Protein AF-A0A8J3FV67-F1 (afdb_monomer_lite)

Structure (mmCIF, N/CA/C/O backbone):
data_AF-A0A8J3FV67-F1
#
_entry.id   AF-A0A8J3FV67-F1
#
loop_
_atom_site.group_PDB
_atom_site.id
_atom_site.type_symbol
_atom_site.label_atom_id
_at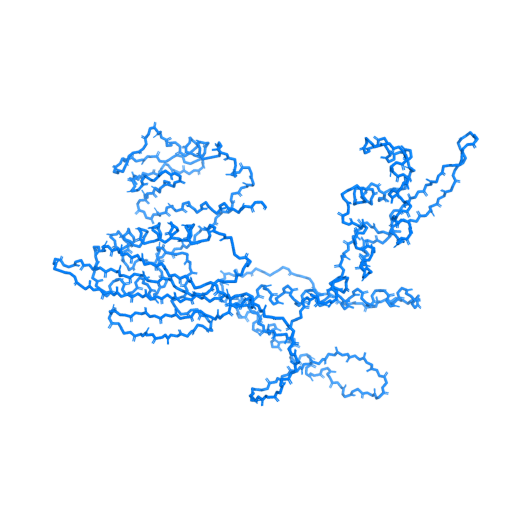om_site.label_alt_id
_atom_site.label_comp_id
_atom_site.label_asym_id
_atom_site.label_entity_id
_atom_site.label_seq_id
_atom_site.pdbx_PDB_ins_code
_atom_site.Cartn_x
_atom_site.Cartn_y
_atom_site.Cartn_z
_atom_site.occupancy
_atom_site.B_iso_or_equiv
_atom_site.auth_seq_id
_atom_site.auth_comp_id
_atom_site.auth_asym_id
_atom_site.auth_atom_id
_atom_site.pdbx_PDB_model_num
ATOM 1 N N . MET A 1 1 ? 13.327 -14.196 -26.461 1.00 86.81 1 MET A N 1
ATOM 2 C CA . MET A 1 1 ? 12.808 -13.284 -25.427 1.00 86.81 1 MET A CA 1
ATOM 3 C C . MET A 1 1 ? 11.926 -14.073 -24.479 1.00 86.81 1 MET A C 1
ATOM 5 O O . MET A 1 1 ? 11.136 -14.883 -24.948 1.00 86.81 1 MET A O 1
ATOM 9 N N . LEU A 1 2 ? 12.140 -13.904 -23.179 1.00 89.06 2 LEU A N 1
ATOM 10 C CA . LEU A 1 2 ? 11.308 -14.462 -22.111 1.00 89.06 2 LEU A CA 1
ATOM 11 C C . LEU A 1 2 ? 10.090 -13.562 -21.864 1.00 89.06 2 LEU A C 1
ATOM 13 O O . LEU A 1 2 ? 10.161 -12.369 -22.145 1.00 89.06 2 LEU A O 1
ATOM 17 N N . ASP A 1 3 ? 9.020 -14.090 -21.275 1.00 89.75 3 ASP A N 1
ATOM 18 C CA . ASP A 1 3 ? 7.900 -13.243 -20.839 1.00 89.75 3 ASP A CA 1
ATOM 19 C C . ASP A 1 3 ? 8.320 -12.378 -19.640 1.00 89.75 3 ASP A C 1
ATOM 21 O O . ASP A 1 3 ? 8.177 -11.158 -19.656 1.00 89.75 3 ASP A O 1
ATOM 25 N N . VAL A 1 4 ? 8.937 -13.000 -18.628 1.00 91.00 4 VAL A N 1
ATOM 26 C CA . VAL A 1 4 ? 9.458 -12.326 -17.431 1.00 91.00 4 VAL A CA 1
ATOM 27 C C . VAL A 1 4 ? 10.873 -12.818 -17.122 1.00 91.00 4 VAL A C 1
ATOM 29 O O . VAL A 1 4 ? 11.121 -14.025 -17.091 1.00 91.00 4 VAL A O 1
ATOM 32 N N . ALA A 1 5 ? 11.799 -11.895 -16.855 1.00 92.25 5 ALA A N 1
ATOM 33 C CA . ALA A 1 5 ? 13.128 -12.190 -16.316 1.00 92.25 5 ALA A CA 1
ATOM 34 C C . ALA A 1 5 ? 13.307 -11.616 -14.906 1.00 92.25 5 ALA A C 1
ATOM 36 O O . ALA A 1 5 ? 12.774 -10.558 -14.574 1.00 92.25 5 ALA A O 1
ATOM 37 N N . VAL A 1 6 ? 14.100 -12.305 -14.083 1.00 92.75 6 VAL A N 1
ATOM 38 C CA . VAL A 1 6 ? 14.437 -11.858 -12.726 1.00 92.75 6 VAL A CA 1
ATOM 39 C C . VAL A 1 6 ? 15.847 -11.278 -12.707 1.00 92.75 6 VAL A C 1
ATOM 41 O O . VAL A 1 6 ? 16.797 -11.922 -13.154 1.00 92.75 6 VAL A O 1
ATOM 44 N N . ILE A 1 7 ? 15.984 -10.071 -12.164 1.00 94.38 7 ILE A N 1
ATOM 45 C CA . ILE A 1 7 ? 17.262 -9.394 -11.951 1.00 94.38 7 ILE A CA 1
ATOM 46 C C . ILE A 1 7 ? 17.677 -9.610 -10.496 1.00 94.38 7 ILE A C 1
ATOM 48 O O . ILE A 1 7 ? 17.069 -9.067 -9.576 1.00 94.38 7 ILE A O 1
ATOM 52 N N . GLU A 1 8 ? 18.702 -10.434 -10.285 1.00 92.06 8 GLU A N 1
ATOM 53 C CA . GLU A 1 8 ? 19.262 -10.719 -8.954 1.00 92.06 8 GLU A CA 1
ATOM 54 C C . GLU A 1 8 ? 20.548 -9.931 -8.665 1.00 92.06 8 GLU A C 1
ATOM 56 O O . GLU A 1 8 ? 20.921 -9.787 -7.502 1.00 92.06 8 GLU A O 1
ATOM 61 N N . ASP A 1 9 ? 21.226 -9.453 -9.713 1.00 91.75 9 ASP A N 1
ATOM 62 C CA . ASP A 1 9 ? 22.490 -8.719 -9.632 1.00 91.75 9 ASP A CA 1
ATOM 63 C C . ASP A 1 9 ? 22.240 -7.230 -9.318 1.00 91.75 9 ASP A C 1
ATOM 65 O O . ASP A 1 9 ? 21.534 -6.572 -10.090 1.00 91.75 9 ASP A O 1
ATOM 69 N N . PRO A 1 10 ? 22.821 -6.673 -8.235 1.00 95.00 10 PRO A N 1
ATOM 70 C CA . PRO A 1 10 ? 22.651 -5.263 -7.883 1.00 95.00 10 PRO A CA 1
ATOM 71 C C . PRO A 1 10 ? 23.077 -4.303 -9.001 1.00 95.00 10 PRO A C 1
ATOM 73 O O . PRO A 1 10 ? 22.398 -3.310 -9.246 1.00 95.00 10 PRO A O 1
ATOM 76 N N . ALA A 1 11 ? 24.159 -4.615 -9.725 1.00 93.19 11 ALA A N 1
ATOM 77 C CA . ALA A 1 11 ? 24.654 -3.748 -10.793 1.00 93.19 11 ALA A CA 1
ATOM 78 C C . ALA A 1 11 ? 23.708 -3.741 -12.007 1.00 93.19 11 ALA A C 1
ATOM 80 O O . ALA A 1 11 ? 23.423 -2.688 -12.576 1.00 93.19 11 ALA A O 1
ATOM 81 N N . ALA A 1 12 ? 23.158 -4.899 -12.382 1.00 94.00 12 ALA A N 1
ATOM 82 C CA . ALA A 1 12 ? 22.106 -4.973 -13.391 1.00 94.00 12 ALA A CA 1
ATOM 83 C C . ALA A 1 12 ? 20.839 -4.209 -12.963 1.00 94.00 12 ALA A C 1
ATOM 85 O O . ALA A 1 12 ? 20.252 -3.510 -13.792 1.00 94.00 12 ALA A O 1
ATOM 86 N N . ALA A 1 13 ? 20.448 -4.290 -11.684 1.00 95.19 13 ALA A N 1
ATOM 87 C CA . ALA A 1 13 ? 19.302 -3.556 -11.145 1.00 95.19 13 ALA A CA 1
ATOM 88 C C . ALA A 1 13 ? 19.508 -2.034 -11.244 1.00 95.19 13 ALA A C 1
ATOM 90 O O . ALA A 1 13 ? 18.664 -1.337 -11.810 1.00 95.19 13 ALA A O 1
ATOM 91 N N . GLU A 1 14 ? 20.660 -1.527 -10.798 1.00 94.81 14 GLU A N 1
ATOM 92 C CA . GLU A 1 14 ? 21.040 -0.111 -10.919 1.00 94.81 14 GLU A CA 1
ATOM 93 C C . GLU A 1 14 ? 20.993 0.368 -12.378 1.00 94.81 14 GLU A C 1
ATOM 95 O O . GLU A 1 14 ? 20.478 1.445 -12.696 1.00 94.81 14 GLU A O 1
ATOM 100 N N . VAL A 1 15 ? 21.476 -0.461 -13.307 1.00 92.62 15 VAL A N 1
ATOM 101 C CA . VAL A 1 15 ? 21.395 -0.155 -14.734 1.00 92.62 15 VAL A CA 1
ATOM 102 C C . VAL A 1 15 ? 19.935 -0.061 -15.185 1.00 92.62 15 VAL A C 1
ATOM 104 O O . VAL A 1 15 ? 19.588 0.904 -15.861 1.00 92.62 15 VAL A O 1
ATOM 107 N N . THR A 1 16 ? 19.047 -0.974 -14.804 1.00 93.44 16 THR A N 1
ATOM 108 C CA . THR A 1 16 ? 17.641 -0.909 -15.247 1.00 93.44 16 THR A CA 1
ATOM 109 C C . THR A 1 16 ? 16.834 0.267 -14.705 1.00 93.44 16 THR A C 1
ATOM 111 O O . THR A 1 16 ? 15.879 0.670 -15.362 1.00 93.44 16 THR A O 1
ATOM 114 N N . LEU A 1 17 ? 17.219 0.847 -13.564 1.00 93.12 17 LEU A N 1
ATOM 115 C CA . LEU A 1 17 ? 16.479 1.947 -12.927 1.00 93.12 17 LEU A CA 1
ATOM 116 C C . LEU A 1 17 ? 16.639 3.307 -13.633 1.00 93.12 17 LEU A C 1
ATOM 118 O O . LEU A 1 17 ? 15.919 4.252 -13.326 1.00 93.12 17 LEU A O 1
ATOM 122 N N . ASP A 1 18 ? 17.552 3.427 -14.598 1.00 95.00 18 ASP A N 1
ATOM 123 C CA . ASP A 1 18 ? 17.661 4.635 -15.420 1.00 95.00 18 ASP A CA 1
ATOM 124 C C . ASP A 1 18 ? 16.475 4.742 -16.394 1.00 95.00 18 ASP A C 1
ATOM 126 O O . ASP A 1 18 ? 16.252 3.820 -17.188 1.00 95.00 18 ASP A O 1
ATOM 130 N N . PRO A 1 19 ? 15.754 5.880 -16.411 1.00 93.94 19 PRO A N 1
ATOM 131 C CA . PRO A 1 19 ? 14.555 6.041 -17.230 1.00 93.94 19 PRO A CA 1
ATOM 132 C C . PRO A 1 19 ? 14.777 5.833 -18.733 1.00 93.94 19 PRO A C 1
ATOM 134 O O . PRO A 1 19 ? 13.893 5.338 -19.432 1.00 93.94 19 PRO A O 1
ATOM 137 N N . VAL A 1 20 ? 15.950 6.195 -19.262 1.00 92.75 20 VAL A N 1
ATOM 138 C CA . VAL A 1 20 ? 16.276 5.994 -20.681 1.00 92.75 20 VAL A CA 1
ATOM 139 C C . VAL A 1 20 ? 16.516 4.515 -20.958 1.00 92.75 20 VAL A C 1
ATOM 141 O O . VAL A 1 20 ? 16.058 4.002 -21.976 1.00 92.75 20 VAL A O 1
ATOM 144 N N . ARG A 1 21 ? 17.206 3.814 -20.056 1.00 96.00 21 ARG A N 1
ATOM 145 C CA . ARG A 1 21 ? 17.476 2.375 -20.189 1.00 96.00 21 ARG A CA 1
ATOM 146 C C . ARG A 1 21 ? 16.203 1.541 -20.053 1.00 96.00 21 ARG A C 1
ATOM 148 O O . ARG A 1 21 ? 16.010 0.639 -20.863 1.00 96.00 21 ARG A O 1
ATOM 155 N N . ALA A 1 22 ? 15.304 1.896 -19.136 1.00 95.69 22 ALA A N 1
ATOM 156 C CA . ALA A 1 22 ? 13.983 1.279 -19.024 1.00 95.69 22 ALA A CA 1
ATOM 157 C C . ALA A 1 22 ? 13.146 1.469 -20.303 1.00 95.69 22 ALA A C 1
ATOM 159 O O . ALA A 1 22 ? 12.602 0.504 -20.837 1.00 95.69 22 ALA A O 1
ATOM 160 N N . ARG A 1 23 ? 13.115 2.689 -20.862 1.00 95.56 23 ARG A N 1
ATOM 161 C CA . ARG A 1 23 ? 12.434 2.960 -22.142 1.00 95.56 23 ARG A CA 1
ATOM 162 C C . ARG A 1 23 ? 13.046 2.181 -23.302 1.00 95.56 23 ARG A C 1
ATOM 164 O O . ARG A 1 23 ? 12.312 1.634 -24.113 1.00 95.56 23 ARG A O 1
ATOM 171 N N . LEU A 1 24 ? 14.375 2.094 -23.373 1.00 96.62 24 LEU A N 1
ATOM 172 C CA . LEU A 1 24 ? 15.054 1.295 -24.395 1.00 96.62 24 LEU A CA 1
ATOM 173 C C . LEU A 1 24 ? 14.692 -0.189 -24.299 1.00 96.62 24 LEU A C 1
ATOM 175 O O . LEU A 1 24 ? 14.507 -0.808 -25.338 1.00 96.62 24 LEU A O 1
ATOM 179 N N . LEU A 1 25 ? 14.576 -0.755 -23.092 1.00 96.88 25 LEU A N 1
ATOM 180 C CA . LEU A 1 25 ? 14.132 -2.142 -22.910 1.00 96.88 25 LEU A CA 1
ATOM 181 C C . LEU A 1 25 ? 12.692 -2.352 -23.391 1.00 96.88 25 LEU A C 1
ATOM 183 O O . LEU A 1 25 ? 12.434 -3.353 -24.051 1.00 96.88 25 LEU A O 1
ATOM 187 N N . ALA A 1 26 ? 11.792 -1.401 -23.122 1.00 95.38 26 ALA A N 1
ATOM 188 C CA . ALA A 1 26 ? 10.411 -1.461 -23.599 1.00 95.38 26 ALA A CA 1
ATOM 189 C C . ALA A 1 26 ? 10.320 -1.409 -25.137 1.00 95.38 26 ALA A C 1
ATOM 191 O O . ALA A 1 26 ? 9.666 -2.253 -25.743 1.00 95.38 26 ALA A O 1
ATOM 192 N N . GLU A 1 27 ? 11.031 -0.475 -25.779 1.00 95.75 27 GLU A N 1
ATOM 193 C CA . GLU A 1 27 ? 11.089 -0.370 -27.249 1.00 95.75 27 GLU A CA 1
ATOM 194 C C . GLU A 1 27 ? 11.734 -1.607 -27.895 1.00 95.75 27 GLU A C 1
ATOM 196 O O . GLU A 1 27 ? 11.354 -2.028 -28.986 1.00 95.75 27 GLU A O 1
ATOM 201 N N . LEU A 1 28 ? 12.704 -2.217 -27.207 1.00 97.19 28 LEU A N 1
ATOM 202 C CA . LEU A 1 28 ? 13.405 -3.420 -27.655 1.00 97.19 28 LEU A CA 1
ATOM 203 C C . LEU A 1 28 ? 12.631 -4.727 -27.429 1.00 97.19 28 LEU A C 1
ATOM 205 O O . LEU A 1 28 ? 13.199 -5.802 -27.657 1.00 97.19 28 LEU A O 1
ATOM 209 N N . GLY A 1 29 ? 11.354 -4.658 -27.035 1.00 93.94 29 GLY A N 1
ATOM 210 C CA . GLY A 1 29 ? 10.435 -5.790 -27.183 1.00 93.94 29 GLY A CA 1
ATOM 211 C C . GLY A 1 29 ? 10.393 -6.283 -28.636 1.00 93.94 29 GLY A C 1
ATOM 212 O O . GLY A 1 29 ? 10.384 -7.489 -28.890 1.00 93.94 29 GLY A O 1
ATOM 213 N N . GLU A 1 30 ? 10.520 -5.352 -29.588 1.00 93.62 30 GLU A N 1
ATOM 214 C CA . GLU A 1 30 ? 10.780 -5.644 -30.995 1.00 93.62 30 GLU A CA 1
ATOM 215 C C . GLU A 1 30 ? 12.253 -5.381 -31.367 1.00 93.62 30 GLU A C 1
ATOM 217 O O . GLU A 1 30 ? 12.864 -4.436 -30.864 1.00 93.62 30 GLU A O 1
ATOM 222 N N . PRO A 1 31 ? 12.872 -6.191 -32.254 1.00 96.38 31 PRO A N 1
ATOM 223 C CA . PRO A 1 31 ? 14.256 -5.976 -32.663 1.00 96.38 31 PRO A CA 1
ATOM 224 C C . PRO A 1 31 ? 14.484 -4.587 -33.267 1.00 96.38 31 PRO A C 1
ATOM 226 O O . PRO A 1 31 ? 13.854 -4.214 -34.257 1.00 96.38 31 PRO A O 1
ATOM 229 N N . GLY A 1 32 ? 15.444 -3.846 -32.718 1.00 95.06 32 GLY A N 1
ATOM 230 C CA . GLY A 1 32 ? 15.723 -2.466 -33.106 1.00 95.06 32 GLY A CA 1
ATOM 231 C C . GLY A 1 32 ? 17.213 -2.155 -33.165 1.00 95.06 32 GLY A C 1
ATOM 232 O O . GLY A 1 32 ? 18.038 -2.800 -32.516 1.00 95.06 32 GLY A O 1
ATOM 233 N N . SER A 1 33 ? 17.577 -1.143 -33.951 1.00 94.94 33 SER A N 1
ATOM 234 C CA . SER A 1 33 ? 18.944 -0.628 -34.006 1.00 94.94 33 SER A CA 1
ATOM 235 C C . SER A 1 33 ? 19.088 0.642 -33.174 1.00 94.94 33 SER A C 1
ATOM 237 O O . SER A 1 33 ? 18.120 1.344 -32.886 1.00 94.94 33 SER A O 1
ATOM 239 N N . ALA A 1 34 ? 20.327 1.023 -32.854 1.00 92.31 34 ALA A N 1
ATOM 240 C CA . ALA A 1 34 ? 20.583 2.315 -32.216 1.00 92.31 34 ALA A CA 1
ATOM 241 C C . ALA A 1 34 ? 20.046 3.503 -33.041 1.00 92.31 34 ALA A C 1
ATOM 243 O O . ALA A 1 34 ? 19.764 4.557 -32.481 1.00 92.31 34 ALA A O 1
ATOM 244 N N . THR A 1 35 ? 19.923 3.350 -34.364 1.00 91.44 35 THR A N 1
ATOM 245 C CA . THR A 1 35 ? 19.388 4.381 -35.260 1.00 91.44 35 THR A CA 1
ATOM 246 C C . THR A 1 35 ? 17.874 4.505 -35.115 1.00 91.44 35 THR A C 1
ATOM 248 O O . THR A 1 35 ? 17.374 5.618 -34.966 1.00 91.44 35 THR A O 1
ATOM 251 N N . THR A 1 36 ? 17.149 3.383 -35.134 1.00 92.81 36 THR A N 1
ATOM 252 C CA . THR A 1 36 ? 15.683 3.388 -35.014 1.00 92.81 36 THR A CA 1
ATOM 253 C C . THR A 1 36 ? 15.250 3.848 -33.623 1.00 92.81 36 THR A C 1
ATOM 255 O O . THR A 1 36 ? 14.375 4.699 -33.504 1.00 92.81 36 THR A O 1
ATOM 258 N N . LEU A 1 37 ? 15.944 3.385 -32.579 1.00 94.44 37 LEU A N 1
ATOM 259 C CA . LEU A 1 37 ? 15.682 3.768 -31.188 1.00 94.44 37 LEU A CA 1
ATOM 260 C C . LEU A 1 37 ? 15.995 5.246 -30.914 1.00 94.44 37 LEU A C 1
ATOM 262 O O . LEU A 1 37 ? 15.260 5.912 -30.191 1.00 94.44 37 LEU A O 1
ATOM 266 N N . ALA A 1 38 ? 17.064 5.789 -31.507 1.00 91.75 38 ALA A N 1
ATOM 267 C CA . ALA A 1 38 ? 17.389 7.212 -31.397 1.00 91.75 38 ALA A CA 1
ATOM 268 C C . ALA A 1 38 ? 16.287 8.104 -31.979 1.00 91.75 38 ALA A C 1
ATOM 270 O O . ALA A 1 38 ? 15.934 9.109 -31.361 1.00 91.75 38 ALA A O 1
ATOM 271 N N . ALA A 1 39 ? 15.730 7.717 -33.131 1.00 88.44 39 ALA A N 1
ATOM 272 C CA . ALA A 1 39 ? 14.625 8.435 -33.755 1.00 88.44 39 ALA A CA 1
ATOM 273 C C . ALA A 1 39 ? 13.350 8.379 -32.896 1.00 88.44 39 ALA A C 1
ATOM 275 O O . ALA A 1 39 ? 12.750 9.422 -32.655 1.00 88.44 39 ALA A O 1
ATOM 276 N N . GLY A 1 40 ? 12.981 7.199 -32.384 1.00 88.19 40 GLY A N 1
ATOM 277 C CA . GLY A 1 40 ? 11.785 7.031 -31.545 1.00 88.19 40 GLY A CA 1
ATOM 278 C C . GLY A 1 40 ? 11.864 7.752 -30.195 1.00 88.19 40 GLY A C 1
ATOM 279 O O . GLY A 1 40 ? 10.870 8.289 -29.716 1.00 88.19 40 GLY A O 1
ATOM 280 N N . LEU A 1 41 ? 13.055 7.823 -29.592 1.00 87.25 41 LEU A N 1
ATOM 281 C CA . LEU A 1 41 ? 13.251 8.434 -28.271 1.00 87.25 41 LEU A CA 1
ATOM 282 C C . LEU A 1 41 ? 13.661 9.914 -28.317 1.00 87.25 41 LEU A C 1
ATOM 284 O O . LEU A 1 41 ? 13.767 10.536 -27.260 1.00 87.25 41 LEU A O 1
ATOM 288 N N . GLY A 1 42 ? 13.928 10.477 -29.500 1.00 89.62 42 GLY A N 1
ATOM 289 C CA . GLY A 1 42 ? 14.416 11.853 -29.642 1.00 89.62 42 GLY A CA 1
ATOM 290 C C . GLY A 1 42 ? 15.800 12.078 -29.018 1.00 89.62 42 GLY A C 1
ATOM 291 O O . GLY A 1 42 ? 16.091 13.164 -28.520 1.00 89.62 42 GLY A O 1
ATOM 292 N N . LEU A 1 43 ? 16.656 11.050 -28.999 1.00 89.12 43 LEU A N 1
ATOM 293 C CA . LEU A 1 43 ? 17.969 11.085 -28.346 1.00 89.12 43 LEU A CA 1
ATOM 294 C C . LEU A 1 43 ? 19.119 10.981 -29.356 1.00 89.12 43 LEU A C 1
ATOM 296 O O . LEU A 1 43 ? 19.002 10.275 -30.358 1.00 89.12 43 LEU A O 1
ATOM 300 N N . PRO A 1 44 ? 20.292 11.588 -29.082 1.00 87.50 44 PRO A N 1
ATOM 301 C CA . PRO A 1 44 ? 21.468 11.398 -29.924 1.00 87.50 44 PRO A CA 1
ATOM 302 C C . PRO A 1 44 ? 21.887 9.923 -30.007 1.00 87.50 44 PRO A C 1
ATOM 304 O O . PRO A 1 44 ? 22.004 9.237 -28.987 1.00 87.50 44 PRO A O 1
ATOM 307 N N . ARG A 1 45 ? 22.225 9.444 -31.214 1.00 86.88 45 ARG A N 1
ATOM 308 C CA . ARG A 1 45 ? 22.625 8.042 -31.460 1.00 86.88 45 ARG A CA 1
ATOM 309 C C . ARG A 1 45 ? 23.784 7.575 -30.573 1.00 86.88 45 ARG A C 1
ATOM 311 O O . ARG A 1 45 ? 23.834 6.412 -30.180 1.00 86.88 45 ARG A O 1
ATOM 318 N N . GLN A 1 46 ? 24.733 8.458 -30.257 1.00 83.81 46 GLN A N 1
ATOM 319 C CA . GLN A 1 46 ? 25.856 8.139 -29.367 1.00 83.81 46 GLN A CA 1
ATOM 320 C C . GLN A 1 46 ? 25.387 7.843 -27.935 1.00 83.81 46 GLN A C 1
ATOM 322 O O . GLN A 1 46 ? 25.868 6.890 -27.325 1.00 83.81 46 GLN A O 1
ATOM 327 N N . LYS A 1 47 ? 24.402 8.600 -27.432 1.00 85.12 47 LYS A N 1
ATOM 328 C CA . LYS A 1 47 ? 23.797 8.386 -26.112 1.00 85.12 47 LYS A CA 1
ATOM 329 C C . LYS A 1 47 ? 23.024 7.067 -26.070 1.00 85.12 47 LYS A C 1
ATOM 331 O O . LYS A 1 47 ? 23.205 6.284 -25.146 1.00 85.12 47 LYS A O 1
ATOM 336 N N . VAL A 1 48 ? 22.250 6.765 -27.115 1.00 92.38 48 VAL A N 1
ATOM 337 C CA . VAL A 1 48 ? 21.568 5.465 -27.247 1.00 92.38 48 VAL A CA 1
ATOM 338 C C . VAL A 1 48 ? 22.571 4.309 -27.262 1.00 92.38 48 VAL A C 1
ATOM 340 O O . VAL A 1 48 ? 22.410 3.359 -26.507 1.00 92.38 48 VAL A O 1
ATOM 343 N N . ASN A 1 49 ? 23.655 4.402 -28.041 1.00 88.00 49 ASN A N 1
ATOM 344 C CA . ASN A 1 49 ? 24.697 3.368 -28.048 1.00 88.00 49 ASN A CA 1
ATOM 345 C C . ASN A 1 49 ? 25.338 3.169 -26.670 1.00 88.00 49 ASN A C 1
ATOM 347 O O . ASN A 1 49 ? 25.566 2.029 -26.277 1.00 88.00 49 ASN A O 1
ATOM 351 N N . TYR A 1 50 ? 25.610 4.245 -25.929 1.00 89.56 50 TYR A N 1
ATOM 352 C CA . TYR A 1 50 ? 26.121 4.149 -24.560 1.00 89.56 50 TYR A CA 1
ATOM 353 C C . TYR A 1 50 ? 25.185 3.320 -23.665 1.00 89.56 50 TYR A C 1
ATOM 355 O O . TYR A 1 50 ? 25.629 2.367 -23.022 1.00 89.56 50 TYR A O 1
ATOM 363 N N . HIS A 1 51 ? 23.885 3.619 -23.690 1.00 93.06 51 HIS A N 1
ATOM 364 C CA . HIS A 1 51 ? 22.885 2.896 -22.906 1.00 93.06 51 HIS A CA 1
ATOM 365 C C . HIS A 1 51 ? 22.716 1.437 -23.356 1.00 93.06 51 HIS A C 1
ATOM 367 O O . HIS A 1 51 ? 22.670 0.545 -22.513 1.00 93.06 51 HIS A O 1
ATOM 373 N N . LEU A 1 52 ? 22.707 1.170 -24.666 1.00 94.31 52 LEU A N 1
ATOM 374 C CA . LEU A 1 52 ? 22.630 -0.191 -25.210 1.00 94.31 52 LEU A CA 1
ATOM 375 C C . LEU A 1 52 ? 23.831 -1.043 -24.799 1.00 94.31 52 LEU A C 1
ATOM 377 O O . LEU A 1 52 ? 23.659 -2.199 -24.434 1.00 94.31 52 LEU A O 1
ATOM 381 N N . ARG A 1 53 ? 25.043 -0.474 -24.793 1.00 90.94 53 ARG A N 1
ATOM 382 C CA . ARG A 1 53 ? 26.245 -1.177 -24.316 1.00 90.94 53 ARG A CA 1
ATOM 383 C C . ARG A 1 53 ? 26.196 -1.467 -22.822 1.00 90.94 53 ARG A C 1
ATOM 385 O O . ARG A 1 53 ? 26.687 -2.511 -22.403 1.00 90.94 53 ARG A O 1
ATOM 392 N N . ALA A 1 54 ? 25.628 -0.563 -22.024 1.00 90.81 54 ALA A N 1
ATOM 393 C CA . ALA A 1 54 ? 25.411 -0.812 -20.603 1.00 90.81 54 ALA A CA 1
ATOM 394 C C . ALA A 1 54 ? 24.421 -1.969 -20.398 1.00 90.81 54 ALA A C 1
ATOM 396 O O . ALA A 1 54 ? 24.744 -2.916 -19.692 1.00 90.81 54 ALA A O 1
ATOM 397 N N . LEU A 1 55 ? 23.272 -1.946 -21.079 1.00 94.62 55 LEU A N 1
ATOM 398 C CA . LEU A 1 55 ? 22.274 -3.019 -21.021 1.00 94.62 55 LEU A CA 1
ATOM 399 C C . LEU A 1 55 ? 22.832 -4.372 -21.497 1.00 94.62 55 LEU A C 1
ATOM 401 O O . LEU A 1 55 ? 22.620 -5.394 -20.848 1.00 94.62 55 LEU A O 1
ATOM 405 N N . GLU A 1 56 ? 23.589 -4.379 -22.597 1.00 95.25 56 GLU A N 1
ATOM 406 C CA . GLU A 1 56 ? 24.195 -5.585 -23.181 1.00 95.25 56 GLU A CA 1
ATOM 407 C C . GLU A 1 56 ? 25.218 -6.211 -22.223 1.00 95.25 56 GLU A C 1
ATOM 409 O O . GLU A 1 56 ? 25.259 -7.429 -22.065 1.00 95.25 56 GLU A O 1
ATOM 414 N N . ARG A 1 57 ? 25.998 -5.383 -21.510 1.00 93.31 57 ARG A N 1
ATOM 415 C CA . ARG A 1 57 ? 26.978 -5.846 -20.513 1.00 93.31 57 ARG A CA 1
ATOM 416 C C . ARG A 1 57 ? 26.335 -6.640 -19.374 1.00 93.31 57 ARG A C 1
ATOM 418 O O . ARG A 1 57 ? 26.962 -7.565 -18.868 1.00 93.31 57 ARG A O 1
ATOM 425 N N . HIS A 1 58 ? 25.108 -6.291 -18.993 1.00 93.81 58 HIS A N 1
ATOM 426 C CA . HIS A 1 58 ? 24.345 -6.993 -17.957 1.00 93.81 58 HIS A CA 1
ATOM 427 C C . HIS A 1 58 ? 23.396 -8.061 -18.529 1.00 93.81 58 HIS A C 1
ATOM 429 O O . HIS A 1 58 ? 22.588 -8.616 -17.791 1.00 93.81 58 HIS A O 1
ATOM 435 N N . GLY A 1 59 ? 23.482 -8.372 -19.831 1.00 93.62 59 GLY A N 1
ATOM 436 C CA . GLY A 1 59 ? 22.648 -9.397 -20.470 1.00 93.62 59 GLY A CA 1
ATOM 437 C C . GLY A 1 59 ? 21.162 -9.034 -20.540 1.00 93.62 59 GLY A C 1
ATOM 438 O O . GLY A 1 59 ? 20.309 -9.916 -20.616 1.00 93.62 59 GLY A O 1
ATOM 439 N N . LEU A 1 60 ? 20.832 -7.743 -20.488 1.00 96.12 60 LEU A N 1
ATOM 440 C CA . LEU A 1 60 ? 19.452 -7.256 -20.575 1.00 96.12 60 LEU A CA 1
ATOM 441 C C . LEU A 1 60 ? 19.002 -7.090 -22.032 1.00 96.12 60 LEU A C 1
ATOM 443 O O . LEU A 1 60 ? 17.812 -7.124 -22.324 1.00 96.12 60 LEU A O 1
ATOM 447 N N . VAL A 1 61 ? 19.958 -6.961 -22.954 1.00 97.50 61 VAL A N 1
ATOM 448 C CA . VAL A 1 61 ? 19.723 -6.996 -24.401 1.00 97.50 61 VAL A CA 1
ATOM 449 C C . VAL A 1 61 ? 20.703 -7.956 -25.066 1.00 97.50 61 VAL A C 1
ATOM 451 O O . VAL A 1 61 ? 21.834 -8.116 -24.606 1.00 97.50 61 VAL A O 1
ATOM 454 N N . GLU A 1 62 ? 20.272 -8.573 -26.159 1.00 96.88 62 GLU A N 1
ATOM 455 C CA . GLU A 1 62 ? 21.059 -9.502 -26.966 1.00 96.88 62 GLU A CA 1
ATOM 456 C C . GLU A 1 62 ? 21.118 -9.055 -28.431 1.00 96.88 62 GLU A C 1
ATOM 458 O O . GLU A 1 62 ? 20.202 -8.409 -28.946 1.00 96.88 62 GLU A O 1
ATOM 463 N N . LEU A 1 63 ? 22.217 -9.389 -29.108 1.00 97.31 63 LEU A N 1
ATOM 464 C CA . LEU A 1 63 ? 22.387 -9.159 -30.540 1.00 97.31 63 LEU A CA 1
ATOM 465 C C . LEU A 1 63 ? 21.610 -10.214 -31.325 1.00 97.31 63 LEU A C 1
ATOM 467 O O . LEU A 1 63 ? 21.907 -11.401 -31.231 1.00 97.31 63 LEU A O 1
ATOM 471 N N . VAL A 1 64 ? 20.643 -9.760 -32.119 1.00 96.75 64 VAL A N 1
ATOM 472 C CA . VAL A 1 64 ? 19.836 -10.612 -32.998 1.00 96.75 64 VAL A CA 1
ATOM 473 C C . VAL A 1 64 ? 20.552 -10.828 -34.325 1.00 96.75 64 VAL A C 1
ATOM 475 O O . VAL A 1 64 ? 20.735 -11.962 -34.754 1.00 96.75 64 VAL A O 1
ATOM 478 N N . GLU A 1 65 ? 20.976 -9.740 -34.970 1.00 94.81 65 GLU A N 1
ATOM 479 C CA . GLU A 1 65 ? 21.721 -9.795 -36.228 1.00 94.81 65 GLU A CA 1
ATOM 480 C C . GLU A 1 65 ? 22.594 -8.551 -36.431 1.00 94.81 65 GLU A C 1
ATOM 482 O O . GLU A 1 65 ? 22.375 -7.492 -35.836 1.00 94.81 65 GLU A O 1
ATOM 487 N N . GLU A 1 66 ? 23.579 -8.671 -37.319 1.00 95.00 66 GLU A N 1
ATOM 488 C CA . GLU A 1 66 ? 24.306 -7.532 -37.871 1.00 95.00 66 GLU A CA 1
ATOM 489 C C . GLU A 1 66 ? 23.945 -7.374 -39.349 1.00 95.00 66 GLU A C 1
ATOM 491 O O . GLU A 1 66 ? 24.132 -8.285 -40.155 1.00 95.00 66 GLU A O 1
ATOM 496 N N . ARG A 1 67 ? 23.436 -6.198 -39.720 1.00 89.69 67 ARG A N 1
ATOM 497 C CA . ARG A 1 67 ? 23.047 -5.863 -41.092 1.00 89.69 67 ARG A CA 1
ATOM 498 C C . ARG A 1 67 ? 24.030 -4.861 -41.684 1.00 89.69 67 ARG A C 1
ATOM 500 O O . ARG A 1 67 ? 24.394 -3.880 -41.044 1.00 89.69 67 ARG A O 1
ATOM 507 N N . ARG A 1 68 ? 24.432 -5.048 -42.942 1.00 84.00 68 ARG A N 1
ATOM 508 C CA . ARG A 1 68 ? 25.180 -4.018 -43.682 1.00 84.00 68 ARG A CA 1
ATOM 509 C C . ARG A 1 68 ? 24.225 -3.008 -44.310 1.00 84.00 68 ARG A C 1
ATOM 511 O O . ARG A 1 68 ? 23.342 -3.385 -45.075 1.00 84.00 68 ARG A O 1
ATOM 518 N N . LYS A 1 69 ? 24.442 -1.722 -44.032 1.00 75.75 69 LYS A N 1
ATOM 519 C CA . LYS A 1 69 ? 23.749 -0.598 -44.672 1.00 75.75 69 LYS A CA 1
ATOM 520 C C . LYS A 1 69 ? 24.799 0.368 -45.224 1.00 75.75 69 LYS A C 1
ATOM 522 O O . LYS A 1 69 ? 25.357 1.188 -44.495 1.00 75.75 69 LYS A O 1
ATOM 527 N N . GLY A 1 70 ? 25.115 0.226 -46.513 1.00 78.38 70 GLY A N 1
ATOM 528 C CA . GLY A 1 70 ? 26.270 0.889 -47.132 1.00 78.38 70 GLY A CA 1
ATOM 529 C C . GLY A 1 70 ? 27.593 0.365 -46.557 1.00 78.38 70 GLY A C 1
ATOM 530 O O . GLY A 1 70 ? 27.758 -0.844 -46.406 1.00 78.38 70 GLY A O 1
ATOM 531 N N . ASN A 1 71 ? 28.506 1.269 -46.182 1.00 80.00 71 ASN A N 1
ATOM 532 C CA . ASN A 1 71 ? 29.786 0.927 -45.535 1.00 80.00 71 ASN A CA 1
ATOM 533 C C . ASN A 1 71 ? 29.683 0.736 -44.006 1.00 80.00 71 ASN A C 1
ATOM 535 O O . ASN A 1 71 ? 30.690 0.459 -43.358 1.00 80.00 71 ASN A O 1
ATOM 539 N N . CYS A 1 72 ? 28.493 0.890 -43.417 1.00 73.94 72 CYS A N 1
ATOM 540 C CA . CYS A 1 72 ? 28.282 0.789 -41.974 1.00 73.94 72 CYS A CA 1
ATOM 541 C C . CYS A 1 72 ? 27.600 -0.534 -41.599 1.00 73.94 72 CYS A C 1
ATOM 543 O O . CYS A 1 72 ? 26.607 -0.931 -42.214 1.00 73.94 72 CYS A O 1
ATOM 545 N N . THR A 1 73 ? 28.101 -1.179 -40.544 1.00 83.44 73 THR A N 1
ATOM 546 C CA . THR A 1 73 ? 27.436 -2.317 -39.897 1.00 83.44 73 THR A CA 1
ATOM 547 C C . THR A 1 73 ? 26.443 -1.801 -38.857 1.00 83.44 73 THR A C 1
ATOM 549 O O . THR A 1 73 ? 26.811 -1.078 -37.930 1.00 83.44 73 THR A O 1
ATOM 552 N N . GLU A 1 74 ? 25.177 -2.159 -39.019 1.00 89.31 74 GLU A N 1
ATOM 553 C CA . GLU A 1 74 ? 24.083 -1.860 -38.105 1.00 89.31 74 GLU A CA 1
ATOM 554 C C . GLU A 1 74 ? 23.798 -3.088 -37.232 1.00 89.31 74 GLU A C 1
ATOM 556 O O . GLU A 1 74 ? 23.582 -4.184 -37.742 1.00 89.31 74 GLU A O 1
ATOM 561 N N . ARG A 1 75 ? 23.819 -2.908 -35.908 1.00 93.88 75 ARG A N 1
ATOM 562 C CA . ARG A 1 75 ? 23.499 -3.960 -34.934 1.00 93.88 75 ARG A CA 1
ATOM 563 C C . ARG A 1 75 ? 22.014 -3.911 -34.618 1.00 93.88 75 ARG A C 1
ATOM 565 O O . ARG A 1 75 ? 21.531 -2.860 -34.191 1.00 93.88 75 ARG A O 1
ATOM 572 N N . ILE A 1 76 ? 21.330 -5.032 -34.802 1.00 96.75 76 ILE A N 1
ATOM 573 C CA . ILE A 1 76 ? 19.934 -5.213 -34.417 1.00 96.75 76 ILE A CA 1
ATOM 574 C C . ILE A 1 76 ? 19.920 -5.953 -33.083 1.00 96.75 76 ILE A C 1
ATOM 576 O O . ILE A 1 76 ? 20.398 -7.082 -32.985 1.00 96.75 76 ILE A O 1
ATOM 580 N N . LEU A 1 77 ? 19.420 -5.289 -32.048 1.00 97.50 77 LEU A N 1
ATOM 581 C CA . LEU A 1 77 ? 19.362 -5.794 -30.679 1.00 97.50 77 LEU A CA 1
ATOM 582 C C . LEU A 1 77 ? 17.910 -6.099 -30.306 1.00 97.50 77 LEU A C 1
ATOM 584 O O . LEU A 1 77 ? 16.993 -5.555 -30.917 1.00 97.50 77 LEU A O 1
ATOM 588 N N . ARG A 1 78 ? 17.706 -6.937 -29.292 1.00 98.06 78 ARG A N 1
ATOM 589 C CA . ARG A 1 78 ? 16.400 -7.211 -28.675 1.00 98.06 78 ARG A CA 1
ATOM 590 C C . ARG A 1 78 ? 16.559 -7.330 -27.161 1.00 98.06 78 ARG A C 1
ATOM 592 O O . ARG A 1 78 ? 17.615 -7.753 -26.694 1.00 98.06 78 ARG A O 1
ATOM 599 N N . ALA A 1 79 ? 15.531 -6.967 -26.399 1.00 98.06 79 ALA A N 1
ATOM 600 C CA . ALA A 1 79 ? 15.470 -7.226 -24.967 1.00 98.06 79 ALA A CA 1
ATOM 601 C C . ALA A 1 79 ? 15.441 -8.738 -24.683 1.00 98.06 79 ALA A C 1
ATOM 603 O O . ALA A 1 79 ? 14.847 -9.534 -25.415 1.00 98.06 79 ALA A O 1
ATOM 604 N N . THR A 1 80 ? 16.092 -9.162 -23.604 1.00 96.38 80 THR A N 1
ATOM 605 C CA . THR A 1 80 ? 16.098 -10.582 -23.226 1.00 96.38 80 THR A CA 1
ATOM 606 C C . THR A 1 80 ? 14.759 -11.046 -22.654 1.00 96.38 80 THR A C 1
ATOM 608 O O . THR A 1 80 ? 14.433 -12.234 -22.768 1.00 96.38 80 THR A O 1
ATOM 611 N N . ALA A 1 81 ? 13.941 -10.126 -22.133 1.00 96.06 81 ALA A N 1
ATOM 612 C CA . ALA A 1 81 ? 12.580 -10.379 -21.678 1.00 96.06 81 ALA A CA 1
ATOM 613 C C . ALA A 1 81 ? 11.619 -9.230 -22.017 1.00 96.06 81 ALA A C 1
ATOM 615 O O . ALA A 1 81 ? 12.044 -8.087 -22.158 1.00 96.06 81 ALA A O 1
ATOM 616 N N . ALA A 1 82 ? 10.325 -9.544 -22.103 1.00 95.00 82 ALA A N 1
ATOM 617 C CA . ALA A 1 82 ? 9.260 -8.557 -22.261 1.00 95.00 82 ALA A CA 1
ATOM 618 C C . ALA A 1 82 ? 9.019 -7.757 -20.970 1.00 95.00 82 ALA A C 1
ATOM 620 O O . ALA A 1 82 ? 8.551 -6.622 -21.008 1.00 95.00 82 ALA A O 1
ATOM 621 N N . SER A 1 83 ? 9.316 -8.344 -19.810 1.00 94.38 83 SER A N 1
ATOM 622 C CA . SER A 1 83 ? 9.181 -7.708 -18.499 1.00 94.38 83 SER A CA 1
ATOM 623 C C . SER A 1 83 ? 10.273 -8.171 -17.538 1.00 94.38 83 SER A C 1
ATOM 625 O O . SER A 1 83 ? 10.806 -9.277 -17.652 1.00 94.38 83 SER A O 1
ATOM 627 N N . TYR A 1 84 ? 10.602 -7.319 -16.567 1.00 93.81 84 TYR A N 1
ATOM 628 C CA . TYR A 1 84 ? 11.675 -7.553 -15.605 1.00 93.81 84 TYR A CA 1
ATOM 629 C C . TYR A 1 84 ? 11.170 -7.364 -14.177 1.00 93.81 84 TYR A C 1
ATOM 631 O O . TYR A 1 84 ? 10.460 -6.405 -13.886 1.00 93.81 84 TYR A O 1
ATOM 639 N N . VAL A 1 85 ? 11.574 -8.260 -13.279 1.00 94.75 85 VAL A N 1
ATOM 640 C CA . VAL A 1 85 ? 11.332 -8.155 -11.835 1.00 94.75 85 VAL A CA 1
ATOM 641 C C . VAL A 1 85 ? 12.676 -8.081 -11.124 1.00 94.75 85 VAL A C 1
ATOM 643 O O . VAL A 1 85 ? 13.528 -8.949 -11.315 1.00 94.75 85 VAL A O 1
ATOM 646 N N . ILE A 1 86 ? 12.873 -7.068 -10.282 1.00 95.19 86 ILE A N 1
ATOM 647 C CA . ILE A 1 86 ? 14.064 -6.974 -9.434 1.00 95.19 86 ILE A CA 1
ATOM 648 C C . ILE A 1 86 ? 13.831 -7.847 -8.200 1.00 95.19 86 ILE A C 1
ATOM 650 O O . ILE A 1 86 ? 12.915 -7.612 -7.414 1.00 95.19 86 ILE A O 1
ATOM 654 N N . SER A 1 87 ? 14.653 -8.883 -8.039 1.00 94.94 87 SER A N 1
ATOM 655 C CA . SER A 1 87 ? 14.618 -9.727 -6.848 1.00 94.94 87 SER A CA 1
ATOM 656 C C . SER A 1 87 ? 15.080 -8.917 -5.635 1.00 94.94 87 SER A C 1
ATOM 658 O O . SER A 1 87 ? 16.081 -8.203 -5.734 1.00 94.94 87 SER A O 1
ATOM 660 N N . PRO A 1 88 ? 14.472 -9.091 -4.449 1.00 94.44 88 PRO A N 1
ATOM 661 C CA . PRO A 1 88 ? 14.948 -8.431 -3.235 1.00 94.44 88 PRO A CA 1
ATOM 662 C C . PRO A 1 88 ? 16.374 -8.868 -2.848 1.00 94.44 88 PRO A C 1
ATOM 664 O O . PRO A 1 88 ? 17.034 -8.193 -2.066 1.00 94.44 88 PRO A O 1
ATOM 667 N N . SER A 1 89 ? 16.908 -9.948 -3.439 1.00 92.62 89 SER A N 1
ATOM 668 C CA . SER A 1 89 ? 18.326 -10.307 -3.299 1.00 92.62 89 SER A CA 1
ATOM 669 C C . SER A 1 89 ? 19.296 -9.285 -3.902 1.00 92.62 89 SER A C 1
ATOM 671 O O . SER A 1 89 ? 20.459 -9.293 -3.509 1.00 92.62 89 SER A O 1
ATOM 673 N N . ALA A 1 90 ? 18.845 -8.415 -4.814 1.00 93.56 90 ALA A N 1
ATOM 674 C CA . ALA A 1 90 ? 19.643 -7.298 -5.324 1.00 93.56 90 ALA A CA 1
ATOM 675 C C . ALA A 1 90 ? 19.924 -6.237 -4.236 1.00 93.56 90 ALA A C 1
ATOM 677 O O . ALA A 1 90 ? 20.876 -5.473 -4.351 1.00 93.56 90 ALA A O 1
ATOM 678 N N . LEU A 1 91 ? 19.139 -6.230 -3.151 1.00 92.00 91 LEU A N 1
ATOM 679 C CA . LEU A 1 91 ? 19.328 -5.406 -1.953 1.00 92.00 91 LEU A CA 1
ATOM 680 C C . LEU A 1 91 ? 19.473 -6.304 -0.713 1.00 92.00 91 LEU A C 1
ATOM 682 O O . LEU A 1 91 ? 18.728 -6.193 0.258 1.00 92.00 91 LEU A O 1
ATOM 686 N N . ALA A 1 92 ? 20.422 -7.244 -0.760 1.00 89.50 92 ALA A N 1
ATOM 687 C CA . ALA A 1 92 ? 20.522 -8.352 0.195 1.00 89.50 92 ALA A CA 1
ATOM 688 C C . ALA A 1 92 ? 20.561 -7.942 1.682 1.00 89.50 92 ALA A C 1
ATOM 690 O O . ALA A 1 92 ? 20.035 -8.680 2.517 1.00 89.50 92 ALA A O 1
ATOM 691 N N . GLU A 1 93 ? 21.168 -6.797 2.008 1.00 90.12 93 GLU A N 1
ATOM 692 C CA . GLU A 1 93 ? 21.305 -6.296 3.385 1.00 90.12 93 GLU A CA 1
ATOM 693 C C . GLU A 1 93 ? 19.978 -5.801 3.981 1.00 90.12 93 GLU A C 1
ATOM 695 O O . GLU A 1 93 ? 19.773 -5.899 5.190 1.00 90.12 93 GLU A O 1
ATOM 700 N N . VAL A 1 94 ? 19.059 -5.331 3.133 1.00 91.25 94 VAL A N 1
ATOM 701 C CA . VAL A 1 94 ? 17.774 -4.726 3.528 1.00 91.25 94 VAL A CA 1
ATOM 702 C C . VAL A 1 94 ? 16.565 -5.471 2.953 1.00 91.25 94 VAL A C 1
ATOM 704 O O . VAL A 1 94 ? 15.450 -4.957 2.957 1.00 91.25 94 VAL A O 1
ATOM 707 N N . GLN A 1 95 ? 16.758 -6.694 2.451 1.00 90.81 95 GLN A N 1
ATOM 708 C CA . GLN A 1 95 ? 15.660 -7.482 1.895 1.00 90.81 95 GLN A CA 1
ATOM 709 C C . GLN A 1 95 ? 14.599 -7.797 2.971 1.00 90.81 95 GLN A C 1
ATOM 711 O O . GLN A 1 95 ? 14.969 -8.151 4.098 1.00 90.81 95 GLN A O 1
ATOM 716 N N . PRO A 1 96 ? 13.294 -7.760 2.637 1.00 88.94 96 PRO A N 1
ATOM 717 C CA . PRO A 1 96 ? 12.244 -8.153 3.569 1.00 88.94 96 PRO A CA 1
ATOM 718 C C . PRO A 1 96 ? 12.434 -9.591 4.066 1.00 88.94 96 PRO A C 1
ATOM 720 O O . PRO A 1 96 ? 12.689 -10.511 3.280 1.00 88.94 96 PRO A O 1
ATOM 723 N N . ASP A 1 97 ? 12.284 -9.790 5.375 1.00 86.81 97 ASP A N 1
ATOM 724 C CA . ASP A 1 97 ? 12.371 -11.104 6.007 1.00 86.81 97 ASP A CA 1
ATOM 725 C C . ASP A 1 97 ? 11.079 -11.421 6.777 1.00 86.81 97 ASP A C 1
ATOM 727 O O . ASP A 1 97 ? 10.893 -10.938 7.897 1.00 86.81 97 ASP A O 1
ATOM 731 N N . PRO A 1 98 ? 10.192 -12.269 6.218 1.00 85.69 98 PRO A N 1
ATOM 732 C CA . PRO A 1 98 ? 8.929 -12.621 6.863 1.00 85.69 98 PRO A CA 1
ATOM 733 C C . PRO A 1 98 ? 9.103 -13.445 8.149 1.00 85.69 98 PRO A C 1
ATOM 735 O O . PRO A 1 98 ? 8.108 -13.728 8.814 1.00 85.69 98 PRO A O 1
ATOM 738 N N . ALA A 1 99 ? 10.325 -13.872 8.498 1.00 83.75 99 ALA A N 1
ATOM 739 C CA . ALA A 1 99 ? 10.608 -14.544 9.764 1.00 83.75 99 ALA A CA 1
ATOM 740 C C . ALA A 1 99 ? 10.824 -13.576 10.942 1.00 83.75 99 ALA A C 1
ATOM 742 O O . ALA A 1 99 ? 10.758 -14.026 12.083 1.00 83.75 99 ALA A O 1
ATOM 743 N N . ARG A 1 100 ? 11.082 -12.281 10.692 1.00 78.25 100 ARG A N 1
ATOM 744 C CA . ARG A 1 100 ? 11.372 -11.298 11.755 1.00 78.25 100 ARG A CA 1
ATOM 745 C C . ARG A 1 100 ? 10.153 -10.969 12.612 1.00 78.25 100 ARG A C 1
ATOM 747 O O . ARG A 1 100 ? 10.284 -10.883 13.826 1.00 78.25 100 ARG A O 1
ATOM 754 N N . SER A 1 101 ? 8.989 -10.821 11.984 1.00 72.19 101 SER A N 1
ATOM 755 C CA . SER A 1 101 ? 7.716 -10.566 12.664 1.00 72.19 101 SER A CA 1
ATOM 756 C C . SER A 1 101 ? 6.570 -11.228 11.891 1.00 72.19 101 SER A C 1
ATOM 758 O O . SER A 1 101 ? 6.036 -10.631 10.954 1.00 72.19 101 SER A O 1
ATOM 760 N N . PRO A 1 102 ? 6.260 -12.508 12.169 1.00 72.44 102 PRO A N 1
ATOM 761 C CA . PRO A 1 102 ? 5.192 -13.214 11.476 1.00 72.44 102 PRO A CA 1
ATOM 762 C C . PRO A 1 102 ? 3.802 -12.699 11.860 1.00 72.44 102 PRO A C 1
ATOM 764 O O . PRO A 1 102 ? 3.396 -12.868 13.005 1.00 72.44 102 PRO A O 1
ATOM 767 N N . ASP A 1 103 ? 3.060 -12.148 10.897 1.00 77.69 103 ASP A N 1
ATOM 768 C CA . ASP A 1 103 ? 1.697 -11.644 11.107 1.00 77.69 103 ASP A CA 1
ATOM 769 C C . ASP A 1 103 ? 0.822 -11.886 9.866 1.00 77.69 103 ASP A C 1
ATOM 771 O O . ASP A 1 103 ? 0.958 -11.220 8.844 1.00 77.69 103 ASP A O 1
ATOM 775 N N . GLN A 1 104 ? -0.100 -12.845 9.955 1.00 69.12 104 GLN A N 1
ATOM 776 C CA . GLN A 1 104 ? -0.919 -13.288 8.820 1.00 69.12 104 GLN A CA 1
ATOM 777 C C . GLN A 1 104 ? -1.974 -12.270 8.374 1.00 69.12 104 GLN A C 1
ATOM 779 O O . GLN A 1 104 ? -2.488 -12.396 7.263 1.00 69.12 104 GLN A O 1
ATOM 784 N N . LEU A 1 105 ? -2.290 -11.279 9.210 1.00 72.62 105 LEU A N 1
ATOM 785 C CA . LEU A 1 105 ? -3.270 -10.238 8.901 1.00 72.62 105 LEU A CA 1
ATOM 786 C C . LEU A 1 105 ? -2.599 -8.943 8.415 1.00 72.62 105 LEU A C 1
ATOM 788 O O . LEU A 1 105 ? -3.277 -8.043 7.922 1.00 72.62 105 LEU A O 1
ATOM 792 N N . SER A 1 106 ? -1.266 -8.860 8.482 1.00 80.56 106 SER A N 1
ATOM 793 C CA . SER A 1 106 ? -0.503 -7.683 8.071 1.00 80.56 106 SER A CA 1
ATOM 794 C C . SER A 1 106 ? -0.209 -7.647 6.575 1.00 80.56 106 SER A C 1
ATOM 796 O O . SER A 1 106 ? 0.460 -8.521 6.015 1.00 80.56 106 SER A O 1
ATOM 798 N N . ALA A 1 107 ? -0.591 -6.538 5.936 1.00 82.44 107 ALA A N 1
ATOM 799 C CA . ALA A 1 107 ? -0.192 -6.231 4.564 1.00 82.44 107 ALA A CA 1
ATOM 800 C C . ALA A 1 107 ? 1.341 -6.138 4.409 1.00 82.44 107 ALA A C 1
ATOM 802 O O . ALA A 1 107 ? 1.890 -6.566 3.394 1.00 82.44 107 ALA A O 1
ATOM 803 N N . ARG A 1 108 ? 2.062 -5.642 5.426 1.00 87.38 108 ARG A N 1
ATOM 804 C CA . ARG A 1 108 ? 3.536 -5.571 5.403 1.00 87.38 108 ARG A CA 1
ATOM 805 C C . ARG A 1 108 ? 4.170 -6.957 5.482 1.00 87.38 108 ARG A C 1
ATOM 807 O O . ARG A 1 108 ? 5.130 -7.237 4.765 1.00 87.38 108 ARG A O 1
ATOM 814 N N . TRP A 1 109 ? 3.620 -7.845 6.308 1.00 88.31 109 TRP A N 1
ATOM 815 C CA . TRP A 1 109 ? 4.077 -9.230 6.344 1.00 88.31 109 TRP A CA 1
ATOM 816 C C . TRP A 1 109 ? 3.765 -9.954 5.034 1.00 88.31 109 TRP A C 1
ATOM 818 O O . TRP A 1 109 ? 4.627 -10.660 4.512 1.00 88.31 109 TRP A O 1
ATOM 828 N N . LEU A 1 110 ? 2.588 -9.713 4.446 1.00 89.00 110 LEU A N 1
ATOM 829 C CA . LEU A 1 110 ? 2.240 -10.218 3.119 1.00 89.00 110 LEU A CA 1
ATOM 830 C C . LEU A 1 110 ? 3.253 -9.755 2.058 1.00 89.00 110 LEU A C 1
ATOM 832 O O . LEU A 1 110 ? 3.713 -10.581 1.269 1.00 89.00 110 LEU A O 1
ATOM 836 N N . LEU A 1 111 ? 3.688 -8.489 2.089 1.00 91.81 111 LEU A N 1
ATOM 837 C CA . LEU A 1 111 ? 4.773 -7.990 1.233 1.00 91.81 111 LEU A CA 1
ATOM 838 C C . LEU A 1 111 ? 6.096 -8.728 1.484 1.00 91.81 111 LEU A C 1
ATOM 840 O O . LEU A 1 111 ? 6.772 -9.108 0.530 1.00 91.81 111 LEU A O 1
ATOM 844 N N . ALA A 1 112 ? 6.464 -8.995 2.739 1.00 92.38 112 ALA A N 1
ATOM 845 C CA . ALA A 1 112 ? 7.673 -9.758 3.057 1.00 92.38 112 ALA A CA 1
ATOM 846 C C . ALA A 1 112 ? 7.592 -11.223 2.581 1.00 92.38 112 ALA A C 1
ATOM 848 O O . ALA A 1 112 ? 8.574 -11.788 2.087 1.00 92.38 112 ALA A O 1
ATOM 849 N N . VAL A 1 113 ? 6.413 -11.844 2.676 1.00 91.12 113 VAL A N 1
ATOM 850 C CA . VAL A 1 113 ? 6.141 -13.184 2.141 1.00 91.12 113 VAL A CA 1
ATOM 851 C C . VAL A 1 113 ? 6.215 -13.185 0.613 1.00 91.12 113 VAL A C 1
ATOM 853 O O . VAL A 1 113 ? 6.853 -14.077 0.048 1.00 91.12 113 VAL A O 1
ATOM 856 N N . ALA A 1 114 ? 5.640 -12.180 -0.050 1.00 92.69 114 ALA A N 1
ATOM 857 C CA . ALA A 1 114 ? 5.708 -12.008 -1.498 1.00 92.69 114 ALA A CA 1
ATOM 858 C C . ALA A 1 114 ? 7.149 -11.758 -1.975 1.00 92.69 114 ALA A C 1
ATOM 860 O O . ALA A 1 114 ? 7.601 -12.378 -2.934 1.00 92.69 114 ALA A O 1
ATOM 861 N N . ALA A 1 115 ? 7.926 -10.939 -1.263 1.00 93.88 115 ALA A N 1
ATOM 862 C CA . ALA A 1 115 ? 9.341 -10.715 -1.551 1.00 93.88 115 ALA A CA 1
ATOM 863 C C . ALA A 1 115 ? 10.150 -12.022 -1.455 1.00 93.88 115 ALA A C 1
ATOM 865 O O . ALA A 1 115 ? 10.948 -12.340 -2.342 1.00 93.88 115 ALA A O 1
ATOM 866 N N . ARG A 1 116 ? 9.901 -12.839 -0.421 1.00 94.38 116 ARG A N 1
ATOM 867 C CA . ARG A 1 116 ? 10.483 -14.187 -0.318 1.00 94.38 116 ARG A CA 1
ATOM 868 C C . ARG A 1 116 ? 10.073 -15.072 -1.497 1.00 94.38 116 ARG A C 1
ATOM 870 O O . ARG A 1 116 ? 10.938 -15.756 -2.037 1.00 94.38 116 ARG A O 1
ATOM 877 N N . LEU A 1 117 ? 8.803 -15.049 -1.905 1.00 93.06 117 LEU A N 1
ATOM 878 C CA . LEU A 1 117 ? 8.320 -15.792 -3.073 1.00 93.06 117 LEU A CA 1
ATOM 879 C C . LEU A 1 117 ? 9.085 -15.383 -4.341 1.00 93.06 117 LEU A C 1
ATOM 881 O O . LEU A 1 117 ? 9.628 -16.254 -5.018 1.00 93.06 117 LEU A O 1
ATOM 885 N N . VAL A 1 118 ? 9.193 -14.079 -4.623 1.00 93.69 118 VAL A N 1
ATOM 886 C CA . VAL A 1 118 ? 9.941 -13.541 -5.775 1.00 93.69 118 VAL A CA 1
ATOM 887 C C . VAL A 1 118 ? 11.397 -14.009 -5.749 1.00 93.69 118 VAL A C 1
ATOM 889 O O . VAL A 1 118 ? 11.901 -14.508 -6.755 1.00 93.69 118 VAL A O 1
ATOM 892 N N . ARG A 1 119 ? 12.067 -13.920 -4.593 1.00 93.50 119 ARG A N 1
ATOM 893 C CA . ARG A 1 119 ? 13.453 -14.382 -4.424 1.00 93.50 119 ARG A CA 1
ATOM 894 C C . ARG A 1 119 ? 13.605 -15.878 -4.684 1.00 93.50 119 ARG A C 1
ATOM 896 O O . ARG A 1 119 ? 14.533 -16.294 -5.377 1.00 93.50 119 ARG A O 1
ATOM 903 N N . ASP A 1 120 ? 12.749 -16.695 -4.082 1.00 92.50 120 ASP A N 1
ATOM 904 C CA . ASP A 1 120 ? 12.899 -18.147 -4.103 1.00 92.50 120 ASP A CA 1
ATOM 905 C C . ASP A 1 120 ? 12.535 -18.711 -5.488 1.00 92.50 120 ASP A C 1
ATOM 907 O O . ASP A 1 120 ? 13.274 -19.539 -6.026 1.00 92.50 120 ASP A O 1
ATOM 911 N N . VAL A 1 121 ? 11.471 -18.200 -6.121 1.00 91.62 121 VAL A N 1
ATOM 912 C CA . VAL A 1 121 ? 11.111 -18.533 -7.511 1.00 91.62 121 VAL A CA 1
ATOM 913 C C . VAL A 1 121 ? 12.172 -18.024 -8.487 1.00 91.62 121 VAL A C 1
ATOM 915 O O . VAL A 1 121 ? 12.586 -18.779 -9.366 1.00 91.62 121 VAL A O 1
ATOM 918 N N . GLY A 1 122 ? 12.679 -16.801 -8.301 1.00 90.00 122 GLY A N 1
ATOM 919 C CA . GLY A 1 122 ? 13.775 -16.248 -9.102 1.00 90.00 122 GLY A CA 1
ATOM 920 C C . GLY A 1 122 ? 15.013 -17.143 -9.086 1.00 90.00 122 GLY A C 1
ATOM 921 O O . GLY A 1 122 ? 15.477 -17.577 -10.142 1.00 90.00 122 GLY A O 1
ATOM 922 N N . ARG A 1 123 ? 15.451 -17.567 -7.894 1.00 90.19 123 ARG A N 1
ATOM 923 C CA . ARG A 1 123 ? 16.571 -18.510 -7.736 1.00 90.19 123 ARG A CA 1
ATOM 924 C C . ARG A 1 123 ? 16.328 -19.839 -8.443 1.00 90.19 123 ARG A C 1
ATOM 926 O O . ARG A 1 123 ? 17.258 -20.399 -9.029 1.00 90.19 123 ARG A O 1
ATOM 933 N N . LEU A 1 124 ? 15.104 -20.365 -8.384 1.00 90.81 124 LEU A N 1
ATOM 934 C CA . LEU A 1 124 ? 14.737 -21.604 -9.071 1.00 90.81 124 LEU A CA 1
ATOM 935 C C . LEU A 1 124 ? 14.788 -21.443 -10.597 1.00 90.81 124 LEU A C 1
ATOM 937 O O . LEU A 1 124 ? 15.341 -22.315 -11.269 1.00 90.81 124 LEU A O 1
ATOM 941 N N . ILE A 1 125 ? 14.280 -20.332 -11.139 1.00 87.94 125 ILE A N 1
ATOM 942 C CA . ILE A 1 125 ? 14.332 -20.011 -12.575 1.00 87.94 125 ILE A CA 1
ATOM 943 C C . ILE A 1 125 ? 15.787 -19.873 -13.032 1.00 87.94 125 ILE A C 1
ATOM 945 O O . ILE A 1 125 ? 16.205 -20.532 -13.989 1.00 87.94 125 ILE A O 1
ATOM 949 N N . THR A 1 126 ? 16.584 -19.072 -12.321 1.00 85.31 126 THR A N 1
ATOM 950 C CA . THR A 1 126 ? 18.007 -18.854 -12.611 1.00 85.31 126 THR A CA 1
ATOM 951 C C . THR A 1 126 ? 18.786 -20.171 -12.559 1.00 85.31 126 THR A C 1
ATOM 953 O O . THR A 1 126 ? 19.572 -20.480 -13.461 1.00 85.31 126 THR A O 1
ATOM 956 N N . GLY A 1 127 ? 18.556 -20.985 -11.525 1.00 87.50 127 GLY A N 1
ATOM 957 C CA . GLY A 1 127 ? 19.199 -22.287 -11.353 1.00 87.50 127 GLY A CA 1
ATOM 958 C C . GLY A 1 127 ? 18.830 -23.291 -12.447 1.00 87.50 127 GLY A C 1
ATOM 959 O O . GLY A 1 127 ? 19.713 -23.958 -12.990 1.00 87.50 127 GLY A O 1
ATOM 960 N N . ALA A 1 128 ? 17.548 -23.376 -12.812 1.00 88.44 128 ALA A N 1
ATOM 961 C CA . ALA A 1 128 ? 17.064 -24.254 -13.875 1.00 88.44 128 ALA A CA 1
ATOM 962 C C . ALA A 1 128 ? 17.631 -23.856 -15.247 1.00 88.44 128 ALA A C 1
ATOM 964 O O . ALA A 1 128 ? 18.134 -24.718 -15.971 1.00 88.44 128 ALA A O 1
ATOM 965 N N . SER A 1 129 ? 17.653 -22.554 -15.552 1.00 84.88 129 SER A N 1
ATOM 966 C CA . SER A 1 129 ? 18.249 -22.003 -16.775 1.00 84.88 129 SER A CA 1
ATOM 967 C C . SER A 1 129 ? 19.742 -22.324 -16.879 1.00 84.88 129 SER A C 1
ATOM 969 O O . SER A 1 129 ? 20.181 -22.878 -17.888 1.00 84.88 129 SER A O 1
ATOM 971 N N . LYS A 1 130 ? 20.524 -22.091 -15.810 1.00 85.12 130 LYS A N 1
ATOM 972 C CA . LYS A 1 130 ? 21.956 -22.458 -15.756 1.00 85.12 130 LYS A CA 1
ATOM 973 C C . LYS A 1 130 ? 22.178 -23.960 -15.950 1.00 85.12 130 LYS A C 1
ATOM 975 O O . LYS A 1 130 ? 23.111 -24.368 -16.638 1.00 85.12 130 LYS A O 1
ATOM 980 N N . ALA A 1 131 ? 21.308 -24.786 -15.373 1.00 91.12 131 ALA A N 1
ATOM 981 C CA . ALA A 1 131 ? 21.361 -26.237 -15.516 1.00 91.12 131 ALA A CA 1
ATOM 982 C C . ALA A 1 131 ? 20.809 -26.748 -16.860 1.00 91.12 131 ALA A C 1
ATOM 984 O O . ALA A 1 131 ? 20.884 -27.952 -17.108 1.00 91.12 131 ALA A O 1
ATOM 985 N N . ARG A 1 132 ? 20.245 -25.872 -17.707 1.00 89.06 132 ARG A N 1
ATOM 986 C CA . ARG A 1 132 ? 19.504 -26.229 -18.930 1.00 89.06 132 ARG A CA 1
ATOM 987 C C . ARG A 1 132 ? 18.418 -27.281 -18.668 1.00 89.06 132 ARG A C 1
ATOM 989 O O . ARG A 1 132 ? 18.232 -28.218 -19.442 1.00 89.06 132 ARG A O 1
ATOM 996 N N . LYS A 1 133 ? 17.710 -27.137 -17.545 1.00 90.25 133 LYS A N 1
ATOM 997 C CA . LYS A 1 133 ? 16.604 -28.007 -17.124 1.00 90.25 133 LYS A CA 1
ATOM 998 C C . LYS A 1 133 ? 15.299 -27.228 -17.095 1.00 90.25 133 LYS A C 1
ATOM 1000 O O . LYS A 1 133 ? 15.287 -26.026 -16.857 1.00 90.25 133 LYS A O 1
ATOM 1005 N N . ARG A 1 134 ? 14.185 -27.932 -17.295 1.00 85.19 134 ARG A N 1
ATOM 1006 C CA . ARG A 1 134 ? 12.852 -27.354 -17.103 1.00 85.19 134 ARG A CA 1
ATOM 1007 C C . ARG A 1 134 ? 12.560 -27.226 -15.610 1.00 85.19 134 ARG A C 1
ATOM 1009 O O . ARG A 1 134 ? 12.724 -28.197 -14.871 1.00 85.19 134 ARG A O 1
ATOM 1016 N N . LEU A 1 135 ? 12.112 -26.048 -15.186 1.00 87.94 135 LEU A N 1
ATOM 1017 C CA . LEU A 1 135 ? 11.551 -25.849 -13.856 1.00 87.94 135 LEU A CA 1
ATOM 1018 C C . LEU A 1 135 ? 10.081 -26.269 -13.888 1.00 87.94 135 LEU A C 1
ATOM 1020 O O . LEU A 1 135 ? 9.302 -25.723 -14.662 1.00 87.94 135 LEU A O 1
ATOM 1024 N N . THR A 1 136 ? 9.712 -27.258 -13.077 1.00 89.81 136 THR A N 1
ATOM 1025 C CA . THR A 1 136 ? 8.303 -27.628 -12.896 1.00 89.81 136 THR A CA 1
ATOM 1026 C C . THR A 1 136 ? 7.765 -26.840 -11.714 1.00 89.81 136 THR A C 1
ATOM 1028 O O . THR A 1 136 ? 8.296 -26.959 -10.611 1.00 89.81 136 THR A O 1
ATOM 1031 N N . THR A 1 137 ? 6.743 -26.027 -11.949 1.00 85.00 137 THR A N 1
ATOM 1032 C CA . THR A 1 137 ? 6.040 -25.260 -10.920 1.00 85.00 137 THR A CA 1
ATOM 1033 C C . THR A 1 137 ? 4.566 -25.637 -10.918 1.00 85.00 137 THR A C 1
ATOM 1035 O O . THR A 1 137 ? 4.050 -26.221 -11.871 1.00 85.00 137 THR A O 1
ATOM 1038 N N . PHE A 1 138 ? 3.894 -25.318 -9.822 1.00 84.19 138 PHE A N 1
ATOM 1039 C CA . PHE A 1 138 ? 2.452 -25.415 -9.694 1.00 84.19 138 PHE A CA 1
ATOM 1040 C C . PHE A 1 138 ? 1.966 -24.118 -9.050 1.00 84.19 138 PHE A C 1
ATOM 1042 O O . PHE A 1 138 ? 2.554 -23.667 -8.066 1.00 84.19 138 PHE A O 1
ATOM 1049 N N . ALA A 1 139 ? 0.930 -23.521 -9.625 1.00 84.62 139 ALA A N 1
ATOM 1050 C CA . ALA A 1 139 ? 0.275 -22.328 -9.114 1.00 84.62 139 ALA A CA 1
ATOM 1051 C C . ALA A 1 139 ? -1.237 -22.565 -9.139 1.00 84.62 139 ALA A C 1
ATOM 1053 O O . ALA A 1 139 ? -1.744 -23.217 -10.053 1.00 84.62 139 ALA A O 1
ATOM 1054 N N . MET A 1 140 ? -1.934 -22.048 -8.132 1.00 80.56 140 MET A N 1
ATOM 1055 C CA . MET A 1 140 ? -3.390 -21.938 -8.135 1.00 80.56 140 MET A CA 1
ATOM 1056 C C . MET A 1 140 ? -3.733 -20.456 -8.203 1.00 80.56 140 MET A C 1
ATOM 1058 O O . MET A 1 140 ? -3.129 -19.663 -7.482 1.00 80.56 140 MET A O 1
ATOM 1062 N N . ASP A 1 141 ? -4.683 -20.111 -9.061 1.00 85.81 141 ASP A N 1
ATOM 1063 C CA . ASP A 1 141 ? -5.232 -18.767 -9.203 1.00 85.81 141 ASP A CA 1
ATOM 1064 C C . ASP A 1 141 ? -6.759 -18.878 -9.254 1.00 85.81 141 ASP A C 1
ATOM 1066 O O . ASP A 1 141 ? -7.298 -19.839 -9.813 1.00 85.81 141 ASP A O 1
ATOM 1070 N N . GLY A 1 142 ? -7.451 -17.941 -8.618 1.00 81.31 142 GLY A N 1
ATOM 1071 C CA . GLY A 1 142 ? -8.900 -17.971 -8.486 1.00 81.31 142 GLY A CA 1
ATOM 1072 C C . GLY A 1 142 ? -9.444 -16.738 -7.777 1.00 81.31 142 GLY A C 1
ATOM 1073 O O . GLY A 1 142 ? -8.891 -16.279 -6.780 1.00 81.31 142 GLY A O 1
ATOM 1074 N N . GLU A 1 143 ? -10.564 -16.227 -8.282 1.00 87.12 143 GLU A N 1
ATOM 1075 C CA . GLU A 1 143 ? -11.301 -15.127 -7.667 1.00 87.12 143 GLU A CA 1
ATOM 1076 C C . GLU A 1 143 ? -12.423 -15.693 -6.787 1.00 87.12 143 GLU A C 1
ATOM 1078 O O . GLU A 1 143 ? -13.250 -16.485 -7.245 1.00 87.12 143 GLU A O 1
ATOM 1083 N N . VAL A 1 144 ? -12.463 -15.282 -5.520 1.00 86.12 144 VAL A N 1
ATOM 1084 C CA . VAL A 1 144 ? -13.509 -15.680 -4.569 1.00 86.12 144 VAL A CA 1
ATOM 1085 C C . VAL A 1 144 ? -14.244 -14.429 -4.109 1.00 86.12 144 VAL A C 1
ATOM 1087 O O . VAL A 1 144 ? -13.624 -13.462 -3.672 1.00 86.12 144 VAL A O 1
ATOM 1090 N N . ARG A 1 145 ? -15.575 -14.448 -4.201 1.00 87.75 145 ARG A N 1
ATOM 1091 C CA . ARG A 1 145 ? -16.442 -13.368 -3.715 1.00 87.75 145 ARG A CA 1
ATOM 1092 C C . ARG A 1 145 ? -17.152 -13.816 -2.449 1.00 87.75 145 ARG A C 1
ATOM 1094 O O . ARG A 1 145 ? -17.643 -14.939 -2.382 1.00 87.75 145 ARG A O 1
ATOM 1101 N N . PHE A 1 146 ? -17.222 -12.923 -1.471 1.00 86.50 146 PHE A N 1
ATOM 1102 C CA . PHE A 1 146 ? -17.841 -13.182 -0.175 1.00 86.50 146 PHE A CA 1
ATOM 1103 C C . PHE A 1 146 ? -19.086 -12.317 -0.016 1.00 86.50 146 PHE A C 1
ATOM 1105 O O . PHE A 1 146 ? -19.065 -11.142 -0.379 1.00 86.50 146 PHE A O 1
ATOM 1112 N N . ALA A 1 147 ? -20.160 -12.890 0.530 1.00 79.69 147 ALA A N 1
ATOM 1113 C CA . ALA A 1 147 ? -21.374 -12.136 0.832 1.00 79.69 147 ALA A CA 1
ATOM 1114 C C . ALA A 1 147 ? -21.181 -11.208 2.046 1.00 79.69 147 ALA A C 1
ATOM 1116 O O . ALA A 1 147 ? -21.843 -10.178 2.144 1.00 79.69 147 ALA A O 1
ATOM 1117 N N . SER A 1 148 ? -20.254 -11.548 2.948 1.00 73.06 148 SER A N 1
ATOM 1118 C CA . SER A 1 148 ? -19.919 -10.760 4.134 1.00 73.06 148 SER A CA 1
ATOM 1119 C C . SER A 1 148 ? -18.440 -10.881 4.534 1.00 73.06 148 SER A C 1
ATOM 1121 O O . SER A 1 148 ? -17.717 -11.781 4.099 1.00 73.06 148 SER A O 1
ATOM 1123 N N . ALA A 1 149 ? -17.983 -9.996 5.428 1.00 71.69 149 ALA A N 1
ATOM 1124 C CA . ALA A 1 149 ? -16.657 -10.103 6.042 1.00 71.69 149 ALA A CA 1
ATOM 1125 C C . ALA A 1 149 ? -16.497 -11.386 6.884 1.00 71.69 149 ALA A C 1
ATOM 1127 O O . ALA A 1 149 ? -15.401 -11.943 6.939 1.00 71.69 149 ALA A O 1
ATOM 1128 N N . ALA A 1 150 ? -17.580 -11.884 7.491 1.00 68.56 150 ALA A N 1
ATOM 1129 C CA . ALA A 1 150 ? -17.569 -13.125 8.264 1.00 68.56 150 ALA A CA 1
ATOM 1130 C C . ALA A 1 150 ? -17.307 -14.349 7.371 1.00 68.56 150 ALA A C 1
ATOM 1132 O O . ALA A 1 150 ? -16.483 -15.192 7.724 1.00 68.56 150 ALA A O 1
ATOM 1133 N N . ASP A 1 151 ? -17.920 -14.402 6.181 1.00 69.81 151 ASP A N 1
ATOM 1134 C CA . ASP A 1 151 ? -17.692 -15.486 5.212 1.00 69.81 151 ASP A CA 1
ATOM 1135 C C . ASP A 1 151 ? -16.236 -15.515 4.735 1.00 69.81 151 ASP A C 1
ATOM 1137 O O . ASP A 1 151 ? -15.642 -16.583 4.590 1.00 69.81 151 ASP A O 1
ATOM 1141 N N . ARG A 1 152 ? -15.629 -14.334 4.549 1.00 83.38 152 ARG A N 1
ATOM 1142 C CA . ARG A 1 152 ? -14.208 -14.203 4.199 1.00 83.38 152 ARG A CA 1
ATOM 1143 C C . ARG A 1 152 ? -13.300 -14.778 5.287 1.00 83.38 152 ARG A C 1
ATOM 1145 O O . ARG A 1 152 ? -12.357 -15.502 4.975 1.00 83.38 152 ARG A O 1
ATOM 1152 N N . VAL A 1 153 ? -13.573 -14.460 6.554 1.00 75.50 153 VAL A N 1
ATOM 1153 C CA . VAL A 1 153 ? -12.795 -14.969 7.697 1.00 75.50 153 VAL A CA 1
ATOM 1154 C C . VAL A 1 153 ? -12.956 -16.486 7.833 1.00 75.50 153 VAL A C 1
ATOM 1156 O O . VAL A 1 153 ? -11.960 -17.189 8.005 1.00 75.50 153 VAL A O 1
ATOM 1159 N N . ALA A 1 154 ? -14.182 -17.001 7.692 1.00 74.44 154 ALA A N 1
ATOM 1160 C CA . ALA A 1 154 ? -14.460 -18.435 7.743 1.00 74.44 154 ALA A CA 1
ATOM 1161 C C . ALA A 1 154 ? -13.725 -19.201 6.629 1.00 74.44 154 ALA A C 1
ATOM 1163 O O . ALA A 1 154 ? -13.050 -20.194 6.904 1.00 74.44 154 ALA A O 1
ATOM 1164 N N . PHE A 1 155 ? -13.776 -18.692 5.395 1.00 86.69 155 PHE A N 1
ATOM 1165 C CA . PHE A 1 155 ? -13.053 -19.267 4.262 1.00 86.69 155 PHE A CA 1
ATOM 1166 C C . PHE A 1 155 ? -11.534 -19.263 4.473 1.00 86.69 155 PHE A C 1
ATOM 1168 O O . PHE A 1 155 ? -10.873 -20.270 4.222 1.00 86.69 155 PHE A O 1
ATOM 1175 N N . ALA A 1 156 ? -10.962 -18.159 4.968 1.00 79.50 156 ALA A N 1
ATOM 1176 C CA . ALA A 1 156 ? -9.527 -18.077 5.245 1.00 79.50 156 ALA A CA 1
ATOM 1177 C C . ALA A 1 156 ? -9.083 -19.103 6.306 1.00 79.50 156 ALA A C 1
ATOM 1179 O O . ALA A 1 156 ? -8.030 -19.733 6.158 1.00 79.50 156 ALA A O 1
ATOM 1180 N N . ALA A 1 157 ? -9.895 -19.316 7.347 1.00 75.94 157 ALA A N 1
ATOM 1181 C CA . ALA A 1 157 ? -9.640 -20.329 8.367 1.00 75.94 157 ALA A CA 1
ATOM 1182 C C . ALA A 1 157 ? -9.700 -21.756 7.790 1.00 75.94 157 ALA A C 1
ATOM 1184 O O . ALA A 1 157 ? -8.785 -22.549 8.026 1.00 75.94 157 ALA A O 1
ATOM 1185 N N . GLU A 1 158 ? -10.722 -22.071 6.987 1.00 82.31 158 GLU A N 1
ATOM 1186 C CA . GLU A 1 158 ? -10.863 -23.373 6.322 1.00 82.31 158 GLU A CA 1
ATOM 1187 C C . GLU A 1 158 ? -9.683 -23.660 5.383 1.00 82.31 158 GLU A C 1
ATOM 1189 O O . GLU A 1 158 ? -9.058 -24.722 5.467 1.00 82.31 158 GLU A O 1
ATOM 1194 N N . LEU A 1 159 ? -9.318 -22.688 4.543 1.00 85.19 159 LEU A N 1
ATOM 1195 C CA . LEU A 1 159 ? -8.187 -22.799 3.627 1.00 85.19 159 LEU A CA 1
ATOM 1196 C C . LEU A 1 159 ? -6.874 -23.030 4.387 1.00 85.19 159 LEU A C 1
ATOM 1198 O O . LEU A 1 159 ? -6.077 -23.893 4.010 1.00 85.19 159 LEU A O 1
ATOM 1202 N N . THR A 1 160 ? -6.663 -22.307 5.489 1.00 77.81 160 THR A N 1
ATOM 1203 C CA . THR A 1 160 ? -5.477 -22.472 6.342 1.00 77.81 160 THR A CA 1
ATOM 1204 C C . THR A 1 160 ? -5.394 -23.886 6.913 1.00 77.81 160 THR A C 1
ATOM 1206 O O . THR A 1 160 ? -4.328 -24.510 6.870 1.00 77.81 160 THR A O 1
ATOM 1209 N N . VAL A 1 161 ? -6.514 -24.430 7.400 1.00 76.31 161 VAL A N 1
ATOM 1210 C CA . VAL A 1 161 ? -6.588 -25.810 7.901 1.00 76.31 161 VAL A CA 1
ATOM 1211 C C . VAL A 1 161 ? -6.302 -26.811 6.783 1.00 76.31 161 VAL A C 1
ATOM 1213 O O . VAL A 1 161 ? -5.467 -27.695 6.973 1.00 76.31 161 VAL A O 1
ATOM 1216 N N . ALA A 1 162 ? -6.922 -26.662 5.610 1.00 79.94 162 ALA A N 1
ATOM 1217 C CA . ALA A 1 162 ? -6.740 -27.571 4.477 1.00 79.94 162 ALA A CA 1
ATOM 1218 C C . ALA A 1 162 ? -5.280 -27.616 3.988 1.00 79.94 162 ALA A C 1
ATOM 1220 O O . ALA A 1 162 ? -4.716 -28.697 3.764 1.00 79.94 162 ALA A O 1
ATOM 1221 N N . VAL A 1 163 ? -4.635 -26.450 3.877 1.00 79.94 163 VAL A N 1
ATOM 1222 C CA . VAL A 1 163 ? -3.225 -26.335 3.474 1.00 79.94 163 VAL A CA 1
ATOM 1223 C C . VAL A 1 163 ? -2.302 -26.921 4.544 1.00 79.94 163 VAL A C 1
ATOM 1225 O O . VAL A 1 163 ? -1.408 -27.707 4.223 1.00 79.94 163 VAL A O 1
ATOM 1228 N N . THR A 1 164 ? -2.533 -26.607 5.820 1.00 76.25 164 THR A N 1
ATOM 1229 C CA . THR A 1 164 ? -1.704 -27.100 6.936 1.00 76.25 164 THR A CA 1
ATOM 1230 C C . THR A 1 164 ? -1.851 -28.612 7.130 1.00 76.25 164 THR A C 1
ATOM 1232 O O . THR A 1 164 ? -0.874 -29.327 7.374 1.00 76.25 164 THR A O 1
ATOM 1235 N N . TRP A 1 165 ? -3.060 -29.141 6.958 1.00 76.81 165 TRP A N 1
ATOM 1236 C CA . TRP A 1 165 ? -3.314 -30.576 6.976 1.00 76.81 165 TRP A CA 1
ATOM 1237 C C . TRP A 1 165 ? -2.576 -31.289 5.834 1.00 76.81 165 TRP A C 1
ATOM 1239 O O . TRP A 1 165 ? -1.843 -32.252 6.073 1.00 76.81 165 TRP A O 1
ATOM 1249 N N . SER A 1 166 ? -2.668 -30.768 4.609 1.00 73.56 166 SER A N 1
ATOM 1250 C CA . SER A 1 166 ? -1.940 -31.313 3.454 1.00 73.56 166 SER A CA 1
ATOM 1251 C C . SER A 1 166 ? -0.421 -31.286 3.678 1.00 73.56 166 SER A C 1
ATOM 1253 O O . SER A 1 166 ? 0.292 -32.232 3.331 1.00 73.56 166 SER A O 1
ATOM 1255 N N . ALA A 1 167 ? 0.084 -30.234 4.327 1.00 72.50 167 ALA A N 1
ATOM 1256 C CA . ALA A 1 167 ? 1.490 -30.095 4.690 1.00 72.50 167 ALA A CA 1
ATOM 1257 C C . ALA A 1 167 ? 1.980 -31.180 5.649 1.00 72.50 167 ALA A C 1
ATOM 1259 O O . ALA A 1 167 ? 2.998 -31.841 5.410 1.00 72.50 167 ALA A O 1
ATOM 1260 N N . SER A 1 168 ? 1.238 -31.367 6.740 1.00 68.81 168 SER A N 1
ATOM 1261 C CA . SER A 1 168 ? 1.577 -32.331 7.785 1.00 68.81 168 SER A CA 1
ATOM 1262 C C . SER A 1 168 ? 1.527 -33.778 7.286 1.00 68.81 168 SER A C 1
ATOM 1264 O O . SER A 1 168 ? 2.366 -34.589 7.674 1.00 68.81 168 SER A O 1
ATOM 1266 N N . THR A 1 169 ? 0.612 -34.094 6.369 1.00 70.88 169 THR A N 1
ATOM 1267 C CA . THR A 1 169 ? 0.439 -35.447 5.813 1.00 70.88 169 THR A CA 1
ATOM 1268 C C . THR A 1 169 ? 1.432 -35.777 4.697 1.00 70.88 169 THR A C 1
ATOM 1270 O O . THR A 1 169 ? 1.836 -36.931 4.547 1.00 70.88 169 THR A O 1
ATOM 1273 N N . THR A 1 170 ? 1.885 -34.773 3.941 1.00 60.31 170 THR A N 1
ATOM 1274 C CA . THR A 1 170 ? 2.837 -34.958 2.831 1.00 60.31 170 THR A CA 1
ATOM 1275 C C . THR A 1 170 ? 4.287 -35.094 3.309 1.00 60.31 170 THR A C 1
ATOM 1277 O O . THR A 1 170 ? 5.125 -35.665 2.605 1.00 60.31 170 THR A O 1
ATOM 1280 N N . THR A 1 171 ? 4.610 -34.616 4.517 1.00 55.28 171 THR A N 1
ATOM 1281 C CA . THR A 1 171 ? 5.982 -34.626 5.050 1.00 55.28 171 THR A CA 1
ATOM 1282 C C . THR A 1 171 ? 6.432 -36.044 5.428 1.00 55.28 171 THR A C 1
ATOM 1284 O O . THR A 1 171 ? 6.461 -36.445 6.590 1.00 55.28 171 THR A O 1
ATOM 1287 N N . ARG A 1 172 ? 6.855 -36.832 4.433 1.00 49.09 172 ARG A N 1
ATOM 1288 C CA . ARG A 1 172 ? 7.701 -38.010 4.654 1.00 49.09 172 ARG A CA 1
ATOM 1289 C C . ARG A 1 172 ? 9.104 -37.536 5.026 1.00 49.09 172 ARG A C 1
ATOM 1291 O O . ARG A 1 172 ? 9.724 -36.775 4.287 1.00 49.09 172 ARG A O 1
ATOM 1298 N N . ARG A 1 173 ? 9.611 -38.029 6.161 1.00 41.44 173 ARG A N 1
ATOM 1299 C CA . ARG A 1 173 ? 10.986 -37.838 6.654 1.00 41.44 173 ARG A CA 1
ATOM 1300 C C . ARG A 1 173 ? 11.983 -37.926 5.476 1.00 41.44 173 ARG A C 1
ATOM 1302 O O . ARG A 1 173 ? 11.996 -38.957 4.797 1.00 41.44 173 ARG A O 1
ATOM 1309 N N . PRO A 1 174 ? 12.777 -36.879 5.184 1.00 42.72 174 PRO A N 1
ATOM 1310 C CA . PRO A 1 174 ? 13.601 -36.860 3.982 1.00 42.72 174 PRO A CA 1
ATOM 1311 C C . PRO A 1 174 ? 14.658 -37.968 4.048 1.00 42.72 174 PRO A C 1
ATOM 1313 O O . PRO A 1 174 ? 15.362 -38.112 5.049 1.00 42.72 174 PRO A O 1
ATOM 1316 N N . LYS A 1 175 ? 14.791 -38.747 2.966 1.00 36.84 175 LYS A N 1
ATOM 1317 C CA . LYS A 1 175 ? 16.000 -39.550 2.735 1.00 36.84 175 LYS A CA 1
ATOM 1318 C C . LYS A 1 175 ? 17.178 -38.583 2.617 1.00 36.84 175 LYS A C 1
ATOM 1320 O O . LYS A 1 175 ? 17.082 -37.582 1.905 1.00 36.84 175 LYS A O 1
ATOM 1325 N N . ALA A 1 176 ? 18.270 -38.881 3.320 1.00 35.59 176 ALA A N 1
ATOM 1326 C CA . ALA A 1 176 ? 19.502 -38.101 3.275 1.00 35.59 176 ALA A CA 1
ATOM 1327 C C . ALA A 1 176 ? 19.913 -37.844 1.811 1.00 35.59 176 ALA A C 1
ATOM 1329 O O . ALA A 1 176 ? 20.215 -38.784 1.082 1.00 35.59 176 ALA A O 1
ATOM 1330 N N . GLY A 1 177 ? 19.855 -36.579 1.375 1.00 39.91 177 GLY A N 1
ATOM 1331 C CA . GLY A 1 177 ? 20.304 -36.150 0.044 1.00 39.91 177 GLY A CA 1
ATOM 1332 C C . GLY A 1 177 ? 19.376 -35.199 -0.726 1.00 39.91 177 GLY A C 1
ATOM 1333 O O . GLY A 1 177 ? 19.848 -34.533 -1.642 1.00 39.91 177 GLY A O 1
ATOM 1334 N N . GLY A 1 178 ? 18.095 -35.068 -0.366 1.00 30.94 178 GLY A N 1
ATOM 1335 C CA . GLY A 1 178 ? 17.160 -34.154 -1.043 1.00 30.94 178 GLY A CA 1
ATOM 1336 C C . GLY A 1 178 ? 16.825 -32.926 -0.199 1.00 30.94 178 GLY A C 1
ATOM 1337 O O . GLY A 1 178 ? 16.086 -33.037 0.775 1.00 30.94 178 GLY A O 1
ATOM 1338 N N . ARG A 1 179 ? 17.344 -31.743 -0.552 1.00 41.06 179 ARG A N 1
ATOM 1339 C CA . ARG A 1 179 ? 16.923 -30.476 0.073 1.00 41.06 179 ARG A CA 1
ATOM 1340 C C . ARG A 1 179 ? 15.601 -30.009 -0.538 1.00 41.06 179 ARG A C 1
ATOM 1342 O O . ARG A 1 179 ? 15.605 -29.284 -1.525 1.00 41.06 179 ARG A O 1
ATOM 1349 N N . THR A 1 180 ? 14.488 -30.387 0.076 1.00 35.59 180 THR A N 1
ATOM 1350 C CA . THR A 1 180 ? 13.208 -29.676 -0.046 1.00 35.59 180 THR A CA 1
ATOM 1351 C C . THR A 1 180 ? 12.955 -28.984 1.284 1.00 35.59 180 THR A C 1
ATOM 1353 O O . THR A 1 180 ? 12.583 -29.621 2.267 1.00 35.59 180 THR A O 1
ATOM 1356 N N . ALA A 1 181 ? 13.257 -27.689 1.346 1.00 32.12 181 ALA A N 1
ATOM 1357 C CA . ALA A 1 181 ? 13.050 -26.884 2.539 1.00 32.12 181 ALA A CA 1
ATOM 1358 C C . ALA A 1 181 ? 11.608 -26.370 2.553 1.00 32.12 181 ALA A C 1
ATOM 1360 O O . ALA A 1 181 ? 11.330 -25.274 2.082 1.00 32.12 181 ALA A O 1
ATOM 1361 N N . TRP A 1 182 ? 10.698 -27.161 3.114 1.00 32.97 182 TRP A N 1
ATOM 1362 C CA . TRP A 1 182 ? 9.509 -26.597 3.738 1.00 32.97 182 TRP A CA 1
ATOM 1363 C C . TRP A 1 182 ? 9.637 -26.843 5.236 1.00 32.97 182 TRP A C 1
ATOM 1365 O O . TRP A 1 182 ? 9.420 -27.948 5.724 1.00 32.97 182 TRP A O 1
ATOM 1375 N N . SER A 1 183 ? 10.138 -25.838 5.959 1.00 28.83 183 SER A N 1
ATOM 1376 C CA . SER A 1 183 ? 10.170 -25.871 7.419 1.00 28.83 183 SER A CA 1
ATOM 1377 C C . SER A 1 183 ? 8.932 -25.150 7.937 1.00 28.83 183 SER A C 1
ATOM 1379 O O . SER A 1 183 ? 8.933 -23.923 8.041 1.00 28.83 183 SER A O 1
ATOM 1381 N N . SER A 1 184 ? 7.888 -25.898 8.285 1.00 28.19 184 SER A N 1
ATOM 1382 C CA . SER A 1 184 ? 6.888 -25.417 9.234 1.00 28.19 184 SER A CA 1
ATOM 1383 C C . SER A 1 184 ? 7.569 -25.347 10.602 1.00 28.19 184 SER A C 1
ATOM 1385 O O . SER A 1 184 ? 7.717 -26.358 11.291 1.00 28.19 184 SER A O 1
ATOM 1387 N N . ARG A 1 185 ? 8.085 -24.172 10.965 1.00 28.50 185 ARG A N 1
ATOM 1388 C CA . ARG A 1 185 ? 8.581 -23.922 12.318 1.00 28.50 185 ARG A CA 1
ATOM 1389 C C . ARG A 1 185 ? 7.433 -23.329 13.125 1.00 28.50 185 ARG A C 1
ATOM 1391 O O . ARG A 1 185 ? 7.163 -22.139 13.053 1.00 28.50 185 ARG A O 1
ATOM 1398 N N . SER A 1 186 ? 6.743 -24.189 13.859 1.00 28.38 186 SER A N 1
ATOM 1399 C CA . SER A 1 186 ? 6.014 -23.808 15.064 1.00 28.38 186 SER A CA 1
ATOM 1400 C C . SER A 1 186 ? 7.049 -23.556 16.162 1.00 28.38 186 SER A C 1
ATOM 1402 O O . SER A 1 186 ? 7.816 -24.467 16.483 1.00 28.38 186 SER A O 1
ATOM 1404 N N . THR A 1 187 ? 7.106 -22.344 16.713 1.00 27.33 187 THR A N 1
ATOM 1405 C CA . THR A 1 187 ? 8.011 -22.015 17.829 1.00 27.33 187 THR A CA 1
ATOM 1406 C C . THR A 1 187 ? 7.189 -21.490 19.009 1.00 27.33 187 THR A C 1
ATOM 1408 O O . THR A 1 187 ? 6.455 -20.523 18.817 1.00 27.33 187 THR A O 1
ATOM 1411 N N . PRO A 1 188 ? 7.282 -22.102 20.207 1.00 26.97 188 PRO A N 1
ATOM 1412 C CA . PRO A 1 188 ? 6.762 -21.531 21.444 1.00 26.97 188 PRO A CA 1
ATOM 1413 C C . PRO A 1 188 ? 7.707 -20.454 22.004 1.00 26.97 188 PRO A C 1
ATOM 1415 O O . PRO A 1 188 ? 8.891 -20.409 21.668 1.00 26.97 188 PRO A O 1
ATOM 1418 N N . ALA A 1 189 ? 7.160 -19.595 22.865 1.00 25.19 189 ALA A N 1
ATOM 1419 C CA . ALA A 1 189 ? 7.818 -18.442 23.472 1.00 25.19 189 ALA A CA 1
ATOM 1420 C C . ALA A 1 189 ? 8.854 -18.780 24.572 1.00 25.19 189 ALA A C 1
ATOM 1422 O O . ALA A 1 189 ? 8.637 -19.696 25.367 1.00 25.19 189 ALA A O 1
ATOM 1423 N N . SER A 1 190 ? 9.903 -17.939 24.643 1.00 25.58 190 SER A N 1
ATOM 1424 C CA . SER A 1 190 ?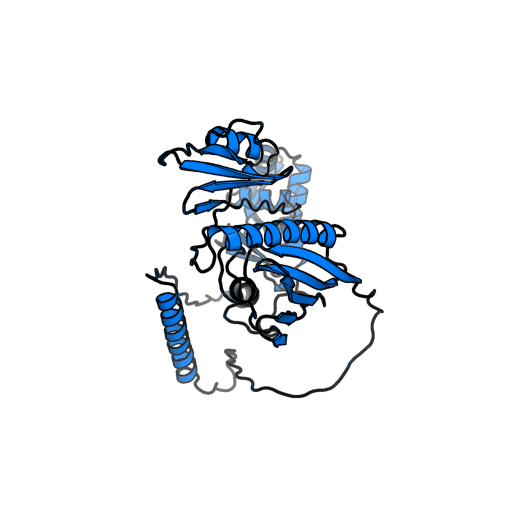 10.457 -17.258 25.844 1.00 25.58 190 SER A CA 1
ATOM 1425 C C . SER A 1 190 ? 11.977 -17.351 26.107 1.00 25.58 190 SER A C 1
ATOM 1427 O O . SER A 1 190 ? 12.542 -18.436 26.210 1.00 25.58 190 SER A O 1
ATOM 1429 N N . ALA A 1 191 ? 12.529 -16.157 26.409 1.00 24.11 191 ALA A N 1
ATOM 1430 C CA . ALA A 1 191 ? 13.628 -15.794 27.333 1.00 24.11 191 ALA A CA 1
ATOM 1431 C C . ALA A 1 191 ? 15.119 -15.775 26.873 1.00 24.11 191 ALA A C 1
ATOM 1433 O O . ALA A 1 191 ? 15.495 -16.473 25.937 1.00 24.11 191 ALA A O 1
ATOM 1434 N N . PRO A 1 192 ? 15.961 -14.894 27.484 1.00 38.59 192 PRO A N 1
ATOM 1435 C CA . PRO A 1 192 ? 16.833 -13.982 26.734 1.00 38.59 192 PRO A CA 1
ATOM 1436 C C . PRO A 1 192 ? 18.348 -14.185 26.928 1.00 38.59 192 PRO A C 1
ATOM 1438 O O . PRO A 1 192 ? 18.802 -14.784 27.899 1.00 38.59 192 PRO A O 1
ATOM 1441 N N . GLY A 1 193 ? 19.120 -13.526 26.054 1.00 26.50 193 GLY A N 1
ATOM 1442 C CA . GLY A 1 193 ? 20.461 -13.020 26.362 1.00 26.50 193 GLY A CA 1
ATOM 1443 C C . GLY A 1 193 ? 21.564 -13.479 25.410 1.00 26.50 193 GLY A C 1
ATOM 1444 O O . GLY A 1 193 ? 21.956 -14.638 25.434 1.00 26.50 193 GLY A O 1
ATOM 1445 N N . THR A 1 194 ? 22.118 -12.553 24.618 1.00 25.95 194 THR A N 1
ATOM 1446 C CA . THR A 1 194 ? 23.547 -12.157 24.649 1.00 25.95 194 THR A CA 1
ATOM 1447 C C . THR A 1 194 ? 23.858 -11.115 23.564 1.00 25.95 194 THR A C 1
ATOM 1449 O O . THR A 1 194 ? 23.534 -11.281 22.392 1.00 25.95 194 THR A O 1
ATOM 1452 N N . THR A 1 195 ? 24.481 -10.017 23.989 1.00 35.41 195 THR A N 1
ATOM 1453 C CA . THR A 1 195 ? 24.890 -8.841 23.203 1.00 35.41 195 THR A CA 1
ATOM 1454 C C . THR A 1 195 ? 26.106 -9.120 22.310 1.00 35.41 195 THR A C 1
ATOM 1456 O O . THR A 1 195 ? 27.064 -9.736 22.781 1.00 35.41 195 THR A O 1
ATOM 1459 N N . PRO A 1 196 ? 26.147 -8.573 21.080 1.00 28.81 196 PRO A N 1
ATOM 1460 C CA . PRO A 1 196 ? 27.418 -8.107 20.510 1.00 28.81 196 PRO A CA 1
ATOM 1461 C C . PRO A 1 196 ? 27.273 -6.755 19.751 1.00 28.81 196 PRO A C 1
ATOM 1463 O O . PRO A 1 196 ? 26.195 -6.171 19.719 1.00 28.81 196 PRO A O 1
ATOM 1466 N N . PRO A 1 197 ? 28.361 -6.214 19.174 1.00 31.86 197 PRO A N 1
ATOM 1467 C CA . PRO A 1 197 ? 29.188 -5.129 19.693 1.00 31.86 197 PRO A CA 1
ATOM 1468 C C . PRO A 1 197 ? 28.768 -3.708 19.242 1.00 31.86 197 PRO A C 1
ATOM 1470 O O . PRO A 1 197 ? 28.114 -3.507 18.223 1.00 31.86 197 PRO A O 1
ATOM 1473 N N . GLN A 1 198 ? 29.229 -2.705 19.998 1.00 41.94 198 GLN A N 1
ATOM 1474 C CA . GLN A 1 198 ? 29.017 -1.268 19.774 1.00 41.94 198 GLN A CA 1
ATOM 1475 C C . GLN A 1 198 ? 29.456 -0.779 18.385 1.00 41.94 198 GLN A C 1
ATOM 1477 O O . GLN A 1 198 ? 30.625 -0.915 18.017 1.00 41.94 198 GLN A O 1
ATOM 1482 N N . ARG A 1 199 ? 28.566 -0.055 17.689 1.00 33.22 199 ARG A N 1
ATOM 1483 C CA . ARG A 1 199 ? 28.933 0.910 16.642 1.00 33.22 199 ARG A CA 1
ATOM 1484 C C . ARG A 1 199 ? 27.954 2.088 16.589 1.00 33.22 199 ARG A C 1
ATOM 1486 O O . ARG A 1 199 ? 26.804 1.909 16.228 1.00 33.22 199 ARG A O 1
ATOM 1493 N N . ARG A 1 200 ? 28.523 3.269 16.883 1.00 32.31 200 ARG A N 1
ATOM 1494 C CA . ARG A 1 200 ? 28.027 4.659 16.754 1.00 32.31 200 ARG A CA 1
ATOM 1495 C C . ARG A 1 200 ? 26.770 5.009 17.565 1.00 32.31 200 ARG A C 1
ATOM 1497 O O . ARG A 1 200 ? 25.780 4.298 17.535 1.00 32.31 200 ARG A O 1
ATOM 1504 N N . ARG A 1 201 ? 26.849 6.112 18.323 1.00 33.06 201 ARG A N 1
ATOM 1505 C CA . ARG A 1 201 ? 25.700 6.677 19.046 1.00 33.06 201 ARG A CA 1
ATOM 1506 C C . ARG A 1 201 ? 24.617 7.030 18.013 1.00 33.06 201 ARG A C 1
ATOM 1508 O O . ARG A 1 201 ? 24.959 7.784 17.104 1.00 33.06 201 ARG A O 1
ATOM 1515 N N . PRO A 1 202 ? 23.392 6.490 18.112 1.00 39.41 202 PRO A N 1
ATOM 1516 C CA . PRO A 1 202 ? 22.258 7.076 17.419 1.00 39.41 202 PRO A CA 1
ATOM 1517 C C . PRO A 1 202 ? 21.970 8.430 18.076 1.00 39.41 202 PRO A C 1
ATOM 1519 O O . PRO A 1 202 ? 22.029 8.540 19.307 1.00 39.41 202 PRO A O 1
ATOM 1522 N N . ASP A 1 203 ? 21.733 9.456 17.265 1.00 47.62 203 ASP A N 1
ATOM 1523 C CA . ASP A 1 203 ? 21.134 10.690 17.763 1.00 47.62 203 ASP A CA 1
ATOM 1524 C C . ASP A 1 203 ? 19.746 10.354 18.342 1.00 47.62 203 ASP A C 1
ATOM 1526 O O . ASP A 1 203 ? 19.113 9.365 17.963 1.00 47.62 203 ASP A O 1
ATOM 1530 N N . MET A 1 204 ? 19.367 11.051 19.414 1.00 51.25 204 MET A N 1
ATOM 1531 C CA . MET A 1 204 ? 18.273 10.612 20.282 1.00 51.25 204 MET A CA 1
ATOM 1532 C C . MET A 1 204 ? 16.910 10.800 19.602 1.00 51.25 204 MET A C 1
ATOM 1534 O O . MET A 1 204 ? 16.675 11.885 19.072 1.00 51.25 204 MET A O 1
ATOM 1538 N N . PRO A 1 205 ? 15.990 9.821 19.701 1.00 63.59 205 PRO A N 1
ATOM 1539 C CA . PRO A 1 205 ? 14.616 10.000 19.245 1.00 63.59 205 PRO A CA 1
ATOM 1540 C C . PRO A 1 205 ? 13.989 11.212 19.942 1.00 63.59 205 PRO A C 1
ATOM 1542 O O . PRO A 1 205 ? 14.146 11.396 21.156 1.00 63.59 205 PRO A O 1
ATOM 1545 N N . ARG A 1 206 ? 13.301 12.055 19.169 1.00 79.44 206 ARG A N 1
ATOM 1546 C CA . ARG A 1 206 ? 12.690 13.284 19.679 1.00 79.44 206 ARG A CA 1
ATOM 1547 C C . ARG A 1 206 ? 11.362 12.947 20.344 1.00 79.44 206 ARG A C 1
ATOM 1549 O O . ARG A 1 206 ? 10.485 12.351 19.728 1.00 79.44 206 ARG A O 1
ATOM 1556 N N . GLU A 1 207 ? 11.215 13.348 21.598 1.00 85.12 207 GLU A N 1
ATOM 1557 C CA . GLU A 1 207 ? 9.938 13.286 22.306 1.00 85.12 207 GLU A CA 1
ATOM 1558 C C . GLU A 1 207 ? 8.975 14.348 21.759 1.00 85.12 207 GLU A C 1
ATOM 1560 O O . GLU A 1 207 ? 9.384 15.486 21.506 1.00 85.12 207 GLU A O 1
ATOM 1565 N N . PHE A 1 208 ? 7.704 13.982 21.601 1.00 87.25 208 PHE A N 1
ATOM 1566 C CA . PHE A 1 208 ? 6.629 14.913 21.273 1.00 87.25 208 PHE A CA 1
ATOM 1567 C C . PHE A 1 208 ? 5.432 14.698 22.197 1.00 87.25 208 PHE A C 1
ATOM 1569 O O . PHE A 1 208 ? 5.163 13.591 22.673 1.00 87.25 208 PHE A O 1
ATOM 1576 N N . GLU A 1 209 ? 4.676 15.769 22.403 1.00 89.81 209 GLU A N 1
ATOM 1577 C CA . GLU A 1 209 ? 3.426 15.746 23.145 1.00 89.81 209 GLU A CA 1
ATOM 1578 C C . GLU A 1 209 ? 2.481 16.802 22.571 1.00 89.81 209 GLU A C 1
ATOM 1580 O O . GLU A 1 209 ? 2.827 17.976 22.455 1.00 89.81 209 GLU A O 1
ATOM 1585 N N . MET A 1 210 ? 1.272 16.380 22.223 1.00 89.31 210 MET A N 1
ATOM 1586 C CA . MET A 1 210 ? 0.191 17.237 21.758 1.00 89.31 210 MET A CA 1
ATOM 1587 C C . MET A 1 210 ? -0.941 17.168 22.773 1.00 89.31 210 MET A C 1
ATOM 1589 O O . MET A 1 210 ? -1.384 16.078 23.131 1.00 89.31 210 MET A O 1
ATOM 1593 N N . ARG A 1 211 ? -1.428 18.330 23.211 1.00 92.75 211 ARG A N 1
ATOM 1594 C CA . ARG A 1 211 ? -2.566 18.445 24.128 1.00 92.75 211 ARG A CA 1
ATOM 1595 C C . ARG A 1 211 ? -3.704 19.166 23.435 1.00 92.75 211 ARG A C 1
ATOM 1597 O O . ARG A 1 211 ? -3.491 20.230 22.857 1.00 92.75 211 ARG A O 1
ATOM 1604 N N . LYS A 1 212 ? -4.900 18.600 23.527 1.00 91.06 212 LYS A N 1
ATOM 1605 C CA . LYS A 1 212 ? -6.135 19.170 22.997 1.00 91.06 212 LYS A CA 1
ATOM 1606 C C . LYS A 1 212 ? -7.217 19.122 24.065 1.00 91.06 212 LYS A C 1
ATOM 1608 O O . LYS A 1 212 ? -7.245 18.211 24.891 1.00 91.06 212 LYS A O 1
ATOM 1613 N N . GLU A 1 213 ? -8.103 20.104 24.037 1.00 93.56 213 GLU A N 1
ATOM 1614 C CA . GLU A 1 213 ? -9.277 20.160 24.901 1.00 93.56 213 GLU A CA 1
ATOM 1615 C C . GLU A 1 213 ? -10.501 20.417 24.025 1.00 93.56 213 GLU A C 1
ATOM 1617 O O . GLU A 1 213 ? -10.456 21.261 23.131 1.00 93.56 213 GLU A O 1
ATOM 1622 N N . ALA A 1 214 ? -11.569 19.657 24.255 1.00 92.44 214 ALA A N 1
ATOM 1623 C CA . ALA A 1 214 ? -12.831 19.801 23.547 1.00 92.44 214 ALA A CA 1
ATOM 1624 C C . ALA A 1 214 ? -13.989 19.848 24.547 1.00 92.44 214 ALA A C 1
ATOM 1626 O O . ALA A 1 214 ? -14.102 18.986 25.423 1.00 92.44 214 ALA A O 1
ATOM 1627 N N . GLU A 1 215 ? -14.858 20.843 24.395 1.00 93.06 215 GLU A N 1
ATOM 1628 C CA . GLU A 1 215 ? -16.128 20.919 25.112 1.00 93.06 215 GLU A CA 1
ATOM 1629 C C . GLU A 1 215 ? -17.205 20.191 24.304 1.00 93.06 215 GLU A C 1
ATOM 1631 O O . GLU A 1 215 ? -17.415 20.468 23.122 1.00 93.06 215 GLU A O 1
ATOM 1636 N N . LEU A 1 216 ? -17.868 19.228 24.938 1.00 93.75 216 LEU A N 1
ATOM 1637 C CA . LEU A 1 216 ? -18.805 18.310 24.304 1.00 93.75 216 LEU A CA 1
ATOM 1638 C C . LEU A 1 216 ? -20.172 18.437 24.982 1.00 93.75 216 LEU A C 1
ATOM 1640 O O . LEU A 1 216 ? -20.296 18.271 26.197 1.00 93.75 216 LEU A O 1
ATOM 1644 N N . ASP A 1 217 ? -21.207 18.706 24.190 1.00 91.62 217 ASP A N 1
ATOM 1645 C CA . ASP A 1 217 ? -22.605 18.744 24.640 1.00 91.62 217 ASP A CA 1
ATOM 1646 C C . ASP A 1 217 ? -23.171 17.315 24.751 1.00 91.62 217 ASP A C 1
ATOM 1648 O O . ASP A 1 217 ? -23.992 16.875 23.947 1.00 91.62 217 ASP A O 1
ATOM 1652 N N . ALA A 1 218 ? -22.611 16.541 25.682 1.00 92.88 218 ALA A N 1
ATOM 1653 C CA . ALA A 1 218 ? -22.940 15.143 25.943 1.00 92.88 218 ALA A CA 1
ATOM 1654 C C . ALA A 1 218 ? -22.511 14.734 27.357 1.00 92.88 218 ALA A C 1
ATOM 1656 O O . ALA A 1 218 ? -21.633 15.364 27.954 1.00 92.88 218 ALA A O 1
ATOM 1657 N N . THR A 1 219 ? -23.082 13.645 27.879 1.00 94.25 219 THR A N 1
ATOM 1658 C CA . THR A 1 219 ? -22.685 13.105 29.190 1.00 94.25 219 THR A CA 1
ATOM 1659 C C . THR A 1 219 ? -21.334 12.378 29.116 1.00 94.25 219 THR A C 1
ATOM 1661 O O . THR A 1 219 ? -20.967 11.878 28.045 1.00 94.25 219 THR A O 1
ATOM 1664 N N . PRO A 1 220 ? -20.599 12.237 30.238 1.00 95.31 220 PRO A N 1
ATOM 1665 C CA . PRO A 1 220 ? -19.349 11.477 30.275 1.00 95.31 220 PRO A CA 1
ATOM 1666 C C . PRO A 1 220 ? -19.485 10.054 29.728 1.00 95.31 220 PRO A C 1
ATOM 1668 O O . PRO A 1 220 ? -18.582 9.560 29.062 1.00 95.31 220 PRO A O 1
ATOM 1671 N N . GLU A 1 221 ? -20.623 9.399 29.961 1.00 93.94 221 GLU A N 1
ATOM 1672 C CA . GLU A 1 221 ? -20.906 8.047 29.476 1.00 93.94 221 GLU A CA 1
ATOM 1673 C C . GLU A 1 221 ? -21.034 7.998 27.951 1.00 93.94 221 GLU A C 1
ATOM 1675 O O . GLU A 1 221 ? -20.511 7.075 27.331 1.00 93.94 221 GLU A O 1
ATOM 1680 N N . GLN A 1 222 ? -21.680 8.996 27.342 1.00 93.19 222 GLN A N 1
ATOM 1681 C CA . GLN A 1 222 ? -21.795 9.096 25.884 1.00 93.19 222 GLN A CA 1
ATOM 1682 C C . GLN A 1 222 ? -20.434 9.375 25.238 1.00 93.19 222 GLN A C 1
ATOM 1684 O O . GLN A 1 222 ? -20.107 8.793 24.205 1.00 93.19 222 GLN A O 1
ATOM 1689 N N . VAL A 1 223 ? -19.620 10.237 25.858 1.00 94.38 223 VAL A N 1
ATOM 1690 C CA . VAL A 1 223 ? -18.245 10.498 25.407 1.00 94.38 223 VAL A CA 1
ATOM 1691 C C . VAL A 1 223 ? -17.399 9.232 25.530 1.00 94.38 223 VAL A C 1
ATOM 1693 O O . VAL A 1 223 ? -16.715 8.861 24.579 1.00 94.38 223 VAL A O 1
ATOM 1696 N N . TRP A 1 224 ? -17.484 8.536 26.666 1.00 93.75 224 TRP A N 1
ATOM 1697 C CA . TRP A 1 224 ? -16.793 7.271 26.902 1.00 93.75 224 TRP A CA 1
ATOM 1698 C C . TRP A 1 224 ? -17.159 6.222 25.852 1.00 93.75 224 TRP A C 1
ATOM 1700 O O . TRP A 1 224 ? -16.274 5.610 25.256 1.00 93.75 224 TRP A O 1
ATOM 1710 N N . GLU A 1 225 ? -18.454 6.023 25.602 1.00 91.06 225 GLU A N 1
ATOM 1711 C CA . GLU A 1 225 ? -18.937 5.110 24.567 1.00 91.06 225 GLU A CA 1
ATOM 1712 C C . GLU A 1 225 ? -18.350 5.487 23.201 1.00 91.06 225 GLU A C 1
ATOM 1714 O O . GLU A 1 225 ? -17.784 4.630 22.523 1.00 91.06 225 GLU A O 1
ATOM 1719 N N . ALA A 1 226 ? -18.394 6.771 22.833 1.00 89.94 226 ALA A N 1
ATOM 1720 C CA . ALA A 1 226 ? -17.908 7.253 21.544 1.00 89.94 226 ALA A CA 1
ATOM 1721 C C . ALA A 1 226 ? -16.405 7.017 21.319 1.00 89.94 226 ALA A C 1
ATOM 1723 O O . ALA A 1 226 ? -16.008 6.760 20.186 1.00 89.94 226 ALA A O 1
ATOM 1724 N N . ILE A 1 227 ? -15.566 7.108 22.357 1.00 89.06 227 ILE A N 1
ATOM 1725 C CA . ILE A 1 227 ? -14.111 6.906 22.220 1.00 89.06 227 ILE A CA 1
ATOM 1726 C C . ILE A 1 227 ? -13.677 5.447 22.413 1.00 89.06 227 ILE A C 1
ATOM 1728 O O . ILE A 1 227 ? -12.575 5.079 22.009 1.00 89.06 227 ILE A O 1
ATOM 1732 N N . THR A 1 228 ? -14.510 4.616 23.050 1.00 86.06 228 THR A N 1
ATOM 1733 C CA . THR A 1 228 ? -14.168 3.215 23.357 1.00 86.06 228 THR A CA 1
ATOM 1734 C C . THR A 1 228 ? -14.836 2.190 22.442 1.00 86.06 228 THR A C 1
ATOM 1736 O O . THR A 1 228 ? -14.466 1.013 22.463 1.00 86.06 228 THR A O 1
ATOM 1739 N N . THR A 1 229 ? -15.788 2.617 21.614 1.00 81.75 229 THR A N 1
ATOM 1740 C CA . THR A 1 229 ? -16.516 1.761 20.671 1.00 81.75 229 THR A CA 1
ATOM 1741 C C . THR A 1 229 ? -16.507 2.362 19.262 1.00 81.75 229 THR A C 1
ATOM 1743 O O . THR A 1 229 ? -16.278 3.563 19.114 1.00 81.75 229 THR A O 1
ATOM 1746 N N . PRO A 1 230 ? -16.734 1.556 18.206 1.00 76.62 230 PRO A N 1
ATOM 1747 C CA . PRO A 1 230 ? -16.853 2.083 16.850 1.00 76.62 230 PRO A CA 1
ATOM 1748 C C . PRO A 1 230 ? -17.961 3.142 16.753 1.00 76.62 230 PRO A C 1
ATOM 1750 O O . PRO A 1 230 ? -19.131 2.851 16.999 1.00 76.62 230 PRO A O 1
ATOM 1753 N N . ALA A 1 231 ? -17.591 4.364 16.370 1.00 73.25 231 ALA A N 1
ATOM 1754 C CA . ALA A 1 231 ? -18.488 5.513 16.309 1.00 73.25 231 ALA A CA 1
ATOM 1755 C C . ALA A 1 231 ? -18.190 6.394 15.085 1.00 73.25 231 ALA A C 1
ATOM 1757 O O . ALA A 1 231 ? -17.071 6.435 14.584 1.00 73.25 231 ALA A O 1
ATOM 1758 N N . ALA A 1 232 ? -19.194 7.138 14.617 1.00 70.38 232 ALA A N 1
ATOM 1759 C CA . ALA A 1 232 ? -19.189 7.848 13.330 1.00 70.38 232 ALA A CA 1
ATOM 1760 C C . ALA A 1 232 ? -18.300 9.109 13.252 1.00 70.38 232 ALA A C 1
ATOM 1762 O O . ALA A 1 232 ? -18.485 9.941 12.358 1.00 70.38 232 ALA A O 1
ATOM 1763 N N . TRP A 1 233 ? -17.413 9.318 14.224 1.00 74.38 233 TRP A N 1
ATOM 1764 C CA . TRP A 1 233 ? -16.560 10.506 14.298 1.00 74.38 233 TRP A CA 1
ATOM 1765 C C . TRP A 1 233 ? -15.126 10.246 13.840 1.00 74.38 233 TRP A C 1
ATOM 1767 O O . TRP A 1 233 ? -14.457 11.167 13.392 1.00 74.38 233 TRP A O 1
ATOM 1777 N N . LEU A 1 234 ? -14.674 8.997 13.883 1.00 71.12 234 LEU A N 1
ATOM 1778 C CA . LEU A 1 234 ? -13.365 8.586 13.397 1.00 71.12 234 LEU A CA 1
ATOM 1779 C C . LEU A 1 234 ? -13.563 7.450 12.390 1.00 71.12 234 LEU A C 1
ATOM 1781 O O . LEU A 1 234 ? -14.577 6.751 12.431 1.00 71.12 234 LEU A O 1
ATOM 1785 N N . PHE A 1 235 ? -12.618 7.271 11.467 1.00 64.12 235 PHE A N 1
ATOM 1786 C CA . PHE A 1 235 ? -12.587 6.064 10.635 1.00 64.12 235 PHE A CA 1
ATOM 1787 C C . PHE A 1 235 ? -12.594 4.813 11.529 1.00 64.12 235 PHE A C 1
ATOM 1789 O O . PHE A 1 235 ? -12.277 4.895 12.720 1.00 64.12 235 PHE A O 1
ATOM 1796 N N . GLU A 1 236 ? -12.990 3.661 10.980 1.00 64.44 236 GLU A N 1
ATOM 1797 C CA . GLU A 1 236 ? -13.150 2.434 11.767 1.00 64.44 236 GLU A CA 1
ATOM 1798 C C . GLU A 1 236 ? -11.853 2.084 12.512 1.00 64.44 236 GLU A C 1
ATOM 1800 O O . GLU A 1 236 ? -10.883 1.587 11.941 1.00 64.44 236 GLU A O 1
ATOM 1805 N N . THR A 1 237 ? -11.843 2.360 13.815 1.00 63.44 237 THR A N 1
ATOM 1806 C CA . THR A 1 237 ? -10.721 2.099 14.712 1.00 63.44 237 THR A CA 1
ATOM 1807 C C . THR A 1 237 ? -11.205 1.333 15.932 1.00 63.44 237 THR A C 1
ATOM 1809 O O . THR A 1 237 ? -12.331 1.489 16.407 1.00 63.44 237 THR A O 1
ATOM 1812 N N . GLN A 1 238 ? -10.338 0.461 16.437 1.00 71.69 238 GLN A N 1
ATOM 1813 C CA . GLN A 1 238 ? -10.531 -0.181 17.729 1.00 71.69 238 GLN A CA 1
ATOM 1814 C C . GLN A 1 238 ? -9.945 0.724 18.807 1.00 71.69 238 GLN A C 1
ATOM 1816 O O . GLN A 1 238 ? -8.813 1.182 18.667 1.00 71.69 238 GLN A O 1
ATOM 1821 N N . ALA A 1 239 ? -10.675 0.922 19.904 1.00 76.31 239 ALA A N 1
ATOM 1822 C CA . ALA A 1 239 ? -10.177 1.700 21.037 1.00 76.31 239 ALA A CA 1
ATOM 1823 C C . ALA A 1 239 ? -8.869 1.131 21.602 1.00 76.31 239 ALA A C 1
ATOM 1825 O O . ALA A 1 239 ? -7.959 1.875 21.955 1.00 76.31 239 ALA A O 1
ATOM 1826 N N . VAL A 1 240 ? -8.752 -0.199 21.627 1.00 83.44 240 VAL A N 1
ATOM 1827 C CA . VAL A 1 240 ? -7.519 -0.914 21.964 1.00 83.44 240 VAL A CA 1
ATOM 1828 C C . VAL A 1 240 ? -7.095 -1.732 20.745 1.00 83.44 240 VAL A C 1
ATOM 1830 O O . VAL A 1 240 ? -7.590 -2.848 20.572 1.00 83.44 240 VAL A O 1
ATOM 1833 N N . PRO A 1 241 ? -6.218 -1.190 19.882 1.00 78.69 241 PRO A N 1
ATOM 1834 C CA . PRO A 1 241 ? -5.682 -1.934 18.751 1.00 78.69 241 PRO A CA 1
ATOM 1835 C C . PRO A 1 241 ? -4.915 -3.178 19.204 1.00 78.69 241 PRO A C 1
ATOM 1837 O O . PRO A 1 241 ? -4.373 -3.231 20.312 1.00 78.69 241 PRO A O 1
ATOM 1840 N N . GLU A 1 242 ? -4.818 -4.174 18.329 1.00 78.00 242 GLU A N 1
ATOM 1841 C CA . GLU A 1 242 ? -4.034 -5.376 18.605 1.00 78.00 242 GLU A CA 1
ATOM 1842 C C . GLU A 1 242 ? -2.566 -5.032 18.931 1.00 78.00 242 GLU A C 1
ATOM 1844 O O . GLU A 1 242 ? -1.930 -4.204 18.280 1.00 78.00 242 GLU A O 1
ATOM 1849 N N . GLY A 1 243 ? -2.034 -5.643 19.994 1.00 80.00 243 GLY A N 1
ATOM 1850 C CA . GLY A 1 243 ? -0.683 -5.380 20.501 1.00 80.00 243 GLY A CA 1
ATOM 1851 C C . GLY A 1 243 ? -0.541 -4.109 21.348 1.00 80.00 243 GLY A C 1
ATOM 1852 O O . GLY A 1 243 ? 0.504 -3.919 21.975 1.00 80.00 243 GLY A O 1
ATOM 1853 N N . ALA A 1 244 ? -1.565 -3.255 21.421 1.00 85.38 244 ALA A N 1
ATOM 1854 C CA . ALA A 1 244 ? -1.529 -2.072 22.266 1.00 85.38 244 ALA A CA 1
ATOM 1855 C C . ALA A 1 244 ? -1.569 -2.438 23.758 1.00 85.38 244 ALA A C 1
ATOM 1857 O O . ALA A 1 244 ? -2.204 -3.401 24.188 1.00 85.38 244 ALA A O 1
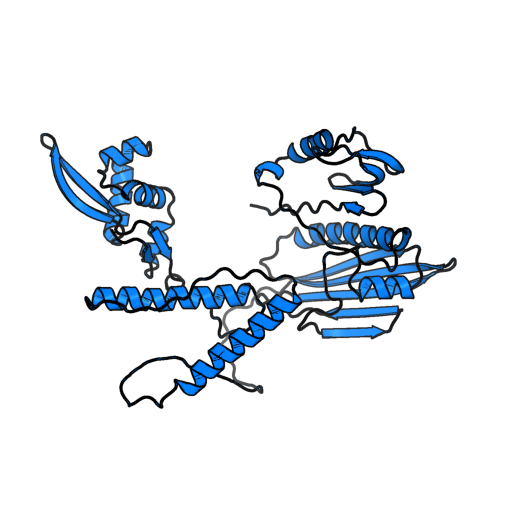ATOM 1858 N N . THR A 1 245 ? -0.884 -1.638 24.569 1.00 89.44 245 THR A N 1
ATOM 1859 C CA . THR A 1 245 ? -0.905 -1.762 26.026 1.00 89.44 245 THR A CA 1
ATOM 1860 C C . THR A 1 245 ? -1.886 -0.750 26.594 1.00 89.44 245 THR A C 1
ATOM 1862 O O . THR A 1 245 ? -1.672 0.456 26.477 1.00 89.44 245 THR A O 1
ATOM 1865 N N . VAL A 1 246 ? -2.948 -1.228 27.240 1.00 92.56 246 VAL A N 1
ATOM 1866 C CA . VAL A 1 246 ? -3.850 -0.370 28.015 1.00 92.56 246 VAL A CA 1
ATOM 1867 C C . VAL A 1 246 ? -3.124 0.071 29.284 1.00 92.56 246 VAL A C 1
ATOM 1869 O O . VAL A 1 246 ? -2.778 -0.755 30.128 1.00 92.56 246 VAL A O 1
ATOM 1872 N N . VAL A 1 247 ? -2.869 1.371 29.401 1.00 91.12 247 VAL A N 1
ATOM 1873 C CA . VAL A 1 247 ? -2.216 1.989 30.564 1.00 91.12 247 VAL A CA 1
ATOM 1874 C C . VAL A 1 247 ? -3.258 2.340 31.627 1.00 91.12 247 VAL A C 1
ATOM 1876 O O . VAL A 1 247 ? -3.008 2.147 32.816 1.00 91.12 247 VAL A O 1
ATOM 1879 N N . ALA A 1 248 ? -4.441 2.798 31.207 1.00 88.12 248 ALA A N 1
ATOM 1880 C CA . ALA A 1 248 ? -5.561 3.089 32.095 1.00 88.12 248 ALA A CA 1
ATOM 1881 C C . ALA A 1 248 ? -6.904 2.742 31.438 1.00 88.12 248 ALA A C 1
ATOM 1883 O O . ALA A 1 248 ? -7.121 3.020 30.260 1.00 88.12 248 ALA A O 1
ATOM 1884 N N . TRP A 1 249 ? -7.816 2.162 32.222 1.00 93.88 249 TRP A N 1
ATOM 1885 C CA . TRP A 1 249 ? -9.195 1.871 31.824 1.00 93.88 249 TRP A CA 1
ATOM 1886 C C . TRP A 1 249 ? -10.125 2.104 33.017 1.00 93.88 249 TRP A C 1
ATOM 1888 O O . TRP A 1 249 ? -10.359 1.207 33.828 1.00 93.88 249 TRP A O 1
ATOM 1898 N N . ASN A 1 250 ? -10.611 3.334 33.159 1.00 94.06 250 ASN A N 1
ATOM 1899 C CA . ASN A 1 250 ? -11.464 3.768 34.262 1.00 94.06 250 ASN A CA 1
ATOM 1900 C C . ASN A 1 250 ? -12.710 4.490 33.719 1.00 94.06 250 ASN A C 1
ATOM 1902 O O . ASN A 1 250 ? -12.707 5.721 33.622 1.00 94.06 250 ASN A O 1
ATOM 1906 N N . PRO A 1 251 ? -13.768 3.744 33.354 1.00 93.25 251 PRO A N 1
ATOM 1907 C CA . PRO A 1 251 ? -15.003 4.326 32.847 1.00 93.25 251 PRO A CA 1
ATOM 1908 C C . PRO A 1 251 ? -15.707 5.211 33.891 1.00 93.25 251 PRO A C 1
ATOM 1910 O O . PRO A 1 251 ? -15.729 4.844 35.067 1.00 93.25 251 PRO A O 1
ATOM 1913 N N . PRO A 1 252 ? -16.348 6.326 33.494 1.00 94.50 252 PRO A N 1
ATOM 1914 C CA . PRO A 1 252 ? -16.264 6.987 32.188 1.00 94.50 252 PRO A CA 1
ATOM 1915 C C . PRO A 1 252 ? -15.117 8.014 32.102 1.00 94.50 252 PRO A C 1
ATOM 1917 O O . PRO A 1 252 ? -15.074 8.783 31.156 1.00 94.50 252 PRO A O 1
ATOM 1920 N N . ASN A 1 253 ? -14.217 8.084 33.088 1.00 93.06 253 ASN A N 1
ATOM 1921 C CA . ASN A 1 253 ? -13.396 9.275 33.344 1.00 93.06 253 ASN A CA 1
ATOM 1922 C C . ASN A 1 253 ? -11.992 9.253 32.720 1.00 93.06 253 ASN A C 1
ATOM 1924 O O . ASN A 1 253 ? -11.411 10.312 32.502 1.00 93.06 253 ASN A O 1
ATOM 1928 N N . HIS A 1 254 ? -11.389 8.079 32.505 1.00 95.50 254 HIS A N 1
ATOM 1929 C CA . HIS A 1 254 ? -9.998 8.001 32.050 1.00 95.50 254 HIS A CA 1
ATOM 1930 C C . HIS A 1 254 ? -9.723 6.743 31.224 1.00 95.50 254 HIS A C 1
ATOM 1932 O O . HIS A 1 254 ? -9.891 5.617 31.699 1.00 95.50 254 HIS A O 1
ATOM 1938 N N . PHE A 1 255 ? -9.252 6.944 29.997 1.00 92.88 255 PHE A N 1
ATOM 1939 C CA . PHE A 1 255 ? -8.762 5.895 29.116 1.00 92.88 255 PHE A CA 1
ATOM 1940 C C . PHE A 1 255 ? -7.373 6.263 28.587 1.00 92.88 255 PHE A C 1
ATOM 1942 O O . PHE A 1 255 ? -7.176 7.363 28.086 1.00 92.88 255 PHE A O 1
ATOM 1949 N N . SER A 1 256 ? -6.403 5.355 28.693 1.00 93.69 256 SER A N 1
ATOM 1950 C CA . SER A 1 256 ? -5.054 5.565 28.165 1.00 93.69 256 SER A CA 1
ATOM 1951 C C . SER A 1 256 ? -4.521 4.292 27.528 1.00 93.69 256 SER A C 1
ATOM 1953 O O . SER A 1 256 ? -4.588 3.206 28.116 1.00 93.69 256 SER A O 1
ATOM 1955 N N . VAL A 1 257 ? -3.968 4.426 26.328 1.00 88.38 257 VAL A N 1
ATOM 1956 C CA . VAL A 1 257 ? -3.452 3.322 25.525 1.00 88.38 257 VAL A CA 1
ATOM 1957 C C . VAL A 1 257 ? -2.126 3.706 24.883 1.00 88.38 257 VAL A C 1
ATOM 1959 O O . VAL A 1 257 ? -1.955 4.802 24.356 1.00 88.38 257 VAL A O 1
ATOM 1962 N N . ARG A 1 258 ? -1.168 2.782 24.914 1.00 90.38 258 ARG A N 1
ATOM 1963 C CA . ARG A 1 258 ? 0.115 2.904 24.225 1.00 90.38 258 ARG A CA 1
ATOM 1964 C C . ARG A 1 258 ? 0.165 1.921 23.069 1.00 90.38 258 ARG A C 1
ATOM 1966 O O . ARG A 1 258 ? -0.015 0.721 23.277 1.00 90.38 258 ARG A O 1
ATOM 1973 N N . LEU A 1 259 ? 0.433 2.423 21.872 1.00 87.81 259 LEU A N 1
ATOM 1974 C CA . LEU A 1 259 ? 0.625 1.585 20.697 1.00 87.81 259 LEU A CA 1
ATOM 1975 C C . LEU A 1 259 ? 1.984 0.866 20.757 1.00 87.81 259 LEU A C 1
ATOM 1977 O O . LEU A 1 259 ? 2.915 1.363 21.402 1.00 87.81 259 LEU A O 1
ATOM 1981 N N . PRO A 1 260 ? 2.124 -0.293 20.090 1.00 83.94 260 PRO A N 1
ATOM 1982 C CA . PRO A 1 260 ? 3.424 -0.919 19.891 1.00 83.94 260 PRO A CA 1
ATOM 1983 C C . PRO A 1 260 ? 4.421 0.068 19.284 1.00 83.94 260 PRO A C 1
ATOM 1985 O O . PRO A 1 260 ? 4.071 0.840 18.391 1.00 83.94 260 PRO A O 1
ATOM 1988 N N . ALA A 1 261 ? 5.669 0.018 19.746 1.00 82.94 261 ALA A N 1
ATOM 1989 C CA . ALA A 1 261 ? 6.740 0.761 19.098 1.00 82.94 261 ALA A CA 1
ATOM 1990 C C . ALA A 1 261 ? 6.908 0.276 17.650 1.00 82.94 261 ALA A C 1
ATOM 1992 O O . ALA A 1 261 ? 6.944 -0.931 17.396 1.00 82.94 261 ALA A O 1
ATOM 199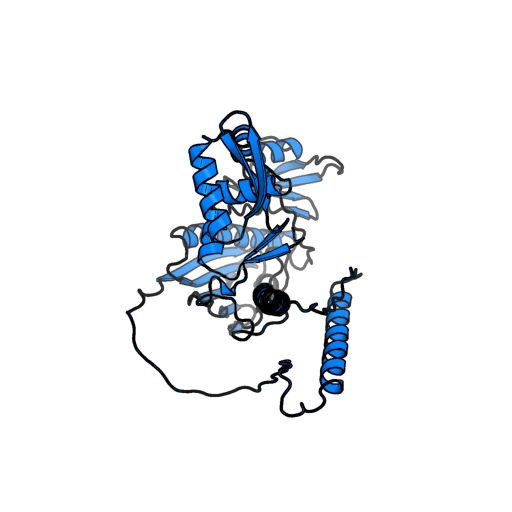3 N N . ALA A 1 262 ? 7.025 1.214 16.716 1.00 74.75 262 ALA A N 1
ATOM 1994 C CA . ALA A 1 262 ? 7.408 0.936 15.344 1.00 74.75 262 ALA A CA 1
ATOM 1995 C C . ALA A 1 262 ? 8.882 0.498 15.270 1.00 74.75 262 ALA A C 1
ATOM 1997 O O . ALA A 1 262 ? 9.670 0.701 16.197 1.00 74.75 262 ALA A O 1
ATOM 1998 N N . GLU A 1 263 ? 9.269 -0.125 14.155 1.00 70.25 263 GLU A N 1
ATOM 1999 C CA . GLU A 1 263 ? 10.621 -0.679 13.968 1.00 70.25 263 GLU A CA 1
ATOM 2000 C C . GLU A 1 263 ? 11.728 0.385 14.011 1.00 70.25 263 GLU A C 1
ATOM 2002 O O . GLU A 1 263 ? 12.866 0.084 14.366 1.00 70.25 263 GLU A O 1
ATOM 2007 N N . ASP A 1 264 ? 11.392 1.630 13.679 1.00 68.75 264 ASP A N 1
ATOM 2008 C CA . ASP A 1 264 ? 12.283 2.789 13.738 1.00 68.75 264 ASP A CA 1
ATOM 2009 C C . ASP A 1 264 ? 12.388 3.399 15.151 1.00 68.75 264 ASP A C 1
ATOM 2011 O O . ASP A 1 264 ? 13.057 4.413 15.339 1.00 68.75 264 ASP A O 1
ATOM 2015 N N . GLY A 1 265 ? 11.745 2.781 16.148 1.00 76.50 265 GLY A N 1
ATOM 2016 C CA . GLY A 1 265 ? 11.686 3.262 17.526 1.00 76.50 265 GLY A CA 1
ATOM 2017 C C . GLY A 1 265 ? 10.592 4.298 17.775 1.00 76.50 265 GLY A C 1
ATOM 2018 O O . GLY A 1 265 ? 10.454 4.753 18.912 1.00 76.50 265 GLY A O 1
ATOM 2019 N N . THR A 1 266 ? 9.800 4.647 16.756 1.00 81.88 266 THR A N 1
ATOM 2020 C CA . THR A 1 266 ? 8.684 5.578 16.910 1.00 81.88 266 THR A CA 1
ATOM 2021 C C . THR A 1 266 ? 7.625 4.977 17.827 1.00 81.88 266 THR A C 1
ATOM 2023 O O . THR A 1 266 ? 7.286 3.798 17.729 1.00 81.88 266 THR A O 1
ATOM 2026 N N . THR A 1 267 ? 7.083 5.773 18.738 1.00 87.50 267 THR A N 1
ATOM 2027 C CA . THR A 1 267 ? 6.028 5.341 19.659 1.00 87.50 267 THR A CA 1
ATOM 2028 C C . THR A 1 267 ? 4.904 6.355 19.681 1.00 87.50 267 THR A C 1
ATOM 2030 O O . THR A 1 267 ? 5.137 7.548 19.508 1.00 87.50 267 THR A O 1
ATOM 2033 N N . HIS A 1 268 ? 3.696 5.862 19.937 1.00 89.69 268 HIS A N 1
ATOM 2034 C CA . HIS A 1 268 ? 2.507 6.681 20.121 1.00 89.69 268 HIS A CA 1
ATOM 2035 C C . HIS A 1 268 ? 1.751 6.203 21.356 1.00 89.69 268 HIS A C 1
ATOM 2037 O O . HIS A 1 268 ? 1.590 5.000 21.587 1.00 89.69 268 HIS A O 1
ATOM 2043 N N . ALA A 1 269 ? 1.269 7.147 22.144 1.00 91.06 269 ALA A N 1
ATOM 2044 C CA . ALA A 1 269 ? 0.374 6.939 23.259 1.00 91.06 269 ALA A CA 1
ATOM 2045 C C . ALA A 1 269 ? -0.755 7.963 23.184 1.00 91.06 269 ALA A C 1
ATOM 2047 O O . ALA A 1 269 ? -0.536 9.116 22.814 1.00 91.06 269 ALA A O 1
ATOM 2048 N N . PHE A 1 270 ? -1.953 7.516 23.538 1.00 93.88 270 PHE A N 1
ATOM 2049 C CA . PHE A 1 270 ? -3.161 8.321 23.562 1.00 93.88 270 PHE A CA 1
ATOM 2050 C C . PHE A 1 270 ? -3.767 8.258 24.955 1.00 93.88 270 PHE A C 1
ATOM 2052 O O . PHE A 1 270 ? -3.958 7.170 25.499 1.00 93.88 270 PHE A O 1
ATOM 2059 N N . GLU A 1 271 ? -4.077 9.413 25.524 1.00 95.50 271 GLU A N 1
ATOM 2060 C CA . GLU A 1 271 ? -4.733 9.540 26.820 1.00 95.50 271 GLU A CA 1
ATOM 2061 C C . GLU A 1 271 ? -5.948 10.455 26.692 1.00 95.50 271 GLU A C 1
ATOM 2063 O O . GLU A 1 271 ? -5.886 11.531 26.101 1.00 95.50 271 GLU A O 1
ATOM 2068 N N . TYR A 1 272 ? -7.059 9.991 27.247 1.00 95.50 272 TYR A N 1
ATOM 2069 C CA . TYR A 1 272 ? -8.364 10.624 27.226 1.00 95.50 272 TYR A CA 1
ATOM 2070 C C . TYR A 1 272 ? -8.816 10.800 28.672 1.00 95.50 272 TYR A C 1
ATOM 2072 O O . TYR A 1 272 ? -9.005 9.817 29.394 1.00 95.50 272 TYR A O 1
ATOM 2080 N N . LEU A 1 273 ? -9.000 12.048 29.089 1.00 96.31 273 LEU A N 1
ATOM 2081 C CA . LEU A 1 273 ? -9.540 12.414 30.394 1.00 96.31 273 LEU A CA 1
ATOM 2082 C C . LEU A 1 273 ? -10.886 13.097 30.184 1.00 96.31 273 LEU A C 1
ATOM 2084 O O . LEU A 1 273 ? -10.981 14.085 29.458 1.00 96.31 273 LEU A O 1
ATOM 2088 N N . ILE A 1 274 ? -11.918 12.556 30.815 1.00 97.12 274 ILE A N 1
ATOM 2089 C CA . ILE A 1 274 ? -13.308 12.965 30.645 1.00 97.12 274 ILE A CA 1
ATOM 2090 C C . ILE A 1 274 ? -13.781 13.550 31.973 1.00 97.12 274 ILE A C 1
ATOM 2092 O O . ILE A 1 274 ? -13.799 12.863 32.995 1.00 97.12 274 ILE A O 1
ATOM 2096 N N . GLU A 1 275 ? -14.158 14.826 31.961 1.00 95.44 275 GLU A N 1
ATOM 2097 C CA . GLU A 1 275 ? -14.620 15.555 33.141 1.00 95.44 275 GLU A CA 1
ATOM 2098 C C . GLU A 1 275 ? -16.021 16.120 32.909 1.00 95.44 275 GLU A C 1
ATOM 2100 O O . GLU A 1 275 ? -16.242 16.915 31.995 1.00 95.44 275 GLU A O 1
ATOM 2105 N N . ALA A 1 276 ? -16.966 15.751 33.773 1.00 93.75 276 ALA A N 1
ATOM 2106 C CA . ALA A 1 276 ? -18.292 16.357 33.778 1.00 93.75 276 ALA A CA 1
ATOM 2107 C C . ALA A 1 276 ? -18.214 17.848 34.148 1.00 93.75 276 ALA A C 1
ATOM 2109 O O . ALA A 1 276 ? -17.458 18.245 35.042 1.00 93.75 276 ALA A O 1
ATOM 2110 N N . ARG A 1 277 ? -19.040 18.672 33.503 1.00 91.12 277 ARG A N 1
ATOM 2111 C CA . ARG A 1 277 ? -19.236 20.088 33.828 1.00 91.12 277 ARG A CA 1
ATOM 2112 C C . ARG A 1 277 ? -20.667 20.353 34.281 1.00 91.12 277 ARG A C 1
ATOM 2114 O O . ARG A 1 277 ? -21.583 19.552 34.082 1.00 91.12 277 ARG A O 1
ATOM 2121 N N . GLU A 1 278 ? -20.855 21.499 34.928 1.00 77.38 278 GLU A N 1
ATOM 2122 C CA . GLU A 1 278 ? -22.192 21.978 35.272 1.00 77.38 278 GLU A CA 1
ATOM 2123 C C . GLU A 1 278 ? -23.022 22.191 33.998 1.00 77.38 278 GLU A C 1
ATOM 2125 O O . GLU A 1 278 ? -22.516 22.670 32.988 1.00 77.38 278 GLU A O 1
ATOM 2130 N N . GLY A 1 279 ? -24.305 21.824 34.041 1.00 73.44 279 GLY A N 1
ATOM 2131 C CA . GLY A 1 279 ? -25.206 21.939 32.888 1.00 73.44 279 GLY A CA 1
ATOM 2132 C C . GLY A 1 279 ? -25.280 20.702 31.986 1.00 73.44 279 GLY A C 1
ATOM 2133 O O . GLY A 1 279 ? -26.051 20.722 31.034 1.00 73.44 279 GLY A O 1
ATOM 2134 N N . GLY A 1 280 ? -24.562 19.618 32.305 1.00 78.19 280 GLY A N 1
ATOM 2135 C CA . GLY A 1 280 ? -24.655 18.342 31.581 1.00 78.19 280 GLY A CA 1
ATOM 2136 C C . GLY A 1 280 ? -23.690 18.197 30.400 1.00 78.19 280 GLY A C 1
ATOM 2137 O O . GLY A 1 280 ? -23.753 17.185 29.707 1.00 78.19 280 GLY A O 1
ATOM 2138 N N . SER A 1 281 ? -22.794 19.167 30.200 1.00 87.62 281 SER A N 1
ATOM 2139 C CA . SER A 1 281 ? -21.697 19.088 29.235 1.00 87.62 281 SER A CA 1
ATOM 2140 C C . SER A 1 281 ? -20.472 18.376 29.820 1.00 87.62 281 SER A C 1
ATOM 2142 O O . SER A 1 281 ? -20.339 18.192 31.034 1.00 87.62 281 SER A O 1
ATOM 2144 N N . THR A 1 282 ? -19.557 17.977 28.943 1.00 95.44 282 THR A N 1
ATOM 2145 C CA . THR A 1 282 ? -18.342 17.237 29.286 1.00 95.44 282 THR A CA 1
ATOM 2146 C C . THR A 1 282 ? -17.131 17.892 28.642 1.00 95.44 282 THR A C 1
ATOM 2148 O O . THR A 1 282 ? -17.163 18.252 27.469 1.00 95.44 282 THR A O 1
ATOM 2151 N N . VAL A 1 283 ? -16.040 18.021 29.391 1.00 96.50 283 VAL A N 1
ATOM 2152 C CA . VAL A 1 283 ? -14.732 18.385 28.841 1.00 96.50 283 VAL A CA 1
ATOM 2153 C C . VAL A 1 283 ? -13.930 17.117 28.598 1.00 96.50 283 VAL A C 1
ATOM 2155 O O . VAL A 1 283 ? -13.701 16.337 29.523 1.00 96.50 283 VAL A O 1
ATOM 2158 N N . LEU A 1 284 ? -13.484 16.933 27.358 1.00 96.44 284 LEU A N 1
ATOM 2159 C CA . LEU A 1 284 ? -12.522 15.908 26.980 1.00 96.44 284 LEU A CA 1
ATOM 2160 C C . LEU A 1 284 ? -11.142 16.549 26.836 1.00 96.44 284 LEU A C 1
ATOM 2162 O O . LEU A 1 284 ? -10.933 17.377 25.948 1.00 96.44 284 LEU A O 1
ATOM 2166 N N . ARG A 1 285 ? -10.185 16.133 27.667 1.00 96.75 285 ARG A N 1
ATOM 2167 C CA . ARG A 1 285 ? -8.764 16.411 27.434 1.00 96.75 285 ARG A CA 1
ATOM 2168 C C . ARG A 1 285 ? -8.132 15.215 26.748 1.00 96.75 285 ARG A C 1
ATOM 2170 O O . ARG A 1 285 ? -8.206 14.096 27.251 1.00 96.75 285 ARG A O 1
ATOM 2177 N N . PHE A 1 286 ? -7.509 15.476 25.612 1.00 94.81 286 PHE A N 1
ATOM 2178 C CA . PHE A 1 286 ? -6.838 14.486 24.790 1.00 94.81 286 PHE A CA 1
ATOM 2179 C C . PHE A 1 286 ? -5.341 14.782 24.737 1.00 94.81 286 PHE A C 1
ATOM 2181 O O . PHE A 1 286 ? -4.930 15.914 24.466 1.00 94.81 286 PHE A O 1
ATOM 2188 N N . VAL A 1 287 ? -4.529 13.759 24.984 1.00 95.56 287 VAL A N 1
ATOM 2189 C CA . VAL A 1 287 ? -3.074 13.823 24.858 1.00 95.56 287 VAL A CA 1
ATOM 2190 C C . VAL A 1 287 ? -2.617 12.767 23.865 1.00 95.56 287 VAL A C 1
ATOM 2192 O O . VAL A 1 287 ? -2.926 11.589 24.024 1.00 95.56 287 VAL A O 1
ATOM 2195 N N . HIS A 1 288 ? -1.852 13.192 22.865 1.00 92.81 288 HIS A N 1
ATOM 2196 C CA . HIS A 1 288 ? -1.120 12.315 21.958 1.00 92.81 288 HIS A CA 1
ATOM 2197 C C . HIS A 1 288 ? 0.373 12.553 22.156 1.00 92.81 288 HIS A C 1
ATOM 2199 O O . HIS A 1 288 ? 0.865 13.646 21.882 1.00 92.81 288 HIS A O 1
ATOM 2205 N N . SER A 1 289 ? 1.093 11.549 22.639 1.00 91.62 289 SER A N 1
ATOM 2206 C CA . SER A 1 289 ? 2.514 11.667 22.966 1.00 91.62 289 SER A CA 1
ATOM 2207 C C . SER A 1 289 ? 3.322 10.478 22.480 1.00 91.62 289 SER A C 1
ATOM 2209 O O . SER A 1 289 ? 2.774 9.434 22.120 1.00 91.62 289 SER A O 1
ATOM 2211 N N . GLY A 1 290 ? 4.640 10.628 22.476 1.00 90.25 290 GLY A N 1
ATOM 2212 C CA . GLY A 1 290 ? 5.548 9.539 22.172 1.00 90.25 290 GLY A CA 1
ATOM 2213 C C . GLY A 1 290 ? 6.914 10.022 21.724 1.00 90.25 290 GLY A C 1
ATOM 2214 O O . GLY A 1 290 ? 7.362 11.110 22.075 1.00 90.25 290 GLY A O 1
ATOM 2215 N N . PHE A 1 291 ? 7.572 9.184 20.938 1.00 85.12 291 PHE A N 1
ATOM 2216 C CA . PHE A 1 291 ? 8.907 9.429 20.405 1.00 85.12 291 PHE A CA 1
ATOM 2217 C C . PHE A 1 291 ? 8.857 9.292 18.891 1.00 85.12 291 PHE A C 1
ATOM 2219 O O . PHE A 1 291 ? 8.288 8.317 18.413 1.00 85.12 291 PHE A O 1
ATOM 2226 N N . LEU A 1 292 ? 9.448 10.229 18.154 1.00 80.25 292 LEU A N 1
ATOM 2227 C CA . LEU A 1 292 ? 9.608 10.160 16.701 1.00 80.25 292 LEU A CA 1
ATOM 2228 C C . LEU A 1 292 ? 11.054 9.809 16.356 1.00 80.25 292 LEU A C 1
ATOM 2230 O O . LEU A 1 292 ? 11.995 10.319 16.974 1.00 80.25 292 LEU A O 1
ATOM 2234 N N . SER A 1 293 ? 11.224 8.943 15.359 1.00 74.88 293 SER A N 1
ATOM 2235 C CA . SER A 1 293 ? 12.519 8.726 14.712 1.00 74.88 293 SER A CA 1
ATOM 2236 C C . SER A 1 293 ? 12.885 9.898 13.786 1.00 74.88 293 SER A C 1
ATOM 2238 O O . SER A 1 293 ? 12.021 10.660 13.352 1.00 74.88 293 SER A O 1
ATOM 2240 N N . ASP A 1 294 ? 14.160 10.013 13.415 1.00 66.12 294 ASP A N 1
ATOM 2241 C CA . ASP A 1 294 ? 14.657 11.083 12.530 1.00 66.12 294 ASP A CA 1
ATOM 2242 C C . ASP A 1 294 ? 14.115 11.010 11.085 1.00 66.12 294 ASP A C 1
ATOM 2244 O O . ASP A 1 294 ? 14.385 11.892 10.273 1.00 66.12 294 ASP A O 1
ATOM 2248 N N . ASN A 1 295 ? 13.366 9.955 10.739 1.00 56.34 295 ASN A N 1
ATOM 2249 C CA . ASN A 1 295 ? 12.759 9.783 9.416 1.00 56.34 295 ASN A CA 1
ATOM 2250 C C . ASN A 1 295 ? 11.422 10.527 9.264 1.00 56.34 295 ASN A C 1
ATOM 2252 O O . ASN A 1 295 ? 10.840 10.512 8.178 1.00 56.34 295 ASN A O 1
ATOM 2256 N N . TRP A 1 296 ? 10.919 11.140 10.338 1.00 60.38 296 TRP A N 1
ATOM 2257 C CA . TRP A 1 296 ? 9.685 11.914 10.315 1.00 60.38 296 TRP A CA 1
ATOM 2258 C C . TRP A 1 296 ? 9.948 13.366 9.918 1.00 60.38 296 TRP A C 1
ATOM 2260 O O . TRP A 1 296 ? 10.917 13.986 10.354 1.00 60.38 296 TRP A O 1
ATOM 2270 N N . ASP A 1 297 ? 9.069 13.912 9.077 1.00 59.34 297 ASP A N 1
ATOM 2271 C CA . ASP A 1 297 ? 9.150 15.305 8.640 1.00 59.34 297 ASP A CA 1
ATOM 2272 C C . ASP A 1 297 ? 9.008 16.254 9.843 1.00 59.34 297 ASP A C 1
ATOM 2274 O O . ASP A 1 297 ? 8.168 16.051 10.722 1.00 59.34 297 ASP A O 1
ATOM 2278 N N . SER A 1 298 ? 9.787 17.336 9.834 1.00 61.84 298 SER A N 1
ATOM 2279 C CA . SER A 1 298 ? 9.620 18.503 10.706 1.00 61.84 298 SER A CA 1
ATOM 2280 C C . SER A 1 298 ? 8.173 19.009 10.836 1.00 61.84 298 SER A C 1
ATOM 2282 O O . SER A 1 298 ? 7.821 19.551 11.879 1.00 61.84 298 SER A O 1
ATOM 2284 N N . GLY A 1 299 ? 7.330 18.812 9.814 1.00 58.75 299 GLY A N 1
ATOM 2285 C CA . GLY A 1 299 ? 5.916 19.197 9.804 1.00 58.75 299 GLY A CA 1
ATOM 2286 C C . GLY A 1 299 ? 4.940 18.183 10.419 1.00 58.75 299 GLY A C 1
ATOM 2287 O O . GLY A 1 299 ? 3.736 18.441 10.419 1.00 58.75 299 GLY A O 1
ATOM 2288 N N . TYR A 1 300 ? 5.407 17.032 10.922 1.00 71.88 300 TYR A N 1
ATOM 2289 C CA . TYR A 1 300 ? 4.531 15.975 11.446 1.00 71.88 300 TYR A CA 1
ATOM 2290 C C . TYR A 1 300 ? 3.660 16.449 12.615 1.00 71.88 300 TYR A C 1
ATOM 2292 O O . TYR A 1 300 ? 2.455 16.191 12.622 1.00 71.88 300 TYR A O 1
ATOM 2300 N N . GLU A 1 301 ? 4.252 17.133 13.598 1.00 70.75 301 GLU A N 1
ATOM 2301 C CA . GLU A 1 301 ? 3.534 17.595 14.793 1.00 70.75 301 GLU A CA 1
ATOM 2302 C C . GLU A 1 301 ? 2.451 18.611 14.423 1.00 70.75 301 GLU A C 1
ATOM 2304 O O . GLU A 1 301 ? 1.308 18.456 14.848 1.00 70.75 301 GLU A O 1
ATOM 2309 N N . ASP A 1 302 ? 2.772 19.581 13.563 1.00 68.56 302 ASP A N 1
ATOM 2310 C CA . ASP A 1 302 ? 1.820 20.595 13.107 1.00 68.56 302 ASP A CA 1
ATOM 2311 C C . ASP A 1 302 ? 0.673 19.964 12.311 1.00 68.56 302 ASP A C 1
ATOM 2313 O O . ASP A 1 302 ? -0.495 20.203 12.623 1.00 68.56 302 ASP A O 1
ATOM 2317 N N . LEU A 1 303 ? 0.975 19.112 11.325 1.00 67.00 303 LEU A N 1
ATOM 2318 C CA . LEU A 1 303 ? -0.043 18.451 10.503 1.00 67.00 303 LEU A CA 1
ATOM 2319 C C . LEU A 1 303 ? -0.952 17.546 11.347 1.00 67.00 303 LEU A C 1
ATOM 2321 O O . LEU A 1 303 ? -2.176 17.581 11.216 1.00 67.00 303 LEU A O 1
ATOM 2325 N N . THR A 1 304 ? -0.357 16.758 12.242 1.00 73.19 304 THR A N 1
ATOM 2326 C CA . THR A 1 304 ? -1.090 15.838 13.121 1.00 73.19 304 THR A CA 1
ATOM 2327 C C . THR A 1 304 ? -1.942 16.602 14.131 1.00 73.19 304 THR A C 1
ATOM 2329 O O . THR A 1 304 ? -3.081 16.219 14.390 1.00 73.19 304 THR A O 1
ATOM 2332 N N . SER A 1 305 ? -1.425 17.707 14.673 1.00 75.19 305 SER A N 1
ATOM 2333 C CA . SER A 1 305 ? -2.147 18.591 15.590 1.00 75.19 305 SER A CA 1
ATOM 2334 C C . SER A 1 305 ? -3.396 19.189 14.933 1.00 75.19 305 SER A C 1
ATOM 2336 O O . SER A 1 305 ? -4.472 19.114 15.527 1.00 75.19 305 SER A O 1
ATOM 2338 N N . HIS A 1 306 ? -3.284 19.686 13.694 1.00 72.81 306 HIS A N 1
ATOM 2339 C CA . HIS A 1 306 ? -4.436 20.172 12.919 1.00 72.81 306 HIS A CA 1
ATOM 2340 C C . HIS A 1 306 ? -5.430 19.045 12.597 1.00 72.81 306 HIS A C 1
ATOM 2342 O O . HIS A 1 306 ? -6.643 19.241 12.672 1.00 72.81 306 HIS A O 1
ATOM 2348 N N . GLY A 1 307 ? -4.931 17.845 12.281 1.00 71.88 307 GLY A N 1
ATOM 2349 C CA . GLY A 1 307 ? -5.773 16.663 12.091 1.00 71.88 307 GLY A CA 1
ATOM 2350 C C . GLY A 1 307 ? -6.607 16.339 13.335 1.00 71.88 307 GLY A C 1
ATOM 2351 O O . GLY A 1 307 ? -7.802 16.072 13.222 1.00 71.88 307 GLY A O 1
ATOM 2352 N N . TRP A 1 308 ? -6.013 16.425 14.529 1.00 81.44 308 TRP A N 1
ATOM 2353 C CA . TRP A 1 308 ? -6.735 16.211 15.786 1.00 81.44 308 TRP A CA 1
ATOM 2354 C C . TRP A 1 308 ? -7.786 17.278 16.079 1.00 81.44 308 TRP A C 1
ATOM 2356 O O . TRP A 1 308 ? -8.851 16.920 16.575 1.00 81.44 308 TRP A O 1
ATOM 2366 N N . ASP A 1 309 ? -7.544 18.547 15.739 1.00 79.75 309 ASP A N 1
ATOM 2367 C CA . ASP A 1 309 ? -8.570 19.595 15.869 1.00 79.75 309 ASP A CA 1
ATOM 2368 C C . ASP A 1 309 ? -9.804 19.253 15.030 1.00 79.75 309 ASP A C 1
ATOM 2370 O O . ASP A 1 309 ? -10.935 19.287 15.523 1.00 79.75 309 ASP A O 1
ATOM 2374 N N . MET A 1 310 ? -9.581 18.821 13.786 1.00 78.69 310 MET A N 1
ATOM 2375 C CA . MET A 1 310 ? -10.647 18.352 12.909 1.00 78.69 310 MET A CA 1
ATOM 2376 C C . MET A 1 310 ? -11.371 17.138 13.513 1.00 78.69 310 MET A C 1
ATOM 2378 O O . MET A 1 310 ? -12.600 17.137 13.580 1.00 78.69 310 MET A O 1
ATOM 2382 N N . TYR A 1 311 ? -10.649 16.119 13.990 1.00 81.31 311 TYR A N 1
ATOM 2383 C CA . TYR A 1 311 ? -11.270 14.916 14.554 1.00 81.31 311 TYR A CA 1
ATOM 2384 C C . TYR A 1 311 ? -12.054 15.189 15.845 1.00 81.31 311 TYR A C 1
ATOM 2386 O O . TYR A 1 311 ? -13.167 14.690 16.007 1.00 81.31 311 TYR A O 1
ATOM 2394 N N . LEU A 1 312 ? -11.553 16.023 16.751 1.00 87.56 312 LEU A N 1
ATOM 2395 C CA . LEU A 1 312 ? -12.281 16.368 17.975 1.00 87.56 312 LEU A CA 1
ATOM 2396 C C . LEU A 1 312 ? -13.509 17.235 17.683 1.00 87.56 312 LEU A C 1
ATOM 2398 O O . LEU A 1 312 ? -14.567 17.029 18.280 1.00 87.56 312 LEU A O 1
ATOM 2402 N N . HIS A 1 313 ? -13.424 18.125 16.694 1.00 83.69 313 HIS A N 1
ATOM 2403 C CA . HIS A 1 313 ? -14.603 18.806 16.171 1.00 83.69 313 HIS A CA 1
ATOM 2404 C C . HIS A 1 313 ? -15.609 17.796 15.591 1.00 83.69 313 HIS A C 1
ATOM 2406 O O . HIS A 1 313 ? -16.810 17.863 15.860 1.00 83.69 313 HIS A O 1
ATOM 2412 N N . THR A 1 314 ? -15.133 16.776 14.868 1.00 82.31 314 THR A N 1
ATOM 2413 C CA . THR A 1 314 ? -16.016 15.728 14.351 1.00 82.31 314 THR A CA 1
ATOM 2414 C C . THR A 1 314 ? -16.693 14.898 15.442 1.00 82.31 314 THR A C 1
ATOM 2416 O O . THR A 1 314 ? -17.859 14.532 15.263 1.00 82.31 314 THR A O 1
ATOM 2419 N N . LEU A 1 315 ? -16.018 14.664 16.570 1.00 88.12 315 LEU A N 1
ATOM 2420 C CA . LEU A 1 315 ? -16.580 14.020 17.756 1.00 88.12 315 LEU A CA 1
ATOM 2421 C C . LEU A 1 315 ? -17.702 14.857 18.374 1.00 88.12 315 LEU A C 1
ATOM 2423 O O . LEU A 1 315 ? -18.772 14.315 18.651 1.00 88.12 315 LEU A O 1
ATOM 2427 N N . ALA A 1 316 ? -17.502 16.169 18.522 1.00 89.25 316 ALA A N 1
ATOM 2428 C CA . ALA A 1 316 ? -18.527 17.074 19.041 1.00 89.25 316 ALA A CA 1
ATOM 2429 C C . ALA A 1 316 ? -19.819 17.011 18.209 1.00 89.25 316 ALA A C 1
ATOM 2431 O O . ALA A 1 316 ? -20.915 16.891 18.755 1.00 89.25 316 ALA A O 1
ATOM 2432 N N . LEU A 1 317 ? -19.693 16.992 16.879 1.00 84.88 317 LEU A N 1
ATOM 2433 C CA . LEU A 1 317 ? -20.840 16.874 15.975 1.00 84.88 317 LEU A CA 1
ATOM 2434 C C . LEU A 1 317 ? -21.523 15.513 16.039 1.00 84.88 317 LEU A C 1
ATOM 2436 O O . LEU A 1 317 ? -22.753 15.436 16.001 1.00 84.88 317 LEU A O 1
ATOM 2440 N N . TYR A 1 318 ? -20.739 14.438 16.141 1.00 86.25 318 TYR A N 1
ATOM 2441 C CA . TYR A 1 318 ? -21.288 13.100 16.333 1.00 86.25 318 TYR A CA 1
ATOM 2442 C C . TYR A 1 318 ? -22.119 13.040 17.612 1.00 86.25 318 TYR A C 1
ATOM 2444 O O . TYR A 1 318 ? -23.267 12.613 17.567 1.00 86.25 318 TYR A O 1
ATOM 2452 N N . LEU A 1 319 ? -21.583 13.525 18.728 1.00 89.94 319 LEU A N 1
ATOM 2453 C CA . LEU A 1 319 ? -22.277 13.506 20.010 1.00 89.94 319 LEU A CA 1
ATOM 2454 C C . LEU A 1 319 ? -23.545 14.369 19.994 1.00 89.94 319 LEU A C 1
ATOM 2456 O O . LEU A 1 319 ? -24.601 13.918 20.430 1.00 89.94 319 LEU A O 1
ATOM 2460 N N . LYS A 1 320 ? -23.479 15.562 19.398 1.00 86.94 320 LYS A N 1
ATOM 2461 C CA . LYS A 1 320 ? -24.614 16.490 19.319 1.00 86.94 320 LYS A CA 1
ATOM 2462 C C . LYS A 1 320 ? -25.775 15.972 18.466 1.00 86.94 320 LYS A C 1
ATOM 2464 O O . LYS A 1 320 ? -26.936 16.230 18.775 1.00 86.94 320 LYS A O 1
ATOM 2469 N N . HIS A 1 321 ? -25.486 15.276 17.367 1.00 82.75 321 HIS A N 1
ATOM 2470 C CA . HIS A 1 321 ? -26.499 14.957 16.350 1.00 82.75 321 HIS A CA 1
ATOM 2471 C C . HIS A 1 321 ? -26.770 13.461 16.166 1.00 82.75 321 HIS A C 1
ATOM 2473 O O . HIS A 1 321 ? -27.816 13.079 15.633 1.00 82.75 321 HIS A O 1
ATOM 2479 N N . PHE A 1 322 ? -25.833 12.608 16.570 1.00 84.06 322 PHE A N 1
ATOM 2480 C CA . PHE A 1 322 ? -25.802 11.197 16.197 1.00 84.06 322 PHE A CA 1
ATOM 2481 C C . PHE A 1 322 ? -25.387 10.256 17.338 1.00 84.06 322 PHE A C 1
ATOM 2483 O O . PHE A 1 322 ? -25.144 9.084 17.061 1.00 84.06 322 PHE A O 1
ATOM 2490 N N . ALA A 1 323 ? -25.326 10.721 18.592 1.00 85.19 323 ALA A N 1
ATO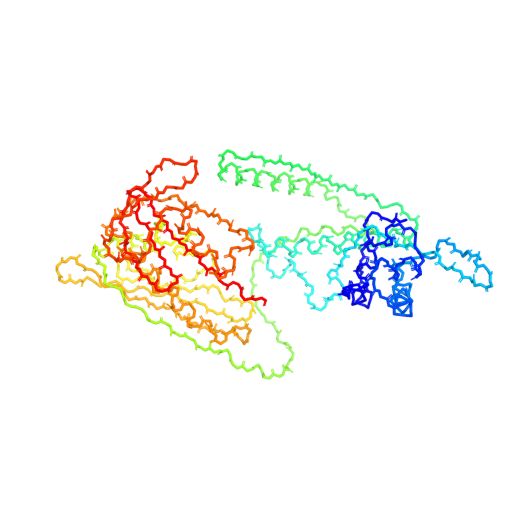M 2491 C CA . ALA A 1 323 ? -24.918 9.894 19.729 1.00 85.19 323 ALA A CA 1
ATOM 2492 C C . ALA A 1 323 ? -25.663 8.545 19.764 1.00 85.19 323 ALA A C 1
ATOM 2494 O O . ALA A 1 323 ? -26.890 8.490 19.649 1.00 85.19 323 ALA A O 1
ATOM 2495 N N . GLY A 1 324 ? -24.900 7.457 19.895 1.00 79.38 324 GLY A N 1
ATOM 2496 C CA . GLY A 1 324 ? -25.407 6.082 19.948 1.00 79.38 324 GLY A CA 1
ATOM 2497 C C . GLY A 1 324 ? -25.891 5.513 18.607 1.00 79.38 324 GLY A C 1
ATOM 2498 O O . GLY A 1 324 ? -26.425 4.404 18.570 1.00 79.38 324 GLY A O 1
ATOM 2499 N N . ARG A 1 325 ? -25.746 6.240 17.488 1.00 79.69 325 ARG A N 1
ATOM 2500 C CA . ARG A 1 325 ? -26.136 5.742 16.161 1.00 79.69 325 ARG A CA 1
ATOM 2501 C C . ARG A 1 325 ? -24.958 5.032 15.486 1.00 79.69 325 ARG A C 1
ATOM 2503 O O . ARG A 1 325 ? -23.885 5.627 15.377 1.00 79.69 325 ARG A O 1
ATOM 2510 N N . PRO A 1 326 ? -25.152 3.810 14.956 1.00 68.81 326 PRO A N 1
ATOM 2511 C CA . PRO A 1 326 ? -24.125 3.146 14.165 1.00 68.81 326 PRO A CA 1
ATOM 2512 C C . PRO A 1 326 ? -23.901 3.897 12.848 1.00 68.81 326 PRO A C 1
ATOM 2514 O O . PRO A 1 326 ? -24.840 4.454 12.272 1.00 68.81 326 PRO A O 1
ATOM 2517 N N . ALA A 1 327 ? -22.667 3.867 12.353 1.00 68.44 327 ALA A N 1
ATOM 2518 C CA . ALA A 1 327 ? -22.311 4.404 11.048 1.00 68.44 327 ALA A CA 1
ATOM 2519 C C . ALA A 1 327 ? -21.752 3.322 10.133 1.00 68.44 327 ALA A C 1
ATOM 2521 O O . ALA A 1 327 ? -21.150 2.351 10.581 1.00 68.44 327 ALA A O 1
ATOM 2522 N N . THR A 1 328 ? -21.956 3.523 8.836 1.00 65.62 328 THR A N 1
ATOM 2523 C CA . THR A 1 328 ? -21.266 2.785 7.784 1.00 65.62 328 THR A CA 1
ATOM 2524 C C . THR A 1 328 ? -20.208 3.709 7.213 1.00 65.62 328 THR A C 1
ATOM 2526 O O . THR A 1 328 ? -20.545 4.768 6.679 1.00 65.62 328 THR A O 1
ATOM 2529 N N . TYR A 1 329 ? -18.942 3.329 7.355 1.00 65.50 329 TYR A N 1
ATOM 2530 C CA . TYR A 1 329 ? -17.846 4.075 6.759 1.00 65.50 329 TYR A CA 1
ATOM 2531 C C . TYR A 1 329 ? -17.804 3.809 5.249 1.00 65.50 329 TYR A C 1
ATOM 2533 O O . TYR A 1 329 ? -17.882 2.662 4.809 1.00 65.50 329 TYR A O 1
ATOM 2541 N N . VAL A 1 330 ? -17.723 4.877 4.455 1.00 59.72 330 VAL A N 1
ATOM 2542 C CA . VAL A 1 330 ? -17.581 4.806 2.997 1.00 59.72 330 VAL A CA 1
ATOM 2543 C C . VAL A 1 330 ? -16.398 5.677 2.611 1.00 59.72 330 VAL A C 1
ATOM 2545 O O . VAL A 1 330 ? -16.402 6.878 2.869 1.00 59.72 330 VAL A O 1
ATOM 2548 N N . GLU A 1 331 ? -15.405 5.058 1.984 1.00 63.34 331 GLU A N 1
ATOM 2549 C CA . GLU A 1 331 ? -14.226 5.721 1.438 1.00 63.34 331 GLU A CA 1
ATOM 2550 C C . GLU A 1 331 ? -14.263 5.648 -0.087 1.00 63.34 331 GLU A C 1
ATOM 2552 O O . GLU A 1 331 ? -14.700 4.649 -0.667 1.00 63.34 331 GLU A O 1
ATOM 2557 N N . ALA A 1 332 ? -13.829 6.724 -0.736 1.00 61.16 332 ALA A N 1
ATOM 2558 C CA . ALA A 1 332 ? -13.689 6.788 -2.179 1.00 61.16 332 ALA A CA 1
ATOM 2559 C C . ALA A 1 332 ? -12.417 7.561 -2.523 1.00 61.16 332 ALA A C 1
ATOM 2561 O O . ALA A 1 332 ? -12.284 8.734 -2.170 1.00 61.16 332 ALA A O 1
ATOM 2562 N N . ASP A 1 333 ? -11.509 6.906 -3.242 1.00 61.50 333 ASP A N 1
ATOM 2563 C CA . ASP A 1 333 ? -10.290 7.537 -3.729 1.00 61.50 333 ASP A CA 1
ATOM 2564 C C . ASP A 1 333 ? -10.599 8.465 -4.902 1.00 61.50 333 ASP A C 1
ATOM 2566 O O . ASP A 1 333 ? -11.225 8.081 -5.897 1.00 61.50 333 ASP A O 1
ATOM 2570 N N . ALA A 1 334 ? -10.119 9.700 -4.805 1.00 65.12 334 ALA A N 1
ATOM 2571 C CA . ALA A 1 334 ? -10.186 10.643 -5.905 1.00 65.12 334 ALA A CA 1
ATOM 2572 C C . ALA A 1 334 ? -9.065 10.354 -6.929 1.00 65.12 334 ALA A C 1
ATOM 2574 O O . ALA A 1 334 ? -7.966 9.940 -6.550 1.00 65.12 334 ALA A O 1
ATOM 2575 N N . PRO A 1 335 ? -9.281 10.593 -8.238 1.00 73.88 335 PRO A N 1
ATOM 2576 C CA . PRO A 1 335 ? -8.225 10.432 -9.236 1.00 73.88 335 PRO A CA 1
ATOM 2577 C C . PRO A 1 335 ? -7.067 11.415 -8.981 1.00 73.88 335 PRO A C 1
ATOM 2579 O O . PRO A 1 335 ? -7.313 12.491 -8.429 1.00 73.88 335 PRO A O 1
ATOM 2582 N N . PRO A 1 336 ? -5.832 11.136 -9.456 1.00 73.56 336 PRO A N 1
ATOM 2583 C CA . PRO A 1 336 ? -4.663 11.999 -9.232 1.00 73.56 336 PRO A CA 1
ATOM 2584 C C . PRO A 1 336 ? -4.846 13.463 -9.660 1.00 73.56 336 PRO A C 1
ATOM 2586 O O . PRO A 1 336 ? -4.246 14.361 -9.078 1.00 73.56 336 PRO A O 1
ATOM 2589 N N . SER A 1 337 ? -5.711 13.724 -10.647 1.00 72.50 337 SER A N 1
ATOM 2590 C CA . SER A 1 337 ? -6.086 15.080 -11.076 1.00 72.50 337 SER A CA 1
ATOM 2591 C C . SER A 1 337 ? -6.732 15.920 -9.969 1.00 72.50 337 SER A C 1
ATOM 2593 O O . SER A 1 337 ? -6.764 17.141 -10.073 1.00 72.50 337 SER A O 1
ATOM 2595 N N . SER A 1 338 ? -7.229 15.284 -8.909 1.00 67.69 338 SER A N 1
ATOM 2596 C CA . SER A 1 338 ? -7.886 15.941 -7.775 1.00 67.69 338 SER A CA 1
ATOM 2597 C C . SER A 1 338 ? -6.900 16.568 -6.785 1.00 67.69 338 SER A C 1
ATOM 2599 O O . SER A 1 338 ? -7.322 17.256 -5.864 1.00 67.69 338 SER A O 1
ATOM 2601 N N . ALA A 1 339 ? -5.593 16.350 -6.971 1.00 69.50 339 ALA A N 1
ATOM 2602 C CA . ALA A 1 339 ? -4.541 17.010 -6.198 1.00 69.50 339 ALA A CA 1
ATOM 2603 C C . ALA A 1 339 ? -4.213 18.429 -6.706 1.00 69.50 339 ALA A C 1
ATOM 2605 O O . ALA A 1 339 ? -3.436 19.142 -6.070 1.00 69.50 339 ALA A O 1
ATOM 2606 N N . ALA A 1 340 ? -4.772 18.833 -7.853 1.00 72.81 340 ALA A N 1
ATOM 2607 C CA . ALA A 1 340 ? -4.612 20.178 -8.397 1.00 72.81 340 ALA A CA 1
ATOM 2608 C C . ALA A 1 340 ? -5.347 21.218 -7.534 1.00 72.81 340 ALA A C 1
ATOM 2610 O O . ALA A 1 340 ? -6.397 20.931 -6.960 1.00 72.81 340 ALA A O 1
ATOM 2611 N N . GLU A 1 341 ? -4.821 22.442 -7.470 1.00 70.44 341 GLU A N 1
ATOM 2612 C CA . GLU A 1 341 ? -5.400 23.539 -6.679 1.00 70.44 341 GLU A CA 1
ATOM 2613 C C . GLU A 1 341 ? -6.837 23.873 -7.127 1.00 70.44 341 GLU A C 1
ATOM 2615 O O . GLU A 1 341 ? -7.702 24.207 -6.319 1.00 70.44 341 GLU A O 1
ATOM 2620 N N . GLU A 1 342 ? -7.128 23.678 -8.413 1.00 74.75 342 GLU A N 1
ATOM 2621 C CA . GLU A 1 342 ? -8.429 23.929 -9.029 1.00 74.75 342 GLU A CA 1
ATOM 2622 C C . GLU A 1 342 ? -9.454 22.811 -8.785 1.00 74.75 342 GLU A C 1
ATOM 2624 O O . GLU A 1 342 ? -10.642 22.996 -9.063 1.00 74.75 342 GLU A O 1
ATOM 2629 N N . ALA A 1 343 ? -9.034 21.652 -8.267 1.00 75.06 343 ALA A N 1
ATOM 2630 C CA . ALA A 1 343 ? -9.914 20.499 -8.100 1.00 75.06 343 ALA A CA 1
ATOM 2631 C C . ALA A 1 343 ? -11.046 20.764 -7.100 1.00 75.06 343 ALA A C 1
ATOM 2633 O O . ALA A 1 343 ? -12.180 20.334 -7.314 1.00 75.06 343 ALA A O 1
ATOM 2634 N N . TRP A 1 344 ? -10.760 21.507 -6.029 1.00 74.81 344 TRP A N 1
ATOM 2635 C CA . TRP A 1 344 ? -11.746 21.813 -4.996 1.00 74.81 344 TRP A CA 1
ATOM 2636 C C . TRP A 1 344 ? -12.834 22.795 -5.475 1.00 74.81 344 TRP A C 1
ATOM 2638 O O . TRP A 1 344 ? -14.015 22.462 -5.345 1.00 74.81 344 TRP A O 1
ATOM 2648 N N . PRO A 1 345 ? -12.503 23.937 -6.118 1.00 78.81 345 PRO A N 1
ATOM 2649 C CA . PRO A 1 345 ? -13.504 24.780 -6.777 1.00 78.81 345 PRO A CA 1
ATOM 2650 C C . PRO A 1 345 ? -14.361 24.034 -7.808 1.00 78.81 345 PRO A C 1
ATOM 2652 O O . PRO A 1 345 ? -15.566 24.272 -7.905 1.00 78.81 345 PRO A O 1
ATOM 2655 N N . VAL A 1 346 ? -13.761 23.114 -8.575 1.00 81.00 346 VAL A N 1
ATOM 2656 C CA . VAL A 1 346 ? -14.503 22.265 -9.519 1.00 81.00 346 VAL A CA 1
ATOM 2657 C C . VAL A 1 346 ? -15.495 21.379 -8.772 1.00 81.00 346 VAL A C 1
ATOM 2659 O O . VAL A 1 346 ? -16.671 21.388 -9.118 1.00 81.00 346 VAL A O 1
ATOM 2662 N N . LEU A 1 347 ? -15.062 20.681 -7.719 1.00 79.50 347 LEU A N 1
ATOM 2663 C CA . LEU A 1 347 ? -15.937 19.829 -6.915 1.00 79.50 347 LEU A CA 1
ATOM 2664 C C . LEU A 1 347 ? -17.126 20.607 -6.337 1.00 79.50 347 LEU A C 1
ATOM 2666 O O . LEU A 1 347 ? -18.261 20.157 -6.463 1.00 79.50 347 LEU A O 1
ATOM 2670 N N . LEU A 1 348 ? -16.891 21.779 -5.738 1.00 79.62 348 LEU A N 1
ATOM 2671 C CA . LEU A 1 348 ? -17.965 22.609 -5.182 1.00 79.62 348 LEU A CA 1
ATOM 2672 C C . LEU A 1 348 ? -18.977 23.023 -6.255 1.00 79.62 348 LEU A C 1
ATOM 2674 O O . LEU A 1 348 ? -20.183 22.916 -6.028 1.00 79.62 348 LEU A O 1
ATOM 2678 N N . ARG A 1 349 ? -18.497 23.427 -7.437 1.00 82.88 349 ARG A N 1
ATOM 2679 C CA . ARG A 1 349 ? -19.358 23.776 -8.572 1.00 82.88 349 ARG A CA 1
ATOM 2680 C C . ARG A 1 349 ? -20.198 22.587 -9.035 1.00 82.88 349 ARG A C 1
ATOM 2682 O O . ARG A 1 349 ? -21.402 22.749 -9.209 1.00 82.88 349 ARG A O 1
ATOM 2689 N N . GLU A 1 350 ? -19.591 21.414 -9.214 1.00 84.00 350 GLU A N 1
ATOM 2690 C CA . GLU A 1 350 ? -20.313 20.207 -9.648 1.00 84.00 350 GLU A CA 1
ATOM 2691 C C . GLU A 1 350 ? -21.293 19.702 -8.574 1.00 84.00 350 GLU A C 1
ATOM 2693 O O . GLU A 1 350 ? -22.334 19.131 -8.892 1.00 84.00 350 GLU A O 1
ATOM 2698 N N . LEU A 1 351 ? -21.017 19.968 -7.294 1.00 82.81 351 LEU A N 1
ATOM 2699 C CA . LEU A 1 351 ? -21.952 19.719 -6.196 1.00 82.81 351 LEU A CA 1
ATOM 2700 C C . LEU A 1 351 ? -23.053 20.785 -6.077 1.00 82.81 351 LEU A C 1
ATOM 2702 O O . LEU A 1 351 ? -23.951 20.617 -5.255 1.00 82.81 351 LEU A O 1
ATOM 2706 N N . GLY A 1 352 ? -23.022 21.859 -6.871 1.00 82.06 352 GLY A N 1
ATOM 2707 C CA . GLY A 1 352 ? -24.006 22.944 -6.812 1.00 82.06 352 GLY A CA 1
ATOM 2708 C C . GLY A 1 352 ? -23.842 23.880 -5.609 1.00 82.06 352 GLY A C 1
ATOM 2709 O O . GLY A 1 352 ? -24.793 24.563 -5.228 1.00 82.06 352 GLY A O 1
ATOM 2710 N N . VAL A 1 353 ? -22.658 23.917 -4.991 1.00 82.06 353 VAL A N 1
ATOM 2711 C CA . VAL A 1 353 ? -22.351 24.796 -3.856 1.00 82.06 353 VAL A CA 1
ATOM 2712 C C . VAL A 1 353 ? -21.941 26.176 -4.364 1.00 82.06 353 VAL A C 1
ATOM 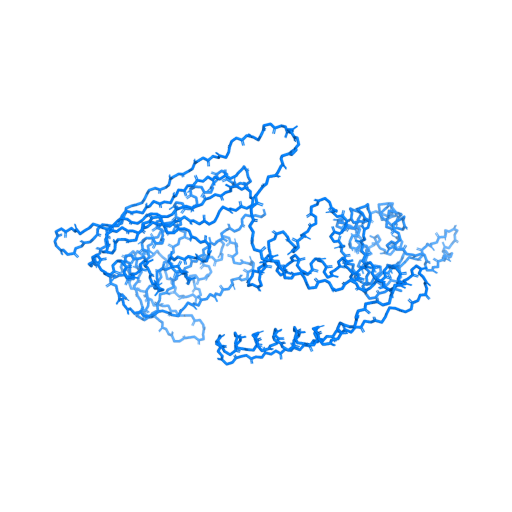2714 O O . VAL A 1 353 ? -20.961 26.319 -5.094 1.00 82.06 353 VAL A O 1
ATOM 2717 N N . THR A 1 354 ? -22.671 27.205 -3.938 1.00 76.62 354 THR A N 1
ATOM 2718 C CA . THR A 1 354 ? -22.327 28.605 -4.215 1.00 76.62 354 THR A CA 1
ATOM 2719 C C . THR A 1 354 ? -21.435 29.143 -3.102 1.00 76.62 354 THR A C 1
ATOM 2721 O O . THR A 1 354 ? -21.803 29.084 -1.932 1.00 76.62 354 THR A O 1
ATOM 2724 N N . GLU A 1 355 ? -20.276 29.688 -3.463 1.00 75.19 355 GLU A N 1
ATOM 2725 C CA . GLU A 1 355 ? -19.397 30.404 -2.534 1.00 75.19 355 GLU A CA 1
ATOM 2726 C C . GLU A 1 355 ? -19.717 31.915 -2.508 1.00 75.19 355 GLU A C 1
ATOM 2728 O O . GLU A 1 355 ? -20.155 32.457 -3.528 1.00 75.19 355 GLU A O 1
ATOM 2733 N N . PRO A 1 356 ? -19.471 32.628 -1.388 1.00 75.25 356 PRO A N 1
ATOM 2734 C CA . PRO A 1 356 ? -18.920 32.137 -0.120 1.00 75.25 356 PRO A CA 1
ATOM 2735 C C . PRO A 1 356 ? -19.960 31.372 0.711 1.00 75.25 356 PRO A C 1
ATOM 2737 O O . PRO A 1 356 ? -21.143 31.695 0.679 1.00 75.25 356 PRO A O 1
ATOM 2740 N N . LEU A 1 357 ? -19.495 30.375 1.463 1.00 74.06 357 LEU A N 1
ATOM 2741 C CA . LEU A 1 357 ? -20.309 29.594 2.393 1.00 74.06 357 LEU A CA 1
ATOM 2742 C C . LEU A 1 357 ? -19.940 29.992 3.822 1.00 74.06 357 LEU A C 1
ATOM 2744 O O . LEU A 1 357 ? -18.752 30.043 4.129 1.00 74.06 357 LEU A O 1
ATOM 2748 N N . ASN A 1 358 ? -20.923 30.248 4.679 1.00 81.38 358 ASN A N 1
ATOM 2749 C CA . ASN A 1 358 ? -20.727 30.523 6.101 1.00 81.38 358 ASN A CA 1
ATOM 2750 C C . ASN A 1 358 ? -21.306 29.389 6.950 1.00 81.38 358 ASN A C 1
ATOM 2752 O O . ASN A 1 358 ? -22.209 28.669 6.522 1.00 81.38 358 ASN A O 1
ATOM 2756 N N . GLU A 1 359 ? -20.805 29.244 8.174 1.00 77.00 359 GLU A N 1
ATOM 2757 C CA . GLU A 1 359 ? -21.396 28.325 9.148 1.00 77.00 359 GLU A CA 1
ATOM 2758 C C . GLU A 1 359 ? -22.870 28.682 9.398 1.00 77.00 359 GLU A C 1
ATOM 2760 O O . GLU A 1 359 ? -23.234 29.847 9.563 1.00 77.00 359 GLU A O 1
ATOM 2765 N N . GLY A 1 360 ? -23.732 27.668 9.397 1.00 76.94 360 GLY A N 1
ATOM 2766 C CA . GLY A 1 360 ? -25.182 27.800 9.507 1.00 76.94 360 GLY A CA 1
ATOM 2767 C C . GLY A 1 360 ? -25.923 28.015 8.182 1.00 76.94 360 GLY A C 1
ATOM 2768 O O . GLY A 1 360 ? -27.157 27.939 8.175 1.00 76.94 360 GLY A O 1
ATOM 2769 N N . ASP A 1 361 ? -25.229 28.231 7.059 1.00 81.69 361 ASP A N 1
ATOM 2770 C CA . ASP A 1 361 ? -25.886 28.415 5.762 1.00 81.69 361 ASP A CA 1
ATOM 2771 C C . ASP A 1 361 ? -26.588 27.131 5.307 1.00 81.69 361 ASP A C 1
ATOM 2773 O O . ASP A 1 361 ? -26.042 26.026 5.375 1.00 81.69 361 ASP A O 1
ATOM 2777 N N . ARG A 1 362 ? -27.815 27.268 4.794 1.00 81.00 362 ARG A N 1
ATOM 2778 C CA . ARG A 1 362 ? -28.510 26.147 4.152 1.00 81.00 362 ARG A CA 1
ATOM 2779 C C . ARG A 1 362 ? -27.863 25.848 2.810 1.00 81.00 362 ARG A C 1
ATOM 2781 O O . ARG A 1 362 ? -27.790 26.719 1.946 1.00 81.00 362 ARG A O 1
ATOM 2788 N N . VAL A 1 363 ? -27.483 24.593 2.616 1.00 82.19 363 VAL A N 1
ATOM 2789 C CA . VAL A 1 363 ? -26.917 24.095 1.364 1.00 82.19 363 VAL A CA 1
ATOM 2790 C C . VAL A 1 363 ? -27.884 23.141 0.685 1.00 82.19 363 VAL A C 1
ATOM 2792 O O . VAL A 1 363 ? -28.586 22.360 1.329 1.00 82.19 363 VAL A O 1
ATOM 2795 N N . ARG A 1 364 ? -27.906 23.198 -0.643 1.00 84.38 364 ARG A N 1
ATOM 2796 C CA . ARG A 1 364 ? -28.600 22.228 -1.480 1.00 84.38 364 ARG A CA 1
ATOM 2797 C C . ARG A 1 364 ? -27.604 21.680 -2.484 1.00 84.38 364 ARG A C 1
ATOM 2799 O O . ARG A 1 364 ? -27.267 22.363 -3.443 1.00 84.38 364 ARG A O 1
ATOM 2806 N N . LEU A 1 365 ? -27.141 20.464 -2.238 1.00 83.88 365 LEU A N 1
ATOM 2807 C CA . LEU A 1 365 ? -26.208 19.771 -3.110 1.00 83.88 365 LEU A CA 1
ATOM 2808 C C . LEU A 1 365 ? -26.969 19.114 -4.257 1.00 83.88 365 LEU A C 1
ATOM 2810 O O . LEU A 1 365 ? -28.033 18.527 -4.052 1.00 83.88 365 LEU A O 1
ATOM 2814 N N . THR A 1 366 ? -26.419 19.181 -5.461 1.00 86.50 366 THR A N 1
ATOM 2815 C CA . THR A 1 366 ? -26.998 18.572 -6.666 1.00 86.50 366 THR A CA 1
ATOM 2816 C C . THR A 1 366 ? -25.983 17.687 -7.394 1.00 86.50 366 THR A C 1
ATOM 2818 O O . THR A 1 366 ? -25.687 17.957 -8.557 1.00 86.50 366 THR A O 1
ATOM 2821 N N . PRO A 1 367 ? -25.426 16.652 -6.733 1.00 81.00 367 PRO A N 1
ATOM 2822 C CA . PRO A 1 367 ? -24.495 15.739 -7.384 1.00 81.00 367 PRO A CA 1
ATOM 2823 C C . PRO A 1 367 ? -25.149 15.053 -8.589 1.00 81.00 367 PRO A C 1
ATOM 2825 O O . PRO A 1 367 ? -26.295 14.601 -8.518 1.00 81.00 367 PRO A O 1
ATOM 2828 N N . GLU A 1 368 ? -24.414 14.967 -9.698 1.00 79.69 368 GLU A N 1
ATOM 2829 C CA . GLU A 1 368 ? -24.901 14.336 -10.923 1.00 79.69 368 GLU A CA 1
ATOM 2830 C C . GLU A 1 368 ? -25.334 12.882 -10.663 1.00 79.69 368 GLU A C 1
ATOM 2832 O O . GLU A 1 368 ? -24.640 12.105 -10.009 1.00 79.69 368 GLU A O 1
ATOM 2837 N N . GLY A 1 369 ? -26.512 12.508 -11.167 1.00 81.81 369 GLY A N 1
ATOM 2838 C CA . GLY A 1 369 ? -27.053 11.155 -11.018 1.00 81.81 369 GLY A CA 1
ATOM 2839 C C . GLY A 1 369 ? -27.698 10.850 -9.660 1.00 81.81 369 GLY A C 1
ATOM 2840 O O . GLY A 1 369 ? -28.214 9.745 -9.487 1.00 81.81 369 GLY A O 1
ATOM 2841 N N . LEU A 1 370 ? -27.736 11.805 -8.724 1.00 80.19 370 LEU A N 1
ATOM 2842 C CA . LEU A 1 370 ? -28.381 11.653 -7.418 1.00 80.19 370 LEU A CA 1
ATOM 2843 C C . LEU A 1 370 ? -29.496 12.696 -7.202 1.00 80.19 370 LEU A C 1
ATOM 2845 O O . LEU A 1 370 ? -29.444 13.798 -7.753 1.00 80.19 370 LEU A O 1
ATOM 2849 N N . PRO A 1 371 ? -30.530 12.380 -6.396 1.00 83.94 371 PRO A N 1
ATOM 2850 C CA . PRO A 1 371 ? -31.502 13.377 -5.962 1.00 83.94 371 PRO A CA 1
ATOM 2851 C C . PRO A 1 371 ? -30.823 14.533 -5.208 1.00 83.94 371 PRO A C 1
ATOM 2853 O O . PRO A 1 371 ? -29.845 14.289 -4.498 1.00 83.94 371 PRO A O 1
ATOM 2856 N N . PRO A 1 372 ? -31.350 15.772 -5.298 1.00 85.00 372 PRO A N 1
ATOM 2857 C CA . PRO A 1 372 ? -30.827 16.892 -4.528 1.00 85.00 372 PRO A CA 1
ATOM 2858 C C . PRO A 1 372 ? -30.793 16.586 -3.033 1.00 85.00 372 PRO A C 1
ATOM 2860 O O . PRO A 1 372 ? -31.756 16.047 -2.482 1.00 85.00 372 PRO A O 1
ATOM 2863 N N . ILE A 1 373 ? -29.702 16.975 -2.385 1.00 83.81 373 ILE A N 1
ATOM 2864 C CA . ILE A 1 373 ? -29.458 16.719 -0.972 1.00 83.81 373 ILE A CA 1
ATOM 2865 C C . ILE A 1 373 ? -29.484 18.049 -0.226 1.00 83.81 373 ILE A C 1
ATOM 2867 O O . ILE A 1 373 ? -28.727 18.961 -0.544 1.00 83.81 373 ILE A O 1
ATOM 2871 N N . GLU A 1 374 ? -30.362 18.173 0.763 1.00 82.62 374 GLU A N 1
ATOM 2872 C CA . GLU A 1 374 ? -30.467 19.380 1.585 1.00 82.62 374 GLU A CA 1
ATOM 2873 C C . GLU A 1 374 ? -29.677 19.227 2.884 1.00 82.62 374 GLU A C 1
ATOM 2875 O O . GLU A 1 374 ? -29.640 18.152 3.493 1.00 82.62 374 GLU A O 1
ATOM 2880 N N . GLY A 1 375 ? -29.040 20.316 3.304 1.00 78.88 375 GLY A N 1
ATOM 2881 C CA . GLY A 1 375 ? -28.140 20.317 4.442 1.00 78.88 375 GLY A CA 1
ATOM 2882 C C . GLY A 1 375 ? -27.871 21.698 5.018 1.00 78.88 375 GLY A C 1
ATOM 2883 O O . GLY A 1 375 ? -28.410 22.708 4.561 1.00 78.88 375 GLY A O 1
ATOM 2884 N N . VAL A 1 376 ? -27.008 21.727 6.028 1.00 78.06 376 VAL A N 1
ATOM 2885 C CA . VAL A 1 376 ? -26.472 22.953 6.627 1.00 78.06 376 VAL A CA 1
ATOM 2886 C C . VAL A 1 376 ? -24.947 22.867 6.619 1.00 78.06 376 VAL A C 1
ATOM 2888 O O . VAL A 1 376 ? -24.375 21.794 6.834 1.00 78.06 376 VAL A O 1
ATOM 2891 N N . ALA A 1 377 ? -24.296 23.985 6.311 1.00 75.25 377 ALA A N 1
ATOM 2892 C CA . ALA A 1 377 ? -22.858 24.145 6.446 1.00 75.25 377 ALA A CA 1
ATOM 2893 C C . ALA A 1 377 ? -22.512 24.215 7.932 1.00 75.25 377 ALA A C 1
ATOM 2895 O O . ALA A 1 377 ? -22.881 25.168 8.609 1.00 75.25 377 ALA A O 1
ATOM 2896 N N . ASP A 1 378 ? -21.859 23.184 8.451 1.00 65.50 378 ASP A N 1
ATOM 2897 C CA . ASP A 1 378 ? -21.639 23.064 9.892 1.00 65.50 378 ASP A CA 1
ATOM 2898 C C . ASP A 1 378 ? -20.291 23.664 10.325 1.00 65.50 378 ASP A C 1
ATOM 2900 O O . ASP A 1 378 ? -20.229 24.386 11.314 1.00 65.50 378 ASP A O 1
ATOM 2904 N N . SER A 1 379 ? -19.247 23.469 9.512 1.00 63.97 379 SER A N 1
ATOM 2905 C CA . SER A 1 379 ? -17.952 24.119 9.699 1.00 63.97 379 SER A CA 1
ATOM 2906 C C . SER A 1 379 ? -17.371 24.606 8.377 1.00 63.97 379 SER A C 1
ATOM 2908 O O . SER A 1 379 ? -17.387 23.894 7.361 1.00 63.97 379 SER A O 1
ATOM 2910 N N . VAL A 1 380 ? -16.848 25.831 8.405 1.00 64.19 380 VAL A N 1
ATOM 2911 C CA . VAL A 1 380 ? -16.180 26.473 7.273 1.00 64.19 380 VAL A CA 1
ATOM 2912 C C . VAL A 1 380 ? -14.765 26.858 7.699 1.00 64.19 380 VAL A C 1
ATOM 2914 O O . VAL A 1 380 ? -14.521 27.969 8.160 1.00 64.19 380 VAL A O 1
ATOM 2917 N N . ALA A 1 381 ? -13.815 25.939 7.518 1.00 55.34 381 ALA A N 1
ATOM 2918 C CA . ALA A 1 381 ? -12.391 26.227 7.667 1.00 55.34 381 ALA A CA 1
ATOM 2919 C C . ALA A 1 381 ? -11.752 26.561 6.304 1.00 55.34 381 ALA A C 1
ATOM 2921 O O . ALA A 1 381 ? -12.207 26.099 5.249 1.00 55.34 381 ALA A O 1
ATOM 2922 N N . GLU A 1 382 ? -10.668 27.343 6.306 1.00 47.94 382 GLU A N 1
ATOM 2923 C CA . GLU A 1 382 ? -9.804 27.481 5.127 1.00 47.94 382 GLU A CA 1
ATOM 2924 C C . GLU A 1 382 ? -9.226 26.100 4.769 1.00 47.94 382 GLU A C 1
ATOM 2926 O O . GLU A 1 382 ? -8.444 25.523 5.518 1.00 47.94 382 GLU A O 1
ATOM 2931 N N . GLY A 1 383 ? -9.650 25.536 3.632 1.00 45.75 383 GLY A N 1
ATOM 2932 C CA . GLY A 1 383 ? -9.126 24.270 3.100 1.00 45.75 383 GLY A CA 1
ATOM 2933 C C . GLY A 1 383 ? -9.878 22.983 3.478 1.00 45.75 383 GLY A C 1
ATOM 2934 O O . GLY A 1 383 ? -9.545 21.934 2.935 1.00 45.75 383 GLY A O 1
ATOM 2935 N N . CYS A 1 384 ? -10.911 23.028 4.327 1.00 39.19 384 CYS A N 1
ATOM 2936 C CA . CYS A 1 384 ? -11.804 21.888 4.595 1.00 39.19 384 CYS A CA 1
ATOM 2937 C C . CYS A 1 384 ? -13.221 22.396 4.888 1.00 39.19 384 CYS A C 1
ATOM 2939 O O . CYS A 1 384 ? -13.437 23.121 5.856 1.00 39.19 384 CYS A O 1
ATOM 2941 N N . ARG A 1 385 ? -14.203 22.025 4.054 1.00 49.56 385 ARG A N 1
ATOM 2942 C CA . ARG A 1 385 ? -15.614 22.384 4.273 1.00 49.56 385 ARG A CA 1
ATOM 2943 C C . ARG A 1 385 ? -16.470 21.124 4.320 1.00 49.56 385 ARG A C 1
ATOM 2945 O O . ARG A 1 385 ? -16.491 20.349 3.366 1.00 49.56 385 ARG A O 1
ATOM 2952 N N . LEU A 1 386 ? -17.137 20.921 5.454 1.00 45.12 386 LEU A N 1
ATOM 2953 C CA . LEU A 1 386 ? -17.990 19.771 5.750 1.00 45.12 386 LEU A CA 1
ATOM 2954 C C . LEU A 1 386 ? -19.451 20.116 5.454 1.00 45.12 386 LEU A C 1
ATOM 2956 O O . LEU A 1 386 ? -19.926 21.188 5.825 1.00 45.12 386 LEU A O 1
ATOM 2960 N N . THR A 1 387 ? -20.185 19.193 4.831 1.00 44.84 387 THR A N 1
ATOM 2961 C CA . THR A 1 387 ? -21.641 19.312 4.656 1.00 44.84 387 THR A CA 1
ATOM 2962 C C . THR A 1 387 ? -22.351 18.268 5.518 1.00 44.84 387 THR A C 1
ATOM 2964 O O . THR A 1 387 ? -22.032 17.076 5.476 1.00 44.84 387 THR A O 1
ATOM 2967 N N . GLN A 1 388 ? -23.309 18.716 6.334 1.00 43.44 388 GLN A N 1
ATOM 2968 C CA . GLN A 1 388 ? -24.234 17.838 7.046 1.00 43.44 388 GLN A CA 1
ATOM 2969 C C . GLN A 1 388 ? -25.498 17.681 6.203 1.00 43.44 388 GLN A C 1
ATOM 2971 O O . GLN A 1 388 ? -26.162 18.670 5.903 1.00 43.44 388 GLN A O 1
ATOM 2976 N N . THR A 1 389 ? -25.873 16.447 5.868 1.00 44.12 389 THR A N 1
ATOM 2977 C CA . THR A 1 389 ? -27.103 16.156 5.119 1.00 44.12 389 THR A CA 1
ATOM 2978 C C . THR A 1 389 ? -27.935 15.120 5.862 1.00 44.12 389 THR A C 1
ATOM 2980 O O . THR A 1 389 ? -27.674 13.934 5.734 1.00 44.12 389 THR A O 1
ATOM 2983 N N . GLY A 1 390 ? -28.926 15.539 6.654 1.00 49.12 390 GLY A N 1
ATOM 2984 C CA . GLY A 1 390 ? -29.957 14.675 7.263 1.00 49.12 390 GLY A CA 1
ATOM 2985 C C . GLY A 1 390 ? -29.465 13.429 8.029 1.00 49.12 390 GLY A C 1
ATOM 2986 O O . GLY A 1 390 ? -29.388 13.428 9.255 1.00 49.12 390 GLY A O 1
ATOM 2987 N N . THR A 1 391 ? -29.191 12.336 7.314 1.00 41.03 391 THR A N 1
ATOM 2988 C CA . THR A 1 391 ? -28.712 11.040 7.836 1.00 41.03 391 THR A CA 1
ATOM 2989 C C . THR A 1 391 ? -27.258 10.715 7.490 1.00 41.03 391 THR A C 1
ATOM 2991 O O . THR A 1 391 ? -26.753 9.686 7.929 1.00 41.03 391 THR A O 1
ATOM 2994 N N . THR A 1 392 ? -26.601 11.564 6.707 1.00 42.81 392 THR A N 1
ATOM 2995 C CA . THR A 1 392 ? -25.284 11.335 6.116 1.00 42.81 392 THR A CA 1
ATOM 2996 C C . THR A 1 392 ? -24.378 12.519 6.419 1.00 42.81 392 THR A C 1
ATOM 2998 O O . THR A 1 392 ? -24.763 13.682 6.277 1.00 42.81 392 THR A O 1
ATOM 3001 N N . ARG A 1 393 ? -23.155 12.205 6.834 1.00 54.88 393 ARG A N 1
ATOM 3002 C CA . ARG A 1 393 ? -22.078 13.160 7.058 1.00 54.88 393 ARG A CA 1
ATOM 3003 C C . ARG A 1 393 ? -21.009 12.934 5.994 1.00 54.88 393 ARG A C 1
ATOM 3005 O O . ARG A 1 393 ? -20.580 11.798 5.817 1.00 54.88 393 ARG A O 1
ATOM 3012 N N . MET A 1 394 ? -20.560 13.996 5.330 1.00 46.19 394 MET A N 1
ATOM 3013 C CA . MET A 1 394 ? -19.398 13.944 4.441 1.00 46.19 394 MET A CA 1
ATOM 3014 C C . MET A 1 394 ? -18.211 14.633 5.105 1.00 46.19 394 MET A C 1
ATOM 3016 O O . MET A 1 394 ? -18.298 15.825 5.398 1.00 46.19 394 MET A O 1
ATOM 3020 N N . SER A 1 395 ? -17.119 13.889 5.313 1.00 47.25 395 SER A N 1
ATOM 3021 C CA . SER A 1 395 ? -15.832 14.431 5.751 1.00 47.25 395 SER A CA 1
ATOM 3022 C C . SER A 1 395 ? -14.782 14.307 4.649 1.00 47.25 395 SER A C 1
ATOM 3024 O O . SER A 1 395 ? -14.340 13.190 4.395 1.00 47.25 395 SER A O 1
ATOM 3026 N N . PRO A 1 396 ? -14.376 15.402 3.975 1.00 41.56 396 PRO A N 1
ATOM 3027 C CA . PRO A 1 396 ? -13.275 15.343 3.032 1.00 41.56 396 PRO A CA 1
ATOM 3028 C C . PRO A 1 396 ? -11.976 15.190 3.827 1.00 41.56 396 PRO A C 1
ATOM 3030 O O . PRO A 1 396 ? -11.635 16.038 4.649 1.00 41.56 396 PRO A O 1
ATOM 3033 N N . HIS A 1 397 ? -11.257 14.095 3.593 1.00 39.34 397 HIS A N 1
ATOM 3034 C CA . HIS A 1 397 ? -9.903 13.915 4.100 1.00 39.34 397 HIS A CA 1
ATOM 3035 C C . HIS A 1 397 ? -8.932 14.242 2.965 1.00 39.34 397 HIS A C 1
ATOM 3037 O O . HIS A 1 397 ? -8.747 13.455 2.041 1.00 39.34 397 HIS A O 1
ATOM 3043 N N . ALA A 1 398 ? -8.351 15.441 2.984 1.00 30.98 398 ALA A N 1
ATOM 3044 C CA . ALA A 1 398 ? -7.298 15.806 2.045 1.00 30.98 398 ALA A CA 1
ATOM 3045 C C . ALA A 1 398 ? -5.949 15.349 2.613 1.00 30.98 398 ALA A C 1
ATOM 3047 O O . ALA A 1 398 ? -5.216 16.128 3.219 1.00 30.98 398 ALA A O 1
ATOM 3048 N N . SER A 1 399 ? -5.601 14.076 2.423 1.00 28.56 399 SER A N 1
ATOM 3049 C CA . SER A 1 399 ? -4.220 13.640 2.622 1.00 28.56 399 SER A CA 1
ATOM 3050 C C . SER A 1 399 ? -3.380 14.203 1.476 1.00 28.56 399 SER A C 1
ATOM 3052 O O . SER A 1 399 ? -3.270 13.598 0.412 1.00 28.56 399 SER A O 1
ATOM 3054 N N . ARG A 1 400 ? -2.782 15.388 1.665 1.00 25.12 400 ARG A N 1
ATOM 3055 C CA . ARG A 1 400 ? -1.624 15.785 0.855 1.00 25.12 400 ARG A CA 1
ATOM 3056 C C . ARG A 1 400 ? -0.522 14.775 1.155 1.00 25.12 400 ARG A C 1
ATOM 3058 O O . ARG A 1 400 ? 0.161 14.891 2.164 1.00 25.12 400 ARG A O 1
ATOM 3065 N N . VAL A 1 401 ? -0.379 13.772 0.298 1.00 21.88 401 VAL A N 1
ATOM 3066 C CA . VAL A 1 401 ? 0.846 12.978 0.221 1.00 21.88 401 VAL A CA 1
ATOM 3067 C C . VAL A 1 401 ? 1.879 13.899 -0.436 1.00 21.88 401 VAL A C 1
ATOM 3069 O O . VAL A 1 401 ? 1.681 14.258 -1.601 1.00 21.88 401 VAL A O 1
ATOM 3072 N N . PRO A 1 402 ? 2.909 14.391 0.281 1.00 23.77 402 PRO A N 1
ATOM 3073 C CA . PRO A 1 402 ? 3.994 15.095 -0.385 1.00 23.77 402 PRO A CA 1
ATOM 3074 C C . PRO A 1 402 ? 4.687 14.133 -1.374 1.00 23.77 402 PRO A C 1
ATOM 3076 O O . PRO A 1 402 ? 4.698 12.925 -1.123 1.00 23.77 402 PRO A O 1
ATOM 3079 N N . PRO A 1 403 ? 5.187 14.649 -2.511 1.00 30.00 403 PRO A N 1
ATOM 3080 C CA . PRO A 1 403 ? 5.740 13.847 -3.604 1.00 30.00 403 PRO A CA 1
ATOM 3081 C C . PRO A 1 403 ? 6.947 12.986 -3.218 1.00 30.00 403 PRO A C 1
ATOM 3083 O O . PRO A 1 403 ? 7.710 13.394 -2.312 1.00 30.00 403 PRO A O 1
#

InterPro domains:
  IPR011991 ArsR-like helix-turn-helix domain [cd00090] (18-69)
  IPR023393 START-like domain superfamily [G3DSA:3.30.530.20] (197-347)
  IPR036388 Winged helix-like DNA-binding domain superfamily [G3DSA:1.10.10.10] (4-83)
  IPR036390 Winged helix DNA-binding domain superfamily [SSF46785] (1-108)

pLDDT: mean 77.95, std 19.12, range [21.88, 98.06]

Organism: NCBI:txid907463

Sequence (403 aa):
MLDVAVIEDPAAAEVTLDPVRARLLAELGEPGSATTLAAGLGLPRQKVNYHLRALERHGLVELVEERRKGNCTERILRATAASYVISPSALAEVQPDPARSPDQLSARWLLAVAARLVRDVGRLITGASKARKRLTTFAMDGEVRFASAADRVAFAAELTVAVTWSASTTTRRPKAGGRTAWSSRSTPASAPGTTPPQRRRPDMPREFEMRKEAELDATPEQVWEAITTPAAWLFETQAVPEGATVVAWNPPNHFSVRLPAAEDGTTHAFEYLIEAREGGSTVLRFVHSGFLSDNWDSGYEDLTSHGWDMYLHTLALYLKHFAGRPATYVEADAPPSSAAEEAWPVLLRELGVTEPLNEGDRVRLTPEGLPPIEGVADSVAEGCRLTQTGTTRMSPHASRVPP

Secondary structure (DSSP, 8-state):
-EEEEEE--HHHHHHHTSHHHHHHHHHTTS-EEHHHHHHHHT--HHHHHHHHHHHHHTTSEEEEEEEEETTEEEEEEEESEEEEEE-GGGGTTT---TTSS--TT-HHHHHHHHHHHHHHHHHHHHHHHHTT-PPP----------SSHHHHHHHHHHHHHHHHHHHHHH-----TT-----------------------PPPPPEEEEEEEEEEESS-HHHHHHHHHS--TTSSS--SS-TT-EEEEEETTTEEEEEPPPPTTS-EEEEEEEEEE-TTS-EEEEEEEEEEE-TTS-TTHHHHHHHHHHHHHHHHHHHHHHHTT--------PPPGGGGSTTHHHHHHHHTTPPSS--TT-EEEE--TTS--EEEEEEEEETTEEEEEETTEEE---------

Radius of gyration: 29.53 Å; chains: 1; bounding box: 61×72×82 Å

Foldseek 3Di:
DAAEAEALALLLVVLCPDPLLVVVQQVLQPWDWLVRSCVVVVHDSVVSVVSVVSCVVSVQKDFPDWDDDDPDITTTIHGPHNYYDYQLNSVVVPQQALVVDPDPVDPSSVVSVVSVVSNVVNCQVVVCVVVVHDDDDDDDDDDDDDPDPVRVVVVVVVVVCVVVVCVVVPDDPDDPPDDPDPDPDDDDDDDDDDDDDDDDDDDDFDKDKAKDKDKAQAALQLLQCQLQDQFDLDPGDHNADPPKDWPDDDPSAKTKIWHDQDPLRWTWIKIWGWAADPPRMIMIMIMIITTHHPVDDPCPCVVVNVVVVSSSVSSRVCRVPPRPHDDDDDDDDDPPVCPDPCNVVVVCVQQVHDPDADFQDWDWGDHPPDDIFIFTFHDDDDPWTWTDTDPDTDGDDPPPPDD